Protein AF-0000000084735556 (afdb_homodimer)

Secondary structure (DSSP, 8-state):
-HHHHHHHHHHPBPPGGG-TTSHHHHHHHHHSHHHHHHHHHHHH-PPTTSEEE---B-TTS-B-SEEEEESSGGGGGSPPEEEEEEEEE-HHHHHHHHHHHHHHHHHHSSPPEEEEEEEEEE-SHHHHTT-EE-SS-TTEEE---TTT-SEEEEE-S---S-PPSSPPHHHHHHHHHHH--SBGGGSS-TT-HHHHHHHHHHHHHHHHHHHHHHHHHHHHHHHHHHHHHHHHHHHHHHHTS----/-HHHHHHHHHH-B--GGG-TTSHHHHHHHHHSHHHHHHHHHHHH-PPTTSEEE---B-TTS-B-SEEEEESSGGGGGSPPEEEEEEEEE-HHHHHHHHHHHHHHHHHHSSPPEEEEEEEEEE-SHHHHTT-EE-SS-TTEEE---TTT-SEEEEE-S---S-PPSSPPHHHHHHHHHHH--SBGGGSS-TT-HHHHHHHHHHHHHHHHHHHHHHHHHHHHHHHHHHHHHHHHHHHHHHHTS----

Structure (mmCIF, N/CA/C/O backbone):
data_AF-0000000084735556-model_v1
#
loop_
_entity.id
_entity.type
_entity.pdbx_description
1 polymer 'Uncharacterized protein'
#
loop_
_atom_site.group_PDB
_atom_site.id
_atom_site.type_symbol
_atom_site.label_atom_id
_atom_site.label_alt_id
_atom_site.label_comp_id
_atom_site.label_asym_id
_atom_site.label_entity_id
_atom_site.label_seq_id
_atom_site.pdbx_PDB_ins_code
_atom_site.Cartn_x
_atom_site.Cartn_y
_atom_site.Cartn_z
_atom_site.occupancy
_atom_site.B_iso_or_equiv
_atom_site.auth_seq_id
_atom_site.auth_comp_id
_atom_site.auth_asym_id
_atom_site.auth_atom_id
_atom_site.pdbx_PDB_model_num
ATOM 1 N N . MET A 1 1 ? 6.328 47.406 21.344 1 38.16 1 MET A N 1
ATOM 2 C CA . MET A 1 1 ? 5.914 46.969 20.016 1 38.16 1 MET A CA 1
ATOM 3 C C . MET A 1 1 ? 5.469 45.531 20.016 1 38.16 1 MET A C 1
ATOM 5 O O . MET A 1 1 ? 4.836 45.062 19.062 1 38.16 1 MET A O 1
ATOM 9 N N . THR A 1 2 ? 6.066 44.688 20.906 1 51.41 2 THR A N 1
ATOM 10 C CA . THR A 1 2 ? 5.852 43.281 21.188 1 51.41 2 THR A CA 1
ATOM 11 C C . THR A 1 2 ? 4.457 43.031 21.766 1 51.41 2 THR A C 1
ATOM 13 O O . THR A 1 2 ? 3.777 42.094 21.391 1 51.41 2 THR A O 1
ATOM 16 N N . SER A 1 3 ? 4.094 43.938 22.641 1 57.75 3 SER A N 1
ATOM 17 C CA . SER A 1 3 ? 2.854 43.812 23.391 1 57.75 3 SER A CA 1
ATOM 18 C C . SER A 1 3 ? 1.638 44.031 22.5 1 57.75 3 SER A C 1
ATOM 20 O O . SER A 1 3 ? 0.645 43.312 22.609 1 57.75 3 SER A O 1
ATOM 22 N N . SER A 1 4 ? 1.756 44.969 21.578 1 59.66 4 SER A N 1
ATOM 23 C CA . SER A 1 4 ? 0.61 45.312 20.75 1 59.66 4 SER A CA 1
ATOM 24 C C . SER A 1 4 ? 0.326 44.219 19.719 1 59.66 4 SER A C 1
ATOM 26 O O . SER A 1 4 ? -0.833 43.875 19.484 1 59.66 4 SER A O 1
ATOM 28 N N . GLU A 1 5 ? 1.318 43.781 19.125 1 60.28 5 GLU A N 1
ATOM 29 C CA . GLU A 1 5 ? 1.152 42.688 18.156 1 60.28 5 GLU A CA 1
ATOM 30 C C . GLU A 1 5 ? 0.548 41.469 18.812 1 60.28 5 GLU A C 1
ATOM 32 O O . GLU A 1 5 ? -0.285 40.781 18.219 1 60.28 5 GLU A O 1
ATOM 37 N N . ASP A 1 6 ? 0.874 41.375 19.984 1 68.56 6 ASP A N 1
ATOM 38 C CA . ASP A 1 6 ? 0.373 40.25 20.75 1 68.56 6 ASP A CA 1
ATOM 39 C C . ASP A 1 6 ? -1.119 40.375 21.0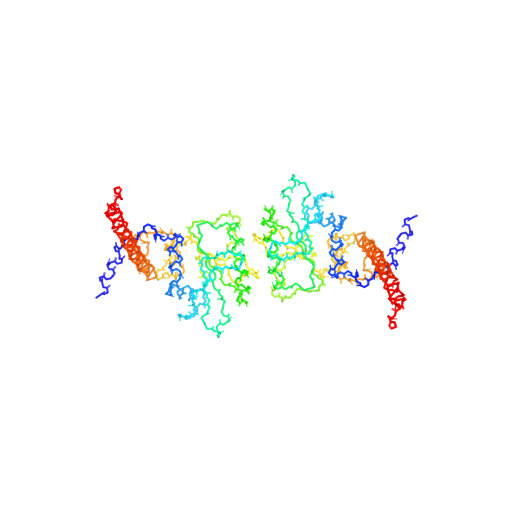47 1 68.56 6 ASP A C 1
ATOM 41 O O . ASP A 1 6 ? -1.871 39.406 20.953 1 68.56 6 ASP A O 1
ATOM 45 N N . GLU A 1 7 ? -1.409 41.594 21.359 1 69.44 7 GLU A N 1
ATOM 46 C CA . GLU A 1 7 ? -2.816 41.844 21.656 1 69.44 7 GLU A CA 1
ATOM 47 C C . GLU A 1 7 ? -3.672 41.719 20.406 1 69.44 7 GLU A C 1
ATOM 49 O O . GLU A 1 7 ? -4.797 41.219 20.453 1 69.44 7 GLU A O 1
ATOM 54 N N . GLU A 1 8 ? -3.123 42.125 19.312 1 71.62 8 GLU A N 1
ATOM 55 C CA . GLU A 1 8 ? -3.842 42.031 18.047 1 71.62 8 GLU A CA 1
ATOM 56 C C . GLU A 1 8 ? -4.066 40.594 17.641 1 71.62 8 GLU A C 1
ATOM 58 O O . GLU A 1 8 ? -5.148 40.219 17.172 1 71.62 8 GLU A O 1
ATOM 63 N N . LEU A 1 9 ? -3.094 39.906 17.859 1 78.69 9 LEU A N 1
ATOM 64 C CA . LEU A 1 9 ? -3.209 38.469 17.531 1 78.69 9 LEU A CA 1
ATOM 65 C C . LEU A 1 9 ? -4.254 37.812 18.422 1 78.69 9 LEU A C 1
ATOM 67 O O . LEU A 1 9 ? -5.027 36.969 17.938 1 78.69 9 LEU A O 1
ATOM 71 N N . LEU A 1 10 ? -4.238 38.25 19.625 1 75.5 10 LEU A N 1
ATOM 72 C CA . LEU A 1 10 ? -5.113 37.625 20.609 1 75.5 10 LEU A CA 1
ATOM 73 C C . LEU A 1 10 ? -6.578 37.875 20.281 1 75.5 10 LEU A C 1
ATOM 75 O O . LEU A 1 10 ? -7.438 37.031 20.516 1 75.5 10 LEU A O 1
ATOM 79 N N . THR A 1 11 ? -6.82 38.969 19.703 1 72.38 11 THR A N 1
ATOM 80 C CA . THR A 1 11 ? -8.219 39.375 19.531 1 72.38 11 THR A CA 1
ATOM 81 C C . THR A 1 11 ? -8.656 39.156 18.094 1 72.38 11 THR A C 1
ATOM 83 O O . THR A 1 11 ? -9.844 39.281 17.781 1 72.38 11 THR A O 1
ATOM 86 N N . PHE A 1 12 ? -7.742 38.781 17.359 1 75.56 12 PHE A N 1
ATOM 87 C CA . PHE A 1 12 ? -8.078 38.594 15.953 1 75.56 12 PHE A CA 1
ATOM 88 C C . PHE A 1 12 ? -8.992 37.406 15.773 1 75.56 12 PHE A C 1
ATOM 90 O O . PHE A 1 12 ? -8.773 36.344 16.375 1 75.56 12 PHE A O 1
ATOM 97 N N . GLN A 1 13 ? -10.086 37.688 14.984 1 75.62 13 GLN A N 1
ATOM 98 C CA . GLN A 1 13 ? -11.008 36.594 14.656 1 75.62 13 GLN A CA 1
ATOM 99 C C . GLN A 1 13 ? -10.797 36.125 13.227 1 75.62 13 GLN A C 1
ATOM 101 O O . GLN A 1 13 ? -10.922 36.875 12.273 1 75.62 13 GLN A O 1
ATOM 106 N N . LEU A 1 14 ? -10.477 34.875 13.141 1 74.31 14 LEU A N 1
ATOM 107 C CA . LEU A 1 14 ? -10.266 34.281 11.828 1 74.31 14 LEU A CA 1
ATOM 108 C C . LEU A 1 14 ? -11.562 34.25 11.031 1 74.31 14 LEU A C 1
ATOM 110 O O . LEU A 1 14 ? -12.633 33.969 11.586 1 74.31 14 LEU A O 1
ATOM 114 N N . HIS A 1 15 ? -11.445 34.594 9.758 1 68.81 15 HIS A N 1
ATOM 115 C CA . HIS A 1 15 ? -12.586 34.406 8.867 1 68.81 15 HIS A CA 1
ATOM 116 C C . HIS A 1 15 ? -12.984 32.938 8.758 1 68.81 15 HIS A C 1
ATOM 118 O O . HIS A 1 15 ? -12.117 32.062 8.766 1 68.81 15 HIS A O 1
ATOM 124 N N . PRO A 1 16 ? -14.273 32.75 8.703 1 66.19 16 PRO A N 1
ATOM 125 C CA . PRO A 1 16 ? -14.781 31.375 8.703 1 66.19 16 PRO A CA 1
ATOM 126 C C . PRO A 1 16 ? -14.109 30.5 7.645 1 66.19 16 PRO A C 1
ATOM 128 O O . PRO A 1 16 ? -13.961 29.281 7.844 1 66.19 16 PRO A O 1
ATOM 131 N N . ASN A 1 17 ? -13.688 31.109 6.523 1 64.75 17 ASN A N 1
ATOM 132 C CA . ASN A 1 17 ? -13.055 30.359 5.445 1 64.75 17 ASN A CA 1
ATOM 133 C C . ASN A 1 17 ? -11.656 29.891 5.832 1 64.75 17 ASN A C 1
ATOM 135 O O . ASN A 1 17 ? -11.07 29.047 5.16 1 64.75 17 ASN A O 1
ATOM 139 N N . TYR A 1 18 ? -11.289 30.453 6.914 1 63.31 18 TYR A N 1
ATOM 140 C CA . TYR A 1 18 ? -9.914 30.156 7.301 1 63.31 18 TYR A CA 1
ATOM 141 C C . TYR A 1 18 ? -9.867 29.391 8.617 1 63.31 18 TYR A C 1
ATOM 143 O O . TYR A 1 18 ? -8.82 29.328 9.266 1 63.31 18 TYR A O 1
ATOM 151 N N . PHE A 1 19 ? -11.039 28.938 8.914 1 62.5 19 PHE A N 1
ATOM 152 C CA . PHE A 1 19 ? -11.023 28.141 10.133 1 62.5 19 PHE A CA 1
ATOM 153 C C . PHE A 1 19 ? -10.094 26.938 9.977 1 62.5 19 PHE A C 1
ATOM 155 O O . PHE A 1 19 ? -10.047 26.312 8.922 1 62.5 19 PHE A O 1
ATOM 162 N N . ALA A 1 20 ? -9.359 26.812 11.109 1 60.81 20 ALA A N 1
ATOM 163 C CA . ALA A 1 20 ? -8.438 25.672 11.164 1 60.81 20 ALA A CA 1
ATOM 164 C C . ALA A 1 20 ? -9.164 24.359 10.891 1 60.81 20 ALA A C 1
ATOM 166 O O . ALA A 1 20 ? -10.328 24.188 11.273 1 60.81 20 ALA A O 1
ATOM 167 N N . GLY A 1 21 ? -8.523 23.562 10.117 1 59.88 21 GLY A N 1
ATOM 168 C CA . GLY A 1 21 ? -9.109 22.281 9.812 1 59.88 21 GLY A CA 1
ATOM 169 C C . GLY A 1 21 ? -9.781 22.234 8.453 1 59.88 21 GLY A C 1
ATOM 170 O O . GLY A 1 21 ? -10.078 21.156 7.934 1 59.88 21 GLY A O 1
ATOM 171 N N . GLN A 1 22 ? -10.102 23.438 8.039 1 61.91 22 GLN A N 1
ATOM 172 C CA . GLN A 1 22 ? -10.625 23.469 6.676 1 61.91 22 GLN A CA 1
ATOM 173 C C . GLN A 1 22 ? -9.508 23.281 5.656 1 61.91 22 GLN A C 1
ATOM 175 O O . GLN A 1 22 ? -8.352 23.641 5.918 1 61.91 22 GLN A O 1
ATOM 180 N N . ASP A 1 23 ? -9.922 22.781 4.52 1 65.25 23 ASP A N 1
ATOM 181 C CA . ASP A 1 23 ? -8.992 22.25 3.527 1 65.25 23 ASP A CA 1
ATOM 182 C C . ASP A 1 23 ? -8.023 23.328 3.051 1 65.25 23 ASP A C 1
ATOM 184 O O . ASP A 1 23 ? -6.809 23.156 3.133 1 65.25 23 ASP A O 1
ATOM 188 N N . LEU A 1 24 ? -8.438 24.547 2.756 1 70.88 24 LEU A N 1
ATOM 189 C CA . LEU A 1 24 ? -7.562 25.531 2.123 1 70.88 24 LEU A CA 1
ATOM 190 C C . LEU A 1 24 ? -6.613 26.141 3.145 1 70.88 24 LEU A C 1
ATOM 192 O O . LEU A 1 24 ? -5.406 26.219 2.912 1 70.88 24 LEU A O 1
ATOM 196 N N . SER A 1 25 ? -7.129 26.5 4.281 1 77 25 SER A N 1
ATOM 197 C CA . SER A 1 25 ? -6.324 27.172 5.301 1 77 25 SER A CA 1
ATOM 198 C C . SER A 1 25 ? -5.273 26.219 5.875 1 77 25 SER A C 1
ATOM 200 O O . SER A 1 25 ? -4.121 26.625 6.074 1 77 25 SER A O 1
ATOM 202 N N . SER A 1 26 ? -5.688 24.984 6.043 1 85.19 26 SER A N 1
ATOM 203 C CA . SER A 1 26 ? -4.762 24.016 6.617 1 85.19 26 SER A CA 1
ATOM 204 C C . SER A 1 26 ? -3.568 23.781 5.699 1 85.19 26 SER A C 1
ATOM 206 O O . SER A 1 26 ? -2.428 23.703 6.16 1 85.19 26 SER A O 1
ATOM 208 N N . LYS A 1 27 ? -3.863 23.734 4.453 1 86.62 27 LYS A N 1
ATOM 209 C CA . LYS A 1 27 ? -2.801 23.5 3.48 1 86.62 27 LYS A CA 1
ATOM 210 C C . LYS A 1 27 ? -1.842 24.688 3.42 1 86.62 27 LYS A C 1
ATOM 212 O O . LYS A 1 27 ? -0.625 24.5 3.359 1 86.62 27 LYS A O 1
ATOM 217 N N . GLN A 1 28 ? -2.406 25.859 3.475 1 84.19 28 GLN A N 1
ATOM 218 C CA . GLN A 1 28 ? -1.586 27.062 3.43 1 84.19 28 GLN A CA 1
ATOM 219 C C . GLN A 1 28 ? -0.669 27.141 4.648 1 84.19 28 GLN A C 1
ATOM 221 O O . GLN A 1 28 ? 0.507 27.5 4.52 1 84.19 28 GLN A O 1
ATOM 226 N N . ILE A 1 29 ? -1.205 26.859 5.703 1 89.88 29 ILE A N 1
ATOM 227 C CA . ILE A 1 29 ? -0.449 26.891 6.953 1 89.88 29 ILE A CA 1
ATOM 228 C C . ILE A 1 29 ? 0.691 25.891 6.902 1 89.88 29 ILE A C 1
ATOM 230 O O . ILE A 1 29 ? 1.826 26.203 7.27 1 89.88 29 ILE A O 1
ATOM 234 N N . LEU A 1 30 ? 0.391 24.719 6.422 1 94.75 30 LEU A N 1
ATOM 235 C CA . LEU A 1 30 ? 1.367 23.641 6.402 1 94.75 30 LEU A CA 1
ATOM 236 C C . LEU A 1 30 ? 2.432 23.891 5.34 1 94.75 30 LEU A C 1
ATOM 238 O O . LEU A 1 30 ? 3.496 23.266 5.367 1 94.75 30 LEU A O 1
ATOM 242 N N . LYS A 1 31 ? 2.176 24.797 4.465 1 93.5 31 LYS A N 1
ATOM 243 C CA . LYS A 1 31 ? 3.135 25.094 3.406 1 93.5 31 LYS A CA 1
ATOM 244 C C . LYS A 1 31 ? 4.035 26.266 3.791 1 93.5 31 LYS A C 1
ATOM 246 O O . LYS A 1 31 ? 5 26.578 3.088 1 93.5 31 LYS A O 1
ATOM 251 N N . ASN A 1 32 ? 3.705 26.875 4.895 1 93.81 32 ASN A N 1
ATOM 252 C CA . ASN A 1 32 ? 4.559 27.938 5.406 1 93.81 32 ASN A CA 1
ATOM 253 C C . ASN A 1 32 ? 5.895 27.406 5.898 1 93.81 32 ASN A C 1
ATOM 255 O O . ASN A 1 32 ? 5.945 26.375 6.578 1 93.81 32 ASN A O 1
ATOM 259 N N . GLN A 1 33 ? 6.93 28.156 5.621 1 96 33 GLN A N 1
ATOM 260 C CA . GLN A 1 33 ? 8.273 27.656 5.918 1 96 33 GLN A CA 1
ATOM 261 C C . GLN A 1 33 ? 8.453 27.422 7.414 1 96 33 GLN A C 1
ATOM 263 O O . GLN A 1 33 ? 9.109 26.453 7.82 1 96 33 GLN A O 1
ATOM 268 N N . SER A 1 34 ? 7.992 28.297 8.227 1 96.12 34 SER A N 1
ATOM 269 C CA . SER A 1 34 ? 8.117 28.125 9.664 1 96.12 34 SER A CA 1
ATOM 270 C C . SER A 1 34 ? 7.453 26.828 10.125 1 96.12 34 SER A C 1
ATOM 272 O O . SER A 1 34 ? 7.992 26.125 10.984 1 96.12 34 SER A O 1
ATOM 274 N N . THR A 1 35 ? 6.289 26.562 9.562 1 96.62 35 THR A N 1
ATOM 275 C CA . THR A 1 35 ? 5.578 25.328 9.906 1 96.62 35 THR A CA 1
ATOM 276 C C . THR A 1 35 ? 6.328 24.109 9.383 1 96.62 35 THR A C 1
ATOM 278 O O . THR A 1 35 ? 6.43 23.094 10.078 1 96.62 35 THR A O 1
ATOM 281 N N . ILE A 1 36 ? 6.848 24.219 8.172 1 97.31 36 ILE A N 1
ATOM 282 C CA . ILE A 1 36 ? 7.648 23.141 7.59 1 97.31 36 ILE A CA 1
ATOM 283 C C . ILE A 1 36 ? 8.797 22.797 8.531 1 97.31 36 ILE A C 1
ATOM 285 O O . ILE A 1 36 ? 9.031 21.609 8.82 1 97.31 36 ILE A O 1
ATOM 289 N N . ASP A 1 37 ? 9.43 23.797 9.055 1 96.75 37 ASP A N 1
ATOM 290 C CA . ASP A 1 37 ? 10.578 23.609 9.945 1 96.75 37 ASP A CA 1
ATOM 291 C C . ASP A 1 37 ? 10.156 22.938 11.25 1 96.75 37 ASP A C 1
ATOM 293 O O . ASP A 1 37 ? 10.859 22.062 11.75 1 96.75 37 ASP A O 1
ATOM 297 N N . LEU A 1 38 ? 9.047 23.344 11.758 1 96.5 38 LEU A N 1
ATOM 298 C CA . LEU A 1 38 ? 8.547 22.75 12.992 1 96.5 38 LEU A CA 1
ATOM 299 C C . LEU A 1 38 ? 8.242 21.266 12.812 1 96.5 38 LEU A C 1
ATOM 301 O O . LEU A 1 38 ? 8.625 20.438 13.641 1 96.5 38 LEU A O 1
ATOM 305 N N . VAL A 1 39 ? 7.586 20.938 11.719 1 96.56 39 VAL A N 1
ATOM 306 C CA . VAL A 1 39 ? 7.211 19.562 11.438 1 96.56 39 VAL A CA 1
ATOM 307 C C . VAL A 1 39 ? 8.469 18.719 11.219 1 96.56 39 VAL A C 1
ATOM 309 O O . VAL A 1 39 ? 8.617 17.641 11.805 1 96.56 39 VAL A O 1
ATOM 312 N N . ALA A 1 40 ? 9.391 19.203 10.422 1 95.88 40 ALA A N 1
ATOM 313 C CA . ALA A 1 40 ? 10.617 18.484 10.102 1 95.88 40 ALA A CA 1
ATOM 314 C C . ALA A 1 40 ? 11.461 18.25 11.359 1 95.88 40 ALA A C 1
ATOM 316 O O . ALA A 1 40 ? 12.016 17.172 11.555 1 95.88 40 ALA A O 1
ATOM 317 N N . LYS A 1 41 ? 11.531 19.219 12.148 1 94.62 41 LYS A N 1
ATOM 318 C CA . LYS A 1 41 ? 12.281 19.094 13.398 1 94.62 41 LYS A CA 1
ATOM 319 C C . LYS A 1 41 ? 11.656 18.062 14.32 1 94.62 41 LYS A C 1
ATOM 321 O O . LYS A 1 41 ? 12.367 17.219 14.891 1 94.62 41 LYS A O 1
ATOM 326 N N . SER A 1 42 ? 10.406 18.109 14.453 1 93.12 42 SER A N 1
ATOM 327 C CA . SER A 1 42 ? 9.703 17.219 15.359 1 93.12 42 SER A CA 1
ATOM 328 C C . SER A 1 42 ? 9.766 15.773 14.867 1 93.12 42 SER A C 1
ATOM 330 O O . SER A 1 42 ? 9.914 14.844 15.656 1 93.12 42 SER A O 1
ATOM 332 N N . LEU A 1 43 ? 9.656 15.555 13.562 1 93.19 43 LEU A N 1
ATOM 333 C CA . LEU A 1 43 ? 9.562 14.211 12.992 1 93.19 43 LEU A CA 1
ATOM 334 C C . LEU A 1 43 ? 10.953 13.617 12.773 1 93.19 43 LEU A C 1
ATOM 336 O O . LEU A 1 43 ? 11.156 12.422 12.984 1 93.19 43 LEU A O 1
ATOM 340 N N . LEU A 1 44 ? 11.883 14.492 12.328 1 93.06 44 LEU A N 1
ATOM 341 C CA . LEU A 1 44 ? 13.141 13.953 11.828 1 93.06 44 LEU A CA 1
ATOM 342 C C . LEU A 1 44 ? 14.328 14.594 12.547 1 93.06 44 LEU A C 1
ATOM 344 O O . LEU A 1 44 ? 15.477 14.25 12.281 1 93.06 44 LEU A O 1
ATOM 348 N N . ASP A 1 45 ? 14.07 15.539 13.367 1 92.75 45 ASP A N 1
ATOM 349 C CA . ASP A 1 45 ? 15.109 16.25 14.117 1 92.75 45 ASP A CA 1
ATOM 350 C C . ASP A 1 45 ? 16.125 16.891 13.172 1 92.75 45 ASP A C 1
ATOM 352 O O . ASP A 1 45 ? 17.328 16.688 13.32 1 92.75 45 ASP A O 1
ATOM 356 N N . THR A 1 46 ? 15.602 17.562 12.203 1 93.38 46 THR A N 1
ATOM 357 C CA . THR A 1 46 ? 16.453 18.234 11.227 1 93.38 46 THR A CA 1
ATOM 358 C C . THR A 1 46 ? 16.5 19.75 11.484 1 93.38 46 THR A C 1
ATOM 360 O O . THR A 1 46 ? 15.539 20.312 12.023 1 93.38 46 THR A O 1
ATOM 363 N N . PRO A 1 47 ? 17.562 20.375 11.109 1 92.75 47 PRO A N 1
ATOM 364 C CA . PRO A 1 47 ? 17.641 21.828 11.273 1 92.75 47 PRO A CA 1
ATOM 365 C C . PRO A 1 47 ? 16.625 22.578 10.414 1 92.75 47 PRO A C 1
ATOM 367 O O . PRO A 1 47 ? 16.172 22.047 9.398 1 92.75 47 PRO A O 1
ATOM 370 N N . ASN A 1 48 ? 16.406 23.812 10.852 1 94 48 ASN A N 1
ATOM 371 C CA . ASN A 1 48 ? 15.531 24.688 10.07 1 94 48 ASN A CA 1
ATOM 372 C C . ASN A 1 48 ? 16.062 24.906 8.656 1 94 48 ASN A C 1
ATOM 374 O O . ASN A 1 48 ? 17.266 25.062 8.461 1 94 48 ASN A O 1
ATOM 378 N N . GLY A 1 49 ? 15.156 24.922 7.727 1 93.06 49 GLY A N 1
ATOM 379 C CA . GLY A 1 49 ? 15.539 25.203 6.352 1 93.06 49 GLY A CA 1
ATOM 380 C C . GLY A 1 49 ? 15.875 23.953 5.562 1 93.06 49 GLY A C 1
ATOM 381 O O . GLY A 1 49 ? 16.109 24.016 4.352 1 93.06 49 GLY A O 1
ATOM 382 N N . THR A 1 50 ? 15.898 22.812 6.176 1 95.06 50 THR A N 1
ATOM 383 C CA . THR A 1 50 ? 16.266 21.562 5.516 1 95.06 50 THR A CA 1
ATOM 384 C C . THR A 1 50 ? 15.211 21.156 4.48 1 95.06 50 THR A C 1
ATOM 386 O O . THR A 1 50 ? 15.539 20.625 3.424 1 95.06 50 THR A O 1
ATOM 389 N N . TYR A 1 51 ? 13.992 21.438 4.797 1 96.19 51 TYR A N 1
ATOM 390 C CA . TYR A 1 51 ? 12.898 21.016 3.922 1 96.19 51 TYR A CA 1
ATOM 391 C C . TYR A 1 51 ? 12.203 22.234 3.314 1 96.19 51 TYR A C 1
ATOM 393 O O . TYR A 1 51 ? 12.273 23.328 3.857 1 96.19 51 TYR A O 1
ATOM 401 N N . THR A 1 52 ? 11.562 21.984 2.168 1 95.12 52 THR A N 1
ATOM 402 C CA . THR A 1 52 ? 10.703 22.953 1.505 1 95.12 52 THR A CA 1
ATOM 403 C C . THR A 1 52 ? 9.445 22.281 0.96 1 95.12 52 THR A C 1
ATOM 405 O O . THR A 1 52 ? 9.367 21.047 0.908 1 95.12 52 THR A O 1
ATOM 408 N N . ASP A 1 53 ? 8.5 23.141 0.618 1 94.88 53 ASP A N 1
ATOM 409 C CA . ASP A 1 53 ? 7.273 22.641 0.015 1 94.88 53 ASP A CA 1
ATOM 410 C C . ASP A 1 53 ? 7.508 22.203 -1.427 1 94.88 53 ASP A C 1
ATOM 412 O O . ASP A 1 53 ? 8.398 22.719 -2.102 1 94.88 53 ASP A O 1
ATOM 416 N N . ALA A 1 54 ? 6.785 21.141 -1.919 1 94.25 54 ALA A N 1
ATOM 417 C CA . ALA A 1 54 ? 6.902 20.625 -3.279 1 94.25 54 ALA A CA 1
ATOM 418 C C . ALA A 1 54 ? 5.527 20.484 -3.932 1 94.25 54 ALA A C 1
ATOM 420 O O . ALA A 1 54 ? 4.5 20.594 -3.258 1 94.25 54 ALA A O 1
ATOM 421 N N . ALA A 1 55 ? 5.543 20.312 -5.238 1 91.75 55 ALA A N 1
ATOM 422 C CA . ALA A 1 55 ? 4.309 20.109 -5.988 1 91.75 55 ALA A CA 1
ATOM 423 C C . ALA A 1 55 ? 3.58 18.859 -5.512 1 91.75 55 ALA A C 1
ATOM 425 O O . ALA A 1 55 ? 4.211 17.844 -5.211 1 91.75 55 ALA A O 1
ATOM 426 N N . THR A 1 56 ? 2.27 18.922 -5.527 1 93.19 56 THR A N 1
ATOM 427 C CA . THR A 1 56 ? 1.469 17.844 -4.953 1 93.19 56 THR A CA 1
ATOM 428 C C . THR A 1 56 ? 0.666 17.141 -6.039 1 93.19 56 THR A C 1
ATOM 430 O O . THR A 1 56 ? -0.116 16.234 -5.746 1 93.19 56 THR A O 1
ATOM 433 N N . GLU A 1 57 ? 0.802 17.625 -7.234 1 92.31 57 GLU A N 1
ATOM 434 C CA . GLU A 1 57 ? 0.098 17 -8.352 1 92.31 57 GLU A CA 1
ATOM 435 C C . GLU A 1 57 ? 0.933 15.875 -8.969 1 92.31 57 GLU A C 1
ATOM 437 O O . GLU A 1 57 ? 2.137 16.047 -9.18 1 92.31 57 GLU A O 1
ATOM 442 N N . TRP A 1 58 ? 0.241 14.766 -9.25 1 90.12 58 TRP A N 1
ATOM 443 C CA . TRP A 1 58 ? 0.945 13.609 -9.789 1 90.12 58 TRP A CA 1
ATOM 444 C C . TRP A 1 58 ? 0.579 13.383 -11.258 1 90.12 58 TRP A C 1
ATOM 446 O O . TRP A 1 58 ? -0.425 13.914 -11.742 1 90.12 58 TRP A O 1
ATOM 456 N N . LYS A 1 59 ? 1.313 12.641 -11.945 1 82.06 59 LYS A N 1
ATOM 457 C CA . LYS A 1 59 ? 1.134 12.359 -13.367 1 82.06 59 LYS A CA 1
ATOM 458 C C . LYS A 1 59 ? -0.2 11.664 -13.625 1 82.06 59 LYS A C 1
ATOM 460 O O . LYS A 1 59 ? -0.792 11.82 -14.695 1 82.06 59 LYS A O 1
ATOM 465 N N . ASN A 1 60 ? -0.668 10.969 -12.711 1 78.06 60 ASN A N 1
ATOM 466 C CA . ASN A 1 60 ? -1.908 10.219 -12.891 1 78.06 60 ASN A CA 1
ATOM 467 C C . ASN A 1 60 ? -3.131 11.086 -12.609 1 78.06 60 ASN A C 1
ATOM 469 O O . ASN A 1 60 ? -4.254 10.586 -12.547 1 78.06 60 ASN A O 1
ATOM 473 N N . GLY A 1 61 ? -2.918 12.391 -12.289 1 81.5 61 GLY A N 1
ATOM 474 C CA . GLY A 1 61 ? -4.016 13.32 -12.094 1 81.5 61 GLY A CA 1
ATOM 475 C C . GLY A 1 61 ? -4.449 13.438 -10.648 1 81.5 61 GLY A C 1
ATOM 476 O O . GLY A 1 61 ? -5.34 14.227 -10.32 1 81.5 61 GLY A O 1
ATOM 477 N N . THR A 1 62 ? -3.875 12.641 -9.812 1 87.12 62 THR A N 1
ATOM 478 C CA . THR A 1 62 ? -4.219 12.734 -8.398 1 87.12 62 THR A CA 1
ATOM 479 C C . THR A 1 62 ? -3.389 13.812 -7.711 1 87.12 62 THR A C 1
ATOM 481 O O . THR A 1 62 ? -2.416 14.312 -8.281 1 87.12 62 THR A O 1
ATOM 484 N N . ARG A 1 63 ? -3.883 14.195 -6.523 1 92.88 63 ARG A N 1
ATOM 485 C CA . ARG A 1 63 ? -3.223 15.266 -5.777 1 92.88 63 ARG A CA 1
ATOM 486 C C . ARG A 1 63 ? -3.236 14.977 -4.281 1 92.88 63 ARG A C 1
ATOM 488 O O . ARG A 1 63 ? -4.246 14.531 -3.738 1 92.88 63 ARG A O 1
ATOM 495 N N . CYS A 1 64 ? -2.092 15.156 -3.715 1 95.69 64 CYS A N 1
ATOM 496 C CA . CYS A 1 64 ? -2.047 15.07 -2.26 1 95.69 64 CYS A CA 1
ATOM 497 C C . CYS A 1 64 ? -2.145 16.453 -1.633 1 95.69 64 CYS A C 1
ATOM 499 O O . CYS A 1 64 ? -2.176 17.469 -2.344 1 95.69 64 CYS A O 1
ATOM 501 N N . ASP A 1 65 ? -2.193 16.578 -0.355 1 94.62 65 ASP A N 1
ATOM 502 C CA . ASP A 1 65 ? -2.406 17.859 0.303 1 94.62 65 ASP A CA 1
ATOM 503 C C . ASP A 1 65 ? -1.107 18.656 0.379 1 94.62 65 ASP A C 1
ATOM 505 O O . ASP A 1 65 ? -1.046 19.797 -0.086 1 94.62 65 ASP A O 1
ATOM 509 N N . VAL A 1 66 ? -0.099 18.047 1.032 1 96.81 66 VAL A N 1
ATOM 510 C CA . VAL A 1 66 ? 1.164 18.75 1.258 1 96.81 66 VAL A CA 1
ATOM 511 C C . VAL A 1 66 ? 2.328 17.766 1.103 1 96.81 66 VAL A C 1
ATOM 513 O O . VAL A 1 66 ? 2.227 16.609 1.5 1 96.81 66 VAL A O 1
ATOM 516 N N . LEU A 1 67 ? 3.385 18.234 0.524 1 97.75 67 LEU A N 1
ATOM 517 C CA . LEU A 1 67 ? 4.602 17.438 0.362 1 97.75 67 LEU A CA 1
ATOM 518 C C . LEU A 1 67 ? 5.84 18.281 0.661 1 97.75 67 LEU A C 1
ATOM 520 O O . LEU A 1 67 ? 6 19.375 0.115 1 97.75 67 LEU A O 1
ATOM 524 N N . TYR A 1 68 ? 6.613 17.781 1.644 1 97.25 68 TYR A N 1
ATOM 525 C CA . TYR A 1 68 ? 7.91 18.406 1.909 1 97.25 68 TYR A CA 1
ATOM 526 C C . TYR A 1 68 ? 9.039 17.594 1.273 1 97.25 68 TYR A C 1
ATOM 528 O O . TYR A 1 68 ? 9.031 16.359 1.324 1 97.25 68 TYR A O 1
ATOM 536 N N . VAL A 1 69 ? 10.008 18.297 0.682 1 96.19 69 VAL A N 1
ATOM 537 C CA . VAL A 1 69 ? 11.188 17.625 0.151 1 96.19 69 VAL A CA 1
ATOM 538 C C . VAL A 1 69 ? 12.445 18.344 0.625 1 96.19 69 VAL A C 1
ATOM 540 O O . VAL A 1 69 ? 12.43 19.562 0.857 1 96.19 69 VAL A O 1
ATOM 543 N N . PRO A 1 70 ? 13.492 17.578 0.871 1 94.44 70 PRO A N 1
ATOM 544 C CA . PRO A 1 70 ? 14.75 18.234 1.216 1 94.44 70 PRO A CA 1
ATOM 545 C C . PRO A 1 70 ? 15.211 19.219 0.139 1 94.44 70 PRO A C 1
ATOM 547 O O . PRO A 1 70 ? 15.062 18.953 -1.055 1 94.44 70 PRO A O 1
ATOM 550 N N . ARG A 1 71 ? 15.75 20.312 0.561 1 88 71 ARG A N 1
ATOM 551 C CA . ARG A 1 71 ? 16.172 21.375 -0.347 1 88 71 ARG A CA 1
ATOM 552 C C . ARG A 1 71 ? 17.438 21 -1.099 1 88 71 ARG A C 1
ATOM 554 O O . ARG A 1 71 ? 17.547 21.234 -2.303 1 88 71 ARG A O 1
ATOM 561 N N . LEU A 1 72 ? 18.375 20.438 -0.354 1 75.62 72 LEU A N 1
ATOM 562 C CA . LEU A 1 72 ? 19.703 20.219 -0.942 1 75.62 72 LEU A CA 1
ATOM 563 C C . LEU A 1 72 ? 19.875 18.766 -1.367 1 75.62 72 LEU A C 1
ATOM 565 O O . LEU A 1 72 ? 19.359 17.859 -0.719 1 75.62 72 LEU A O 1
ATOM 569 N N . ALA A 1 73 ? 20.594 18.656 -2.416 1 65.44 73 ALA A N 1
ATOM 570 C CA . ALA A 1 73 ? 20.891 17.344 -2.984 1 65.44 73 ALA A CA 1
ATOM 571 C C . ALA A 1 73 ? 21.578 16.453 -1.966 1 65.44 73 ALA A C 1
ATOM 573 O O . ALA A 1 73 ? 21.375 15.234 -1.948 1 65.44 73 ALA A O 1
ATOM 574 N N . ILE A 1 74 ? 22.406 17.141 -1.172 1 62.09 74 ILE A N 1
ATOM 575 C CA . ILE A 1 74 ? 23.203 16.375 -0.219 1 62.09 74 ILE A CA 1
ATOM 576 C C . ILE A 1 74 ? 22.281 15.719 0.815 1 62.09 74 ILE A C 1
ATOM 578 O O . ILE A 1 74 ? 22.672 14.75 1.475 1 62.09 74 ILE A O 1
ATOM 582 N N . GLN A 1 75 ? 21.109 16.172 0.799 1 67.88 75 GLN A N 1
ATOM 583 C CA . GLN A 1 75 ? 20.172 15.656 1.803 1 67.88 75 GLN A CA 1
ATOM 584 C C . GLN A 1 75 ? 19.266 14.586 1.212 1 67.88 75 GLN A C 1
ATOM 586 O O . GLN A 1 75 ? 18.156 14.383 1.694 1 67.88 75 GLN A O 1
ATOM 591 N N . LYS A 1 76 ? 19.766 13.953 0.21 1 66.5 76 LYS A N 1
ATOM 592 C CA . LYS A 1 76 ? 18.938 12.992 -0.5 1 66.5 76 LYS A CA 1
ATOM 593 C C . LYS A 1 76 ? 18.672 11.75 0.355 1 66.5 76 LYS A C 1
ATOM 595 O O . LYS A 1 76 ? 17.766 10.961 0.057 1 66.5 76 LYS A O 1
ATOM 600 N N . PHE A 1 77 ? 19.438 11.773 1.512 1 83.06 77 PHE A N 1
ATOM 601 C CA . PHE A 1 77 ? 19.219 10.641 2.4 1 83.06 77 PHE A CA 1
ATOM 602 C C . PHE A 1 77 ? 17.969 10.852 3.252 1 83.06 77 PHE A C 1
ATOM 604 O O . PHE A 1 77 ? 17.438 9.898 3.814 1 83.06 77 PHE A O 1
ATOM 611 N N . LEU A 1 78 ? 17.562 12.156 3.262 1 92.19 78 LEU A N 1
ATOM 612 C CA . LEU A 1 78 ? 16.344 12.438 4.027 1 92.19 78 LEU A CA 1
ATOM 613 C C . LEU A 1 78 ? 15.102 12.133 3.209 1 92.19 78 LEU A C 1
ATOM 615 O O . LEU A 1 78 ? 15.031 12.469 2.025 1 92.19 78 LEU A O 1
ATOM 619 N N . PRO A 1 79 ? 14.172 11.555 3.83 1 95.44 79 PRO A N 1
ATOM 620 C CA . PRO A 1 79 ? 12.961 11.188 3.088 1 95.44 79 PRO A CA 1
ATOM 621 C C . PRO A 1 79 ? 12.039 12.375 2.842 1 95.44 79 PRO A C 1
ATOM 623 O O . PRO A 1 79 ? 11.969 13.289 3.668 1 95.44 79 PRO A O 1
ATOM 626 N N . PRO A 1 80 ? 11.367 12.406 1.647 1 96.69 80 PRO A N 1
ATOM 627 C CA . PRO A 1 80 ? 10.234 13.336 1.54 1 96.69 80 PRO A CA 1
ATOM 628 C C . PRO A 1 80 ? 9.195 13.125 2.637 1 96.69 80 PRO A C 1
ATOM 630 O O . PRO A 1 80 ? 9.109 12.039 3.213 1 96.69 80 PRO A O 1
ATOM 633 N N . THR A 1 81 ? 8.453 14.117 2.949 1 97.75 81 THR A N 1
ATOM 634 C CA . THR A 1 81 ? 7.402 14 3.955 1 97.75 81 THR A CA 1
ATOM 635 C C . THR A 1 81 ? 6.035 14.312 3.348 1 97.75 81 THR A C 1
ATOM 637 O O . THR A 1 81 ? 5.781 15.438 2.918 1 97.75 81 THR A O 1
ATOM 640 N N . LEU A 1 82 ? 5.203 13.281 3.301 1 98.5 82 LEU A N 1
ATOM 641 C CA . LEU A 1 82 ? 3.836 13.398 2.803 1 98.5 82 LEU A CA 1
ATOM 642 C C . LEU A 1 82 ? 2.865 13.688 3.943 1 98.5 82 LEU A C 1
ATOM 644 O O . LEU A 1 82 ? 2.809 12.945 4.922 1 98.5 82 LEU A O 1
ATOM 648 N N . ILE A 1 83 ? 2.105 14.781 3.818 1 97.88 83 ILE A N 1
ATOM 649 C CA . ILE A 1 83 ? 1.198 15.18 4.891 1 97.88 83 ILE A CA 1
ATOM 650 C C . ILE A 1 83 ? -0.232 15.234 4.359 1 97.88 83 ILE A C 1
ATOM 652 O O . ILE A 1 83 ? -0.484 15.82 3.301 1 97.88 83 ILE A O 1
ATOM 656 N N . GLU A 1 84 ? -1.137 14.656 5.062 1 96.94 84 GLU A N 1
ATOM 657 C CA . GLU A 1 84 ? -2.559 14.688 4.738 1 96.94 84 GLU A CA 1
ATOM 658 C C . GLU A 1 84 ? -3.389 15.148 5.934 1 96.94 84 GLU A C 1
ATOM 660 O O . GLU A 1 84 ? -3.104 14.781 7.074 1 96.94 84 GLU A O 1
ATOM 665 N N . ILE A 1 85 ? -4.309 15.945 5.684 1 93.5 85 ILE A N 1
ATOM 666 C CA . ILE A 1 85 ? -5.289 16.375 6.68 1 93.5 85 ILE A CA 1
ATOM 667 C C . ILE A 1 85 ? -6.652 15.781 6.348 1 93.5 85 ILE A C 1
ATOM 669 O O . ILE A 1 85 ? -7.203 16.031 5.273 1 93.5 85 ILE A O 1
ATOM 673 N N . GLN A 1 86 ? -7.191 14.992 7.273 1 91.81 86 GLN A N 1
ATOM 674 C CA . GLN A 1 86 ? -8.453 14.305 7.023 1 91.81 86 GLN A CA 1
ATOM 675 C C . GLN A 1 86 ? -9.414 14.484 8.195 1 91.81 86 GLN A C 1
ATOM 677 O O . GLN A 1 86 ? -9.008 14.43 9.352 1 91.81 86 GLN A O 1
ATOM 682 N N . ARG A 1 87 ? -10.633 14.773 7.812 1 90.56 87 ARG A N 1
ATOM 683 C CA . ARG A 1 87 ? -11.648 14.75 8.859 1 90.56 87 ARG A CA 1
ATOM 684 C C . ARG A 1 87 ? -11.852 13.336 9.398 1 90.56 87 ARG A C 1
ATOM 686 O O . ARG A 1 87 ? -11.805 13.117 10.609 1 90.56 87 ARG A O 1
ATOM 693 N N . THR A 1 88 ? -12.031 12.5 8.43 1 93.38 88 THR A N 1
ATOM 694 C CA . THR A 1 88 ? -12.219 11.086 8.75 1 93.38 88 THR A CA 1
ATOM 695 C C . THR A 1 88 ? -11.172 10.227 8.047 1 93.38 88 THR A C 1
ATOM 697 O O . THR A 1 88 ? -10.992 10.328 6.832 1 93.38 88 THR A O 1
ATOM 700 N N . VAL A 1 89 ? -10.477 9.508 8.867 1 95.62 89 VAL A N 1
ATOM 701 C CA . VAL A 1 89 ? -9.547 8.523 8.312 1 95.62 89 VAL A CA 1
ATOM 702 C C . VAL A 1 89 ? -10.242 7.176 8.164 1 95.62 89 VAL A C 1
ATOM 704 O O . VAL A 1 89 ? -10.68 6.582 9.148 1 95.62 89 VAL A O 1
ATOM 707 N N . ASN A 1 90 ? -10.414 6.805 6.957 1 96.62 90 ASN A N 1
ATOM 708 C CA . ASN A 1 90 ? -11.047 5.527 6.645 1 96.62 90 ASN A CA 1
ATOM 709 C C . ASN A 1 90 ? -10.227 4.719 5.648 1 96.62 90 ASN A C 1
ATOM 711 O O . ASN A 1 90 ? -9.148 5.145 5.238 1 96.62 90 ASN A O 1
ATOM 715 N N . GLU A 1 91 ? -10.68 3.533 5.273 1 95.75 91 GLU A N 1
ATOM 716 C CA . GLU A 1 91 ? -9.914 2.623 4.426 1 95.75 91 GLU A CA 1
ATOM 717 C C . GLU A 1 91 ? -9.711 3.209 3.029 1 95.75 91 GLU A C 1
ATOM 719 O O . GLU A 1 91 ? -8.609 3.146 2.477 1 95.75 91 GLU A O 1
ATOM 724 N N . PRO A 1 92 ? -10.758 3.809 2.434 1 94.81 92 PRO A N 1
ATOM 725 C CA . PRO A 1 92 ? -10.539 4.426 1.124 1 94.81 92 PRO A CA 1
ATOM 726 C C . PRO A 1 92 ? -9.461 5.508 1.151 1 94.81 92 PRO A C 1
ATOM 728 O O . PRO A 1 92 ? -8.641 5.586 0.239 1 94.81 92 PRO A O 1
ATOM 731 N N . PHE A 1 93 ? -9.484 6.312 2.186 1 96.69 93 PHE A N 1
ATOM 732 C CA . PHE A 1 93 ? -8.445 7.332 2.32 1 96.69 93 PHE A CA 1
ATOM 733 C C . PHE A 1 93 ? -7.066 6.688 2.438 1 96.69 93 PHE A C 1
ATOM 735 O O . PHE A 1 93 ? -6.109 7.145 1.812 1 96.69 93 PHE A O 1
ATOM 742 N N . MET A 1 94 ? -6.969 5.648 3.236 1 97.75 94 MET A N 1
ATOM 743 C CA . MET A 1 94 ? -5.68 4.992 3.43 1 97.75 94 MET A CA 1
ATOM 744 C C . MET A 1 94 ? -5.156 4.43 2.111 1 97.75 94 MET A C 1
ATOM 746 O O . MET A 1 94 ? -3.953 4.48 1.848 1 97.75 94 MET A O 1
ATOM 750 N N . ARG A 1 95 ? -6.035 3.871 1.338 1 96.56 95 ARG A N 1
ATOM 751 C CA . ARG A 1 95 ? -5.629 3.355 0.035 1 96.56 95 ARG A CA 1
ATOM 752 C C . ARG A 1 95 ? -5.102 4.477 -0.856 1 96.56 95 ARG A C 1
ATOM 754 O O . ARG A 1 95 ? -4.098 4.301 -1.552 1 96.56 95 ARG A O 1
ATOM 761 N N . ARG A 1 96 ? -5.77 5.609 -0.84 1 96.31 96 ARG A N 1
ATOM 762 C CA . ARG A 1 96 ? -5.285 6.762 -1.591 1 96.31 96 ARG A CA 1
ATOM 763 C C . ARG A 1 96 ? -3.922 7.215 -1.08 1 96.31 96 ARG A C 1
ATOM 765 O O . ARG A 1 96 ? -3.049 7.586 -1.868 1 96.31 96 ARG A O 1
ATOM 772 N N . LEU A 1 97 ? -3.824 7.199 0.182 1 97.94 97 LEU A N 1
ATOM 773 C CA . LEU A 1 97 ? -2.574 7.605 0.817 1 97.94 97 LEU A CA 1
ATOM 774 C C . LEU A 1 97 ? -1.421 6.719 0.359 1 97.94 97 LEU A C 1
ATOM 776 O O . LEU A 1 97 ? -0.324 7.211 0.083 1 97.94 97 LEU A O 1
ATOM 780 N N . ILE A 1 98 ? -1.667 5.457 0.322 1 97.62 98 ILE A N 1
ATOM 781 C CA . ILE A 1 98 ? -0.656 4.523 -0.157 1 97.62 98 ILE A CA 1
ATOM 782 C C . ILE A 1 98 ? -0.289 4.852 -1.602 1 97.62 98 ILE A C 1
ATOM 784 O O . ILE A 1 98 ? 0.891 4.863 -1.962 1 97.62 98 ILE A O 1
ATOM 788 N N . GLN A 1 99 ? -1.276 5.113 -2.395 1 95.75 99 GLN A N 1
ATOM 789 C CA . GLN A 1 99 ? -1.024 5.504 -3.777 1 95.75 99 GLN A CA 1
ATOM 790 C C . GLN A 1 99 ? -0.143 6.75 -3.848 1 95.75 99 GLN A C 1
ATOM 792 O O . GLN A 1 99 ? 0.774 6.824 -4.668 1 95.75 99 GLN A O 1
ATOM 797 N N . TYR A 1 100 ? -0.422 7.719 -3.008 1 97.62 100 TYR A N 1
ATOM 798 C CA . TYR A 1 100 ? 0.399 8.922 -2.955 1 97.62 100 TYR A CA 1
ATOM 799 C C . TYR A 1 100 ? 1.838 8.586 -2.582 1 97.62 100 TYR A C 1
ATOM 801 O O . TYR A 1 100 ? 2.779 9.133 -3.162 1 97.62 100 TYR A O 1
ATOM 809 N N . SER A 1 101 ? 1.95 7.719 -1.635 1 97.88 101 SER A N 1
ATOM 810 C CA . SER A 1 101 ? 3.279 7.312 -1.19 1 97.88 101 SER A CA 1
ATOM 811 C C . SER A 1 101 ? 4.066 6.66 -2.322 1 97.88 101 SER A C 1
ATOM 813 O O . SER A 1 101 ? 5.258 6.926 -2.492 1 97.88 101 SER A O 1
ATOM 815 N N . LEU A 1 102 ? 3.4 5.836 -3.008 1 96.38 102 LEU A N 1
ATOM 816 C CA . LEU A 1 102 ? 4.043 5.184 -4.145 1 96.38 102 LEU A CA 1
ATOM 817 C C . LEU A 1 102 ? 4.434 6.203 -5.207 1 96.38 102 LEU A C 1
ATOM 819 O O . LEU A 1 102 ? 5.496 6.09 -5.824 1 96.38 102 LEU A O 1
ATOM 823 N N . ASN A 1 103 ? 3.594 7.164 -5.469 1 95.38 103 ASN A N 1
ATOM 824 C CA . ASN A 1 103 ? 3.916 8.25 -6.395 1 95.38 103 ASN A CA 1
ATOM 825 C C . ASN A 1 103 ? 5.168 9 -5.953 1 95.38 103 ASN A C 1
ATOM 827 O O . ASN A 1 103 ? 6.023 9.328 -6.781 1 95.38 103 ASN A O 1
ATOM 831 N N . VAL A 1 104 ? 5.23 9.297 -4.652 1 96.38 104 VAL A N 1
ATOM 832 C CA . VAL A 1 104 ? 6.391 9.992 -4.105 1 96.38 104 VAL A CA 1
ATOM 833 C C . VAL A 1 104 ? 7.648 9.156 -4.34 1 96.38 104 VAL A C 1
ATOM 835 O O . VAL A 1 104 ? 8.672 9.68 -4.789 1 96.38 104 VAL A O 1
ATOM 838 N N . THR A 1 105 ? 7.555 7.895 -4.047 1 95.5 105 THR A N 1
ATOM 839 C CA . THR A 1 105 ? 8.688 6.992 -4.211 1 95.5 105 THR A CA 1
ATOM 840 C C . THR A 1 105 ? 9.141 6.949 -5.672 1 95.5 105 THR A C 1
ATOM 842 O O . THR A 1 105 ? 10.336 6.957 -5.953 1 95.5 105 THR A O 1
ATOM 845 N N . SER A 1 106 ? 8.188 6.879 -6.531 1 92.44 106 SER A N 1
ATOM 846 C CA . SER A 1 106 ? 8.492 6.848 -7.957 1 92.44 106 SER A CA 1
ATOM 847 C C . SER A 1 106 ? 9.164 8.148 -8.406 1 92.44 106 SER A C 1
ATOM 849 O O . SER A 1 106 ? 10.047 8.133 -9.266 1 92.44 106 SER A O 1
ATOM 851 N N . THR A 1 107 ? 8.797 9.25 -7.848 1 91.81 107 THR A N 1
ATOM 852 C CA . THR A 1 107 ? 9.273 10.562 -8.266 1 91.81 107 THR A CA 1
ATOM 853 C C . THR A 1 107 ? 10.625 10.875 -7.633 1 91.81 107 THR A C 1
ATOM 855 O O . THR A 1 107 ? 11.508 11.438 -8.281 1 91.81 107 THR A O 1
ATOM 858 N N . TYR A 1 108 ? 10.805 10.477 -6.379 1 92 108 TYR A N 1
ATOM 859 C CA . TYR A 1 108 ? 11.977 10.938 -5.645 1 92 108 TYR A CA 1
ATOM 860 C C . TYR A 1 108 ? 12.898 9.773 -5.312 1 92 108 TYR A C 1
ATOM 862 O O . TYR A 1 108 ? 13.961 9.969 -4.703 1 92 108 TYR A O 1
ATOM 870 N N . ASP A 1 109 ? 12.484 8.555 -5.68 1 91.75 109 ASP A N 1
ATOM 871 C CA . ASP A 1 109 ? 13.266 7.34 -5.465 1 91.75 109 ASP A CA 1
ATOM 872 C C . ASP A 1 109 ? 13.578 7.145 -3.982 1 91.75 109 ASP A C 1
ATOM 874 O O . ASP A 1 109 ? 14.711 6.809 -3.623 1 91.75 109 ASP A O 1
ATOM 878 N N . SER A 1 110 ? 12.656 7.57 -3.152 1 93.62 110 SER A N 1
ATOM 879 C CA . SER A 1 110 ? 12.766 7.465 -1.701 1 93.62 110 SER A CA 1
ATOM 880 C C . SER A 1 110 ? 11.391 7.289 -1.059 1 93.62 110 SER A C 1
ATOM 882 O O . SER A 1 110 ? 10.43 7.949 -1.449 1 93.62 110 SER A O 1
ATOM 884 N N . LEU A 1 111 ? 11.383 6.363 -0.092 1 96.12 111 LEU A N 1
ATOM 885 C CA . LEU A 1 111 ? 10.133 6.203 0.646 1 96.12 111 LEU A CA 1
ATOM 886 C C . LEU A 1 111 ? 9.836 7.449 1.473 1 96.12 111 LEU A C 1
ATOM 888 O O . LEU A 1 111 ? 10.734 8.031 2.086 1 96.12 111 LEU A O 1
ATOM 892 N N . PRO A 1 112 ? 8.664 7.828 1.472 1 97.5 112 PRO A N 1
ATOM 893 C CA . PRO A 1 112 ? 8.32 9.023 2.246 1 97.5 112 PRO A CA 1
ATOM 894 C C . PRO A 1 112 ? 8.07 8.719 3.721 1 97.5 112 PRO A C 1
ATOM 896 O O . PRO A 1 112 ? 7.762 7.578 4.074 1 97.5 112 PRO A O 1
ATOM 899 N N . MET A 1 113 ? 8.25 9.734 4.535 1 97.56 113 MET A N 1
ATOM 900 C CA . MET A 1 113 ? 7.605 9.844 5.84 1 97.56 113 MET A CA 1
ATOM 901 C C . MET A 1 113 ? 6.176 10.352 5.699 1 97.56 113 MET A C 1
ATOM 903 O O . MET A 1 113 ? 5.93 11.344 5.004 1 97.56 113 MET A O 1
ATOM 907 N N . VAL A 1 114 ? 5.242 9.609 6.344 1 98.25 114 VAL A N 1
ATOM 908 C CA . VAL A 1 114 ? 3.844 9.992 6.172 1 98.25 114 VAL A CA 1
ATOM 909 C C . VAL A 1 114 ? 3.273 10.484 7.496 1 98.25 114 VAL A C 1
ATOM 911 O O . VAL A 1 114 ? 3.486 9.867 8.539 1 98.25 114 VAL A O 1
ATOM 914 N N . LEU A 1 115 ? 2.633 11.602 7.418 1 97.56 115 LEU A N 1
ATOM 915 C CA . LEU A 1 115 ? 1.974 12.188 8.578 1 97.56 115 LEU A CA 1
ATOM 916 C C . LEU A 1 115 ? 0.514 12.5 8.273 1 97.56 115 LEU A C 1
ATOM 918 O O . LEU A 1 115 ? 0.217 13.219 7.32 1 97.56 115 LEU A O 1
ATOM 922 N N . ILE A 1 116 ? -0.371 11.977 9.07 1 96.81 116 ILE A N 1
ATOM 923 C CA . ILE A 1 116 ? -1.801 12.219 8.922 1 96.81 116 ILE A CA 1
ATOM 924 C C . ILE A 1 116 ? -2.32 13.031 10.102 1 96.81 116 ILE A C 1
ATOM 926 O O . ILE A 1 116 ? -2.174 12.625 11.258 1 96.81 116 ILE A O 1
ATOM 930 N N . PHE A 1 117 ? -2.84 14.141 9.852 1 93.88 117 PHE A N 1
ATOM 931 C CA . PHE A 1 117 ? -3.619 14.844 10.859 1 93.88 117 PHE A CA 1
ATOM 932 C C . PHE A 1 117 ? -5.098 14.484 10.758 1 93.88 117 PHE A C 1
ATOM 934 O O . PHE A 1 117 ? -5.754 14.82 9.766 1 93.88 117 PHE A O 1
ATOM 941 N N . CYS A 1 118 ? -5.598 13.859 11.719 1 93.88 118 CYS A N 1
ATOM 942 C CA . CYS A 1 118 ? -7.004 13.477 11.75 1 93.88 118 CYS A CA 1
ATOM 943 C C . CYS A 1 118 ? -7.812 14.438 12.617 1 93.88 118 CYS A C 1
ATOM 945 O O . CYS A 1 118 ? -7.617 14.492 13.828 1 93.88 118 CYS A O 1
ATOM 947 N N . VAL A 1 119 ? -8.75 15.062 12.047 1 87.69 119 VAL A N 1
ATOM 948 C CA . VAL A 1 119 ? -9.469 16.156 12.703 1 87.69 119 VAL A CA 1
ATOM 949 C C . VAL A 1 119 ? -10.633 15.586 13.516 1 87.69 119 VAL A C 1
ATOM 951 O O . VAL A 1 119 ? -11 16.141 14.555 1 87.69 119 VAL A O 1
ATOM 954 N N . ASP A 1 120 ? -11.195 14.477 13.078 1 89.12 120 ASP A N 1
ATOM 955 C CA . ASP A 1 120 ? -12.391 13.977 13.758 1 89.12 120 ASP A CA 1
ATOM 956 C C . ASP A 1 120 ? -12.18 12.547 14.25 1 89.12 120 ASP A C 1
ATOM 958 O O . ASP A 1 120 ? -11.852 12.336 15.422 1 89.12 120 ASP A O 1
ATOM 962 N N . LYS A 1 121 ? -12.195 11.617 13.242 1 92.12 121 LYS A N 1
ATOM 963 C CA . LYS A 1 121 ? -12.133 10.258 13.773 1 92.12 121 LYS A CA 1
ATOM 964 C C . LYS A 1 121 ? -11.539 9.297 12.75 1 92.12 121 LYS A C 1
ATOM 966 O O . LYS A 1 121 ? -11.531 9.586 11.555 1 92.12 121 LYS A O 1
ATOM 971 N N . VAL A 1 122 ? -11.102 8.164 13.328 1 93.94 122 VAL A N 1
ATOM 972 C CA . VAL A 1 122 ? -10.703 7.023 12.516 1 93.94 122 VAL A CA 1
ATOM 973 C C . VAL A 1 122 ? -11.805 5.969 12.523 1 93.94 122 VAL A C 1
ATOM 975 O O . VAL A 1 122 ? -12.289 5.574 13.586 1 93.94 122 VAL A O 1
ATOM 978 N N . THR A 1 123 ? -12.297 5.637 11.398 1 94.81 123 THR A N 1
ATOM 979 C CA 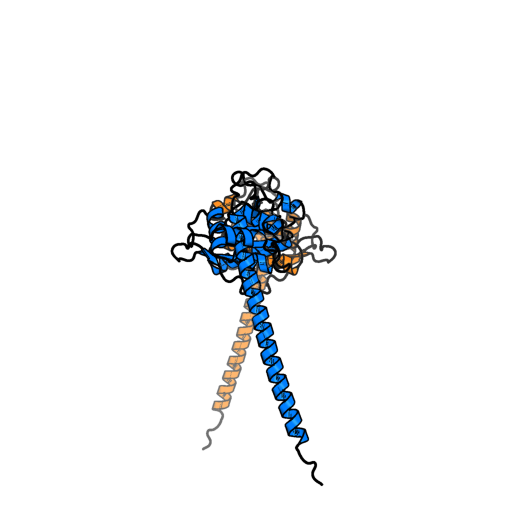. THR A 1 123 ? -13.352 4.641 11.297 1 94.81 123 THR A CA 1
ATOM 980 C C . THR A 1 123 ? -13.109 3.701 10.125 1 94.81 123 THR A C 1
ATOM 982 O O . THR A 1 123 ? -12.617 4.129 9.07 1 94.81 123 THR A O 1
ATOM 985 N N . PRO A 1 124 ? -13.438 2.418 10.188 1 94.94 124 PRO A N 1
ATOM 986 C CA . PRO A 1 124 ? -14.07 1.71 11.297 1 94.94 124 PRO A CA 1
ATOM 987 C C . PRO A 1 124 ? -13.094 1.381 12.422 1 94.94 124 PRO A C 1
ATOM 989 O O . PRO A 1 124 ? -11.898 1.69 12.32 1 94.94 124 PRO A O 1
ATOM 992 N N . GLN A 1 125 ? -13.578 0.756 13.477 1 94.81 125 GLN A N 1
ATOM 993 C CA . GLN A 1 125 ? -12.773 0.406 14.641 1 94.81 125 GLN A CA 1
ATOM 994 C C . GLN A 1 125 ? -11.617 -0.515 14.258 1 94.81 125 GLN A C 1
ATOM 996 O O . GLN A 1 125 ? -10.508 -0.39 14.789 1 94.81 125 GLN A O 1
ATOM 1001 N N . ALA A 1 126 ? -11.852 -1.387 13.375 1 93.25 126 ALA A N 1
ATOM 1002 C CA . ALA A 1 126 ? -10.82 -2.322 12.93 1 93.25 126 ALA A CA 1
ATOM 1003 C C . ALA A 1 126 ? -9.609 -1.581 12.375 1 93.25 126 ALA A C 1
ATOM 1005 O O . ALA A 1 126 ? -8.469 -2.018 12.555 1 93.25 126 ALA A O 1
ATOM 1006 N N . LEU A 1 127 ? -9.898 -0.501 11.648 1 94.88 127 LEU A N 1
ATOM 1007 C CA . LEU A 1 127 ? -8.812 0.329 11.133 1 94.88 127 LEU A CA 1
ATOM 1008 C C . LEU A 1 127 ? -8.117 1.068 12.266 1 94.88 127 LEU A C 1
ATOM 1010 O O . LEU A 1 127 ? -6.883 1.15 12.297 1 94.88 127 LEU A O 1
ATOM 1014 N N . GLN A 1 128 ? -8.852 1.567 13.148 1 93.75 128 GLN A N 1
ATOM 1015 C CA . GLN A 1 128 ? -8.297 2.281 14.297 1 93.75 128 GLN A CA 1
ATOM 1016 C C . GLN A 1 128 ? -7.34 1.394 15.086 1 93.75 128 GLN A C 1
ATOM 1018 O O . GLN A 1 128 ? -6.301 1.859 15.562 1 93.75 128 GLN A O 1
ATOM 1023 N N . ASP A 1 129 ? -7.629 0.171 15.18 1 93.94 129 ASP A N 1
ATOM 1024 C CA . ASP A 1 129 ? -6.848 -0.791 15.953 1 93.94 129 ASP A CA 1
ATOM 1025 C C . ASP A 1 129 ? -5.477 -1.021 15.32 1 93.94 129 ASP A C 1
ATOM 1027 O O . ASP A 1 129 ? -4.57 -1.555 15.961 1 93.94 129 ASP A O 1
ATOM 1031 N N . GLN A 1 130 ? -5.371 -0.675 14.086 1 94 130 GLN A N 1
ATOM 1032 C CA . GLN A 1 130 ? -4.102 -0.87 13.391 1 94 130 GLN A CA 1
ATOM 1033 C C . GLN A 1 130 ? -3.094 0.209 13.781 1 94 130 GLN A C 1
ATOM 1035 O O . GLN A 1 130 ? -1.895 0.066 13.531 1 94 130 GLN A O 1
ATOM 1040 N N . PHE A 1 131 ? -3.572 1.276 14.258 1 94.19 131 PHE A N 1
ATOM 1041 C CA . PHE A 1 131 ? -2.695 2.344 14.727 1 94.19 131 PHE A CA 1
ATOM 1042 C C . PHE A 1 131 ? -2.215 2.07 16.141 1 94.19 131 PHE A C 1
ATOM 1044 O O . PHE A 1 131 ? -3.023 1.947 17.062 1 94.19 131 PHE A O 1
ATOM 1051 N N . LYS A 1 132 ? -0.925 2.014 16.266 1 92.5 132 LYS A N 1
ATOM 1052 C CA . LYS A 1 132 ? -0.338 1.71 17.562 1 92.5 132 LYS A CA 1
ATOM 1053 C C . LYS A 1 132 ? 0.356 2.936 18.141 1 92.5 132 LYS A C 1
ATOM 1055 O O . LYS A 1 132 ? 1.117 3.615 17.453 1 92.5 132 LYS A O 1
ATOM 1060 N N . SER A 1 133 ? 0.127 3.105 19.359 1 87.62 133 SER A N 1
ATOM 1061 C CA . SER A 1 133 ? 0.702 4.262 20.031 1 87.62 133 SER A CA 1
ATOM 1062 C C . SER A 1 133 ? 2.207 4.105 20.219 1 87.62 133 SER A C 1
ATOM 1064 O O . SER A 1 133 ? 2.703 2.994 20.406 1 87.62 133 SER A O 1
ATOM 1066 N N . SER A 1 134 ? 2.799 5.207 20 1 77.88 134 SER A N 1
ATOM 1067 C CA . SER A 1 134 ? 4.234 5.25 20.266 1 77.88 134 SER A CA 1
ATOM 1068 C C . SER A 1 134 ? 4.512 5.52 21.75 1 77.88 134 SER A C 1
ATOM 1070 O O . SER A 1 134 ? 3.801 6.297 22.391 1 77.88 134 SER A O 1
ATOM 1072 N N . ALA A 1 135 ? 5.551 4.863 22.203 1 72.44 135 ALA A N 1
ATOM 1073 C CA . ALA A 1 135 ? 5.898 5.047 23.609 1 72.44 135 ALA A CA 1
ATOM 1074 C C . ALA A 1 135 ? 6.504 6.43 23.844 1 72.44 135 ALA A C 1
ATOM 1076 O O . ALA A 1 135 ? 6.215 7.074 24.844 1 72.44 135 ALA A O 1
ATOM 1077 N N . ASP A 1 136 ? 7.316 6.926 22.953 1 76 136 ASP A N 1
ATOM 1078 C CA . ASP A 1 136 ? 8.062 8.164 23.141 1 76 136 ASP A CA 1
ATOM 1079 C C . ASP A 1 136 ? 7.18 9.383 22.906 1 76 136 ASP A C 1
ATOM 1081 O O . ASP A 1 136 ? 7.363 10.422 23.531 1 76 136 ASP A O 1
ATOM 1085 N N . LYS A 1 137 ? 6.219 9.281 21.953 1 82.44 137 LYS A N 1
ATOM 1086 C CA . LYS A 1 137 ? 5.281 10.352 21.625 1 82.44 137 LYS A CA 1
ATOM 1087 C C . LYS A 1 137 ? 3.842 9.844 21.656 1 82.44 137 LYS A C 1
ATOM 1089 O O . LYS A 1 137 ? 3.301 9.453 20.609 1 82.44 137 LYS A O 1
ATOM 1094 N N . PRO A 1 138 ? 3.211 9.969 22.75 1 80.56 138 PRO A N 1
ATOM 1095 C CA . PRO A 1 138 ? 1.906 9.328 22.953 1 80.56 138 PRO A CA 1
ATOM 1096 C C . PRO A 1 138 ? 0.838 9.875 22 1 80.56 138 PRO A C 1
ATOM 1098 O O . PRO A 1 138 ? -0.182 9.219 21.766 1 80.56 138 PRO A O 1
ATOM 1101 N N . TYR A 1 139 ? 1.055 11.109 21.531 1 84.69 139 TYR A N 1
ATOM 1102 C CA . TYR A 1 139 ? 0.068 11.695 20.641 1 84.69 139 TYR A CA 1
ATOM 1103 C C . TYR A 1 139 ? 0.223 11.148 19.219 1 84.69 139 TYR A C 1
ATOM 1105 O O . TYR A 1 139 ? -0.634 11.375 18.359 1 84.69 139 TYR A O 1
ATOM 1113 N N . LEU A 1 140 ? 1.277 10.398 19.047 1 89.94 140 LEU A N 1
ATOM 1114 C CA . LEU A 1 140 ? 1.595 9.852 17.734 1 89.94 140 LEU A CA 1
ATOM 1115 C C . LEU A 1 140 ? 1.309 8.359 17.688 1 89.94 140 LEU A C 1
ATOM 1117 O O . LEU A 1 140 ? 1.737 7.609 18.578 1 89.94 140 LEU A O 1
ATOM 1121 N N . SER A 1 141 ? 0.507 7.969 16.766 1 93.31 141 SER A N 1
ATOM 1122 C CA . SER A 1 141 ? 0.287 6.551 16.516 1 93.31 141 SER A CA 1
ATOM 1123 C C . SER A 1 141 ? 0.877 6.121 15.18 1 93.31 141 SER A C 1
ATOM 1125 O O . SER A 1 141 ? 0.875 6.895 14.219 1 93.31 141 SER A O 1
ATOM 1127 N N . SER A 1 142 ? 1.338 4.988 15.172 1 94.88 142 SER A N 1
ATOM 1128 C CA . SER A 1 142 ? 1.993 4.5 13.961 1 94.88 142 SER A CA 1
ATOM 1129 C C . SER A 1 142 ? 1.15 3.436 13.266 1 94.88 142 SER A C 1
ATOM 1131 O O . SER A 1 142 ? 0.513 2.611 13.93 1 94.88 142 SER A O 1
ATOM 1133 N N . PHE A 1 143 ? 1.11 3.484 11.953 1 95.56 143 PHE A N 1
ATOM 1134 C CA . PHE A 1 143 ? 0.462 2.498 11.094 1 95.56 143 PHE A CA 1
ATOM 1135 C C . PHE A 1 143 ? 1.497 1.637 10.383 1 95.56 143 PHE A C 1
ATOM 1137 O O . PHE A 1 143 ? 2.523 2.143 9.93 1 95.56 143 PHE A O 1
ATOM 1144 N N . PRO A 1 144 ? 1.273 0.313 10.258 1 92.5 144 PRO A N 1
ATOM 1145 C CA . PRO A 1 144 ? 2.217 -0.511 9.5 1 92.5 144 PRO A CA 1
ATOM 1146 C C . PRO A 1 144 ? 2.379 -0.045 8.055 1 92.5 144 PRO A C 1
ATOM 1148 O O . PRO A 1 144 ? 1.386 0.147 7.352 1 92.5 144 PRO A O 1
ATOM 1151 N N . CYS A 1 145 ? 3.6 0.117 7.621 1 93.75 145 CYS A N 1
ATOM 1152 C CA . CYS A 1 145 ? 3.793 0.693 6.293 1 93.75 145 CYS A CA 1
ATOM 1153 C C . CYS A 1 145 ? 5.043 0.13 5.633 1 93.75 145 CYS A C 1
ATOM 1155 O O . CYS A 1 145 ? 5.684 0.806 4.82 1 93.75 145 CYS A O 1
ATOM 1157 N N . VAL A 1 146 ? 5.152 -1.109 5.828 1 88.06 146 VAL A N 1
ATOM 1158 C CA . VAL A 1 146 ? 6.359 -1.736 5.297 1 88.06 146 VAL A CA 1
ATOM 1159 C C . VAL A 1 146 ? 6.367 -1.642 3.775 1 88.06 146 VAL A C 1
ATOM 1161 O O . VAL A 1 146 ? 5.387 -1.998 3.119 1 88.06 146 VAL A O 1
ATOM 1164 N N . VAL A 1 147 ? 7.246 -1.064 3.115 1 92 147 VAL A N 1
ATOM 1165 C CA . VAL A 1 147 ? 7.617 -1.076 1.703 1 92 147 VAL A CA 1
ATOM 1166 C C . VAL A 1 147 ? 7.043 0.157 1.008 1 92 147 VAL A C 1
ATOM 1168 O O . VAL A 1 147 ? 7.418 0.47 -0.124 1 92 147 VAL A O 1
ATOM 1171 N N . TRP A 1 148 ? 6.012 0.847 1.709 1 96.06 148 TRP A N 1
ATOM 1172 C CA . TRP A 1 148 ? 5.457 1.949 0.931 1 96.06 148 TRP A CA 1
ATOM 1173 C C . TRP A 1 148 ? 5.711 3.285 1.62 1 96.06 148 TRP A C 1
ATOM 1175 O O . TRP A 1 148 ? 5.469 4.348 1.04 1 96.06 148 TRP A O 1
ATOM 1185 N N . ALA A 1 149 ? 6.195 3.244 2.859 1 97.25 149 ALA A N 1
ATOM 1186 C CA . ALA A 1 149 ? 6.641 4.434 3.578 1 97.25 149 ALA A CA 1
ATOM 1187 C C . ALA A 1 149 ? 7.723 4.09 4.598 1 97.25 149 ALA A C 1
ATOM 1189 O O . ALA A 1 149 ? 7.859 2.932 5 1 97.25 149 ALA A O 1
ATOM 1190 N N . THR A 1 150 ? 8.508 5.07 4.973 1 95.69 150 THR A N 1
ATOM 1191 C CA . THR A 1 150 ? 9.453 4.859 6.066 1 95.69 150 THR A CA 1
ATOM 1192 C C . THR A 1 150 ? 8.711 4.703 7.395 1 95.69 150 THR A C 1
ATOM 1194 O O . THR A 1 150 ? 9 3.787 8.164 1 95.69 150 THR A O 1
ATOM 1197 N N . LYS A 1 151 ? 7.844 5.594 7.641 1 95.75 151 LYS A N 1
ATOM 1198 C CA . LYS A 1 151 ? 6.91 5.586 8.758 1 95.75 151 LYS A CA 1
ATOM 1199 C C . LYS A 1 151 ? 5.586 6.246 8.375 1 95.75 151 LYS A C 1
ATOM 1201 O O . LYS A 1 151 ? 5.547 7.094 7.484 1 95.75 151 LYS A O 1
ATOM 1206 N N . CYS A 1 152 ? 4.547 5.793 8.992 1 96.69 152 CYS A N 1
ATOM 1207 C CA . CYS A 1 152 ? 3.234 6.406 8.836 1 96.69 152 CYS A CA 1
ATOM 1208 C C . CYS A 1 152 ? 2.625 6.742 10.195 1 96.69 152 CYS A C 1
ATOM 1210 O O . CYS A 1 152 ? 2.285 5.848 10.969 1 96.69 152 CYS A O 1
ATOM 1212 N N . TYR A 1 153 ? 2.502 8.031 10.398 1 95.88 153 TYR A N 1
ATOM 1213 C CA . TYR A 1 153 ? 2.045 8.484 11.703 1 95.88 153 TYR A CA 1
ATOM 1214 C C . TYR A 1 153 ? 0.678 9.156 11.602 1 95.88 153 TYR A C 1
ATOM 1216 O O . TYR A 1 153 ? 0.367 9.797 10.602 1 95.88 153 TYR A O 1
ATOM 1224 N N . LEU A 1 154 ? -0.058 8.945 12.641 1 95.62 154 LEU A N 1
ATOM 1225 C CA . LEU A 1 154 ? -1.346 9.609 12.82 1 95.62 154 LEU A CA 1
ATOM 1226 C C . LEU A 1 154 ? -1.356 10.438 14.102 1 95.62 154 LEU A C 1
ATOM 1228 O O . LEU A 1 154 ? -0.939 9.961 15.156 1 95.62 154 LEU A O 1
ATOM 1232 N N . VAL A 1 155 ? -1.667 11.633 13.93 1 92 155 VAL A N 1
ATOM 1233 C CA . VAL A 1 155 ? -1.946 12.484 15.078 1 92 155 VAL A CA 1
ATOM 1234 C C . VAL A 1 155 ? -3.441 12.781 15.156 1 92 155 VAL A C 1
ATOM 1236 O O . VAL A 1 155 ? -4.031 13.273 14.188 1 92 155 VAL A O 1
ATOM 1239 N N . SER A 1 156 ? -4.121 12.312 16.188 1 79.56 156 SER A N 1
ATOM 1240 C CA . SER A 1 156 ? -5.555 12.539 16.344 1 79.56 156 SER A CA 1
ATOM 1241 C C . SER A 1 156 ? -5.859 13.367 17.578 1 79.56 156 SER A C 1
ATOM 1243 O O . SER A 1 156 ? -4.953 13.688 18.359 1 79.56 156 SER A O 1
ATOM 1245 N N . LYS A 1 157 ? -7.172 13.734 17.688 1 70.44 157 LYS A N 1
ATOM 1246 C CA . LYS A 1 157 ? -7.668 14.578 18.766 1 70.44 157 LYS A CA 1
ATOM 1247 C C . LYS A 1 157 ? -7.449 13.922 20.125 1 70.44 157 LYS A C 1
ATOM 1249 O O . LYS A 1 157 ? -7.273 14.609 21.141 1 70.44 157 LYS A O 1
ATOM 1254 N N . GLN A 1 158 ? -7.523 12.555 20.156 1 59.38 158 GLN A N 1
ATOM 1255 C CA . GLN A 1 158 ? -7.723 11.859 21.422 1 59.38 158 GLN A CA 1
ATOM 1256 C C . GLN A 1 158 ? -6.48 11.953 22.297 1 59.38 158 GLN A C 1
ATOM 1258 O O . GLN A 1 158 ? -5.926 10.938 22.719 1 59.38 158 GLN A O 1
ATOM 1263 N N . MET A 1 159 ? -5.699 12.844 22.078 1 55.69 159 MET A N 1
ATOM 1264 C CA . MET A 1 159 ? -4.531 12.781 22.953 1 55.69 159 MET A CA 1
ATOM 1265 C C . MET A 1 159 ? -4.922 13.07 24.406 1 55.69 159 MET A C 1
ATOM 1267 O O . MET A 1 159 ? -5.879 13.805 24.656 1 55.69 159 MET A O 1
ATOM 1271 N N . PRO A 1 160 ? -4.07 12.398 25.312 1 54.72 160 PRO A N 1
ATOM 1272 C CA . PRO A 1 160 ? -4.301 12.57 26.75 1 54.72 160 PRO A CA 1
ATOM 1273 C C . PRO A 1 160 ? -4.211 14.031 27.188 1 54.72 160 PRO A C 1
ATOM 1275 O O . PRO A 1 160 ? -3.488 14.82 26.578 1 54.72 160 PRO A O 1
ATOM 1278 N N . PHE A 1 161 ? -5.152 14.562 27.906 1 52.47 161 PHE A N 1
ATOM 1279 C CA . PHE A 1 161 ? -5.461 15.797 28.609 1 52.47 161 PHE A CA 1
ATOM 1280 C C . PHE A 1 161 ? -4.199 16.406 29.203 1 52.47 161 PHE A C 1
ATOM 1282 O O . PHE A 1 161 ? -4.039 17.625 29.219 1 52.47 161 PHE A O 1
ATOM 1289 N N . ASP A 1 162 ? -3.312 15.594 29.781 1 54.81 162 ASP A N 1
ATOM 1290 C CA . ASP A 1 162 ? -2.398 16.234 30.719 1 54.81 162 ASP A CA 1
ATOM 1291 C C . ASP A 1 162 ? -1.022 16.453 30.094 1 54.81 162 ASP A C 1
ATOM 1293 O O . ASP A 1 162 ? -0.072 15.734 30.406 1 54.81 162 ASP A O 1
ATOM 1297 N N . VAL A 1 163 ? -1.066 17.125 28.969 1 60.91 163 VAL A N 1
ATOM 1298 C CA . VAL A 1 163 ? 0.275 17.25 28.406 1 60.91 163 VAL A CA 1
ATOM 1299 C C . VAL A 1 163 ? 0.91 18.562 28.859 1 60.91 163 VAL A C 1
ATOM 1301 O O . VAL A 1 163 ? 0.271 19.609 28.812 1 60.91 163 VAL A O 1
ATOM 1304 N N . ASP A 1 164 ? 2.01 18.469 29.547 1 63.38 164 ASP A N 1
ATOM 1305 C CA . ASP A 1 164 ? 2.797 19.609 30.016 1 63.38 164 ASP A CA 1
ATOM 1306 C C . ASP A 1 164 ? 3.227 20.5 28.859 1 63.38 164 ASP A C 1
ATOM 1308 O O . ASP A 1 164 ? 3.434 20.031 27.75 1 63.38 164 ASP A O 1
ATOM 1312 N N . THR A 1 165 ? 3.027 21.875 29 1 70.06 165 THR A N 1
ATOM 1313 C CA . THR A 1 165 ? 3.617 22.875 28.125 1 70.06 165 THR A CA 1
ATOM 1314 C C . THR A 1 165 ? 5.121 22.984 28.359 1 70.06 165 THR A C 1
ATOM 1316 O O . THR A 1 165 ? 5.598 22.797 29.484 1 70.06 165 THR A O 1
ATOM 1319 N N . PRO A 1 166 ? 6.012 23.203 27.188 1 84.88 166 PRO A N 1
ATOM 1320 C CA . PRO A 1 166 ? 5.566 23.484 25.828 1 84.88 166 PRO A CA 1
ATOM 1321 C C . PRO A 1 166 ? 5.113 22.219 25.094 1 84.88 166 PRO A C 1
ATOM 1323 O O . PRO A 1 166 ? 5.648 21.141 25.328 1 84.88 166 PRO A O 1
ATOM 1326 N N . LEU A 1 167 ? 4.09 22.469 24.281 1 88.06 167 LEU A N 1
ATOM 1327 C CA . LEU A 1 167 ? 3.592 21.359 23.469 1 88.06 167 LEU A CA 1
ATOM 1328 C C . LEU A 1 167 ? 4.598 20.984 22.391 1 88.06 167 LEU A C 1
ATOM 1330 O O . LEU A 1 167 ? 5.328 21.844 21.875 1 88.06 167 LEU A O 1
ATOM 1334 N N . ASP A 1 168 ? 4.676 19.672 22.125 1 89.19 168 ASP A N 1
ATOM 1335 C CA . ASP A 1 168 ? 5.363 19.297 20.891 1 89.19 168 ASP A CA 1
ATOM 1336 C C . ASP A 1 168 ? 4.727 19.984 19.688 1 89.19 168 ASP A C 1
ATOM 1338 O O . ASP A 1 168 ? 3.5 20.047 19.578 1 89.19 168 ASP A O 1
ATOM 1342 N N . PRO A 1 169 ? 5.504 20.422 18.828 1 90.31 169 PRO A N 1
ATOM 1343 C CA . PRO A 1 169 ? 4.961 21.172 17.703 1 90.31 169 PRO A CA 1
ATOM 1344 C C . PRO A 1 169 ? 3.922 20.375 16.906 1 90.31 169 PRO A C 1
ATOM 1346 O O . PRO A 1 169 ? 2.92 20.953 16.469 1 90.31 169 PRO A O 1
ATOM 1349 N N . LEU A 1 170 ? 4.109 19.109 16.719 1 91.5 170 LEU A N 1
ATOM 1350 C CA . LEU A 1 170 ? 3.15 18.312 15.977 1 91.5 170 LEU A CA 1
ATOM 1351 C C . LEU A 1 170 ? 1.813 18.234 16.703 1 91.5 170 LEU A C 1
ATOM 1353 O O . LEU A 1 170 ? 0.755 18.312 16.078 1 91.5 170 LEU A O 1
ATOM 1357 N N . TYR A 1 171 ? 1.972 18.156 17.953 1 90.69 171 TYR A N 1
ATOM 1358 C CA . TYR A 1 171 ? 0.754 18.125 18.75 1 90.69 171 TYR A CA 1
ATOM 1359 C C . TYR A 1 171 ? 0.044 19.469 18.719 1 90.69 171 TYR A C 1
ATOM 1361 O O . TYR A 1 171 ? -1.182 19.531 18.594 1 90.69 171 TYR A O 1
ATOM 1369 N N . ALA A 1 172 ? 0.796 20.484 18.859 1 91.12 172 ALA A N 1
ATOM 1370 C CA . ALA A 1 172 ? 0.23 21.828 18.797 1 91.12 172 ALA A CA 1
ATOM 1371 C C . ALA A 1 172 ? -0.506 22.062 17.484 1 91.12 172 ALA A C 1
ATOM 1373 O O . ALA A 1 172 ? -1.614 22.609 17.469 1 91.12 172 ALA A O 1
ATOM 1374 N N . ILE A 1 173 ? 0.071 21.641 16.391 1 91.75 173 ILE A N 1
ATOM 1375 C CA . ILE A 1 173 ? -0.553 21.781 15.086 1 91.75 173 ILE A CA 1
ATOM 1376 C C . ILE A 1 173 ? -1.86 20.984 15.047 1 91.75 173 ILE A C 1
ATOM 1378 O O . ILE A 1 173 ? -2.879 21.484 14.562 1 91.75 173 ILE A O 1
ATOM 1382 N N . SER A 1 174 ? -1.809 19.828 15.578 1 91.12 174 SER A N 1
ATOM 1383 C CA . SER A 1 174 ? -3.01 19 15.609 1 91.12 174 SER A CA 1
ATOM 1384 C C . SER A 1 174 ? -4.129 19.672 16.391 1 91.12 174 SER A C 1
ATOM 1386 O O . SER A 1 174 ? -5.281 19.688 15.969 1 91.12 174 SER A O 1
ATOM 1388 N N . LEU A 1 175 ? -3.793 20.234 17.516 1 88.94 175 LEU A N 1
ATOM 1389 C CA . LEU A 1 175 ? -4.785 20.922 18.344 1 88.94 175 LEU A CA 1
ATOM 1390 C C . LEU A 1 175 ? -5.375 22.109 17.594 1 88.94 175 LEU A C 1
ATOM 1392 O O . LEU A 1 175 ? -6.582 22.359 17.656 1 88.94 175 LEU A O 1
ATOM 1396 N N . PHE A 1 176 ? -4.477 22.797 16.969 1 90.25 176 PHE A N 1
ATOM 1397 C CA . PHE A 1 176 ? -4.914 23.953 16.188 1 90.25 176 PHE A CA 1
ATOM 1398 C C . PHE A 1 176 ? -5.914 23.516 15.117 1 90.25 176 PHE A C 1
ATOM 1400 O O . PHE A 1 176 ? -6.965 24.141 14.961 1 90.25 176 PHE A O 1
ATOM 1407 N N . LEU A 1 177 ? -5.664 22.438 14.438 1 88.06 177 LEU A N 1
ATOM 1408 C CA . LEU A 1 177 ? -6.488 21.953 13.336 1 88.06 177 LEU A CA 1
ATOM 1409 C C . LEU A 1 177 ? -7.789 21.344 13.852 1 88.06 177 LEU A C 1
ATOM 1411 O O . LEU A 1 177 ? -8.828 21.438 13.195 1 88.06 177 LEU A O 1
ATOM 1415 N N . THR A 1 178 ? -7.75 20.75 15.008 1 86.12 178 THR A N 1
ATOM 1416 C CA . THR A 1 178 ? -8.891 19.984 15.492 1 86.12 178 THR A CA 1
ATOM 1417 C C . THR A 1 178 ? -9.859 20.891 16.266 1 86.12 178 THR A C 1
ATOM 1419 O O . THR A 1 178 ? -11.07 20.688 16.219 1 86.12 178 THR A O 1
ATOM 1422 N N . GLN A 1 179 ? -9.328 21.812 17 1 84 179 GLN A N 1
ATOM 1423 C CA . GLN A 1 179 ? -10.188 22.656 17.812 1 84 179 GLN A CA 1
ATOM 1424 C C . GLN A 1 179 ? -10.922 23.688 16.969 1 84 179 GLN A C 1
ATOM 1426 O O . GLN A 1 179 ? -12.023 24.109 17.312 1 84 179 GLN A O 1
ATOM 1431 N N . GLN A 1 180 ? -10.25 24.125 15.93 1 81.94 180 GLN A N 1
ATOM 1432 C CA . GLN A 1 180 ? -10.875 25 14.953 1 81.94 180 GLN A CA 1
ATOM 1433 C C . GLN A 1 180 ? -11.445 26.25 15.633 1 81.94 180 GLN A C 1
ATOM 1435 O O . GLN A 1 180 ? -12.57 26.656 15.336 1 81.94 180 GLN A O 1
ATOM 1440 N N . GLN A 1 181 ? -10.703 26.75 16.578 1 83.12 181 GLN A N 1
ATOM 1441 C CA . GLN A 1 181 ? -11.133 27.953 17.266 1 83.12 181 GLN A CA 1
ATOM 1442 C C . GLN A 1 181 ? -10.875 29.203 16.422 1 83.12 181 GLN A C 1
ATOM 1444 O O . GLN A 1 181 ? -9.797 29.344 15.836 1 83.12 181 GLN A O 1
ATOM 1449 N N . PRO A 1 182 ? -11.828 30.031 16.391 1 82.69 182 PRO A N 1
ATOM 1450 C CA . PRO A 1 182 ? -11.688 31.203 15.531 1 82.69 182 PRO A CA 1
ATOM 1451 C C . PRO A 1 182 ? -10.664 32.219 16.062 1 82.69 182 PRO A C 1
ATOM 1453 O O . PRO A 1 182 ? -10.203 33.094 15.32 1 82.69 182 PRO A O 1
ATOM 1456 N N . SER A 1 183 ? -10.438 32.156 17.359 1 85.31 183 SER A N 1
ATOM 1457 C CA . SER A 1 183 ? -9.492 33.125 17.953 1 85.31 183 SER A CA 1
ATOM 1458 C C . SER A 1 183 ? -8.5 32.406 18.875 1 85.31 183 SER A C 1
ATOM 1460 O O . SER A 1 183 ? -8.828 31.375 19.469 1 85.31 183 SER A O 1
ATOM 1462 N N . LEU A 1 184 ? -7.297 33.031 18.891 1 89 184 LEU A N 1
ATOM 1463 C CA . LEU A 1 184 ? -6.254 32.5 19.766 1 89 184 LEU A CA 1
ATOM 1464 C C . LEU A 1 184 ? -6.73 32.469 21.219 1 89 184 LEU A C 1
ATOM 1466 O O . LEU A 1 184 ? -6.438 31.5 21.938 1 89 184 LEU A O 1
ATOM 1470 N N . PHE A 1 185 ? -7.57 33.406 21.641 1 87.38 185 PHE A N 1
ATOM 1471 C CA . PHE A 1 185 ? -8.047 33.562 23.016 1 87.38 185 PHE A CA 1
ATOM 1472 C C . PHE A 1 185 ? -8.875 32.344 23.422 1 87.38 185 PHE A C 1
ATOM 1474 O O . PHE A 1 185 ? -8.859 31.922 24.578 1 87.38 185 PHE A O 1
ATOM 1481 N N . ARG A 1 186 ? -9.555 31.75 22.547 1 85.06 186 ARG A N 1
ATOM 1482 C CA . ARG A 1 186 ? -10.484 30.656 22.828 1 85.06 186 ARG A CA 1
ATOM 1483 C C . ARG A 1 186 ? -9.789 29.297 22.734 1 85.06 186 ARG A C 1
ATOM 1485 O O . ARG A 1 186 ? -10.367 28.266 23.078 1 85.06 186 ARG A O 1
ATOM 1492 N N . HIS A 1 187 ? -8.578 29.312 22.25 1 87.38 187 HIS A N 1
ATOM 1493 C CA . HIS A 1 187 ? -7.836 28.062 22.125 1 87.38 187 HIS A CA 1
ATOM 1494 C C . HIS A 1 187 ? -7.418 27.531 23.484 1 87.38 187 HIS A C 1
ATOM 1496 O O . HIS A 1 187 ? -7.176 28.312 24.422 1 87.38 187 HIS A O 1
ATOM 1502 N N . SER A 1 188 ? -7.305 26.281 23.688 1 86.31 188 SER A N 1
ATOM 1503 C CA . SER A 1 188 ? -6.984 25.641 24.969 1 86.31 188 SER A CA 1
ATOM 1504 C C . SER A 1 188 ? -5.582 26.016 25.438 1 86.31 188 SER A C 1
ATOM 1506 O O . SER A 1 188 ? -5.305 26 26.641 1 86.31 188 SER A O 1
ATOM 1508 N N . HIS A 1 189 ? -4.688 26.344 24.484 1 88.94 189 HIS A N 1
ATOM 1509 C CA . HIS A 1 189 ? -3.301 26.672 24.812 1 88.94 189 HIS A CA 1
ATOM 1510 C C . HIS A 1 189 ? -2.875 27.969 24.125 1 88.94 189 HIS A C 1
ATOM 1512 O O . HIS A 1 189 ? -1.928 27.969 23.344 1 88.94 189 HIS A O 1
ATOM 1518 N N . PRO A 1 190 ? -3.443 29.016 24.547 1 88.25 190 PRO A N 1
ATOM 1519 C CA . PRO A 1 190 ? -3.162 30.297 23.875 1 88.25 190 PRO A CA 1
ATOM 1520 C C . PRO A 1 190 ? -1.734 30.781 24.109 1 88.25 190 PRO A C 1
ATOM 1522 O O . PRO A 1 190 ? -1.224 31.594 23.328 1 88.25 190 PRO A O 1
ATOM 1525 N N . GLU A 1 191 ? -1.052 30.25 25.109 1 88.81 191 GLU A N 1
ATOM 1526 C CA . GLU A 1 191 ? 0.283 30.719 25.453 1 88.81 191 GLU A CA 1
ATOM 1527 C C . GLU A 1 191 ? 1.362 29.938 24.719 1 88.81 191 GLU A C 1
ATOM 1529 O O . GLU A 1 191 ? 2.537 30.312 24.75 1 88.81 191 GLU A O 1
ATOM 1534 N N . ASP A 1 192 ? 0.976 28.844 24.109 1 91.81 192 ASP A N 1
ATOM 1535 C CA . ASP A 1 192 ? 1.953 28.016 23.406 1 91.81 192 ASP A CA 1
ATOM 1536 C C . ASP A 1 192 ? 2.492 28.75 22.172 1 91.81 192 ASP A C 1
ATOM 1538 O O . ASP A 1 192 ? 1.72 29.266 21.359 1 91.81 192 ASP A O 1
ATOM 1542 N N . ALA A 1 193 ? 3.791 28.719 22.047 1 92.62 193 ALA A N 1
ATOM 1543 C CA . ALA A 1 193 ? 4.453 29.484 20.984 1 92.62 193 ALA A CA 1
ATOM 1544 C C . ALA A 1 193 ? 4.059 28.984 19.609 1 92.62 193 ALA A C 1
ATOM 1546 O O . ALA A 1 193 ? 3.918 29.766 18.672 1 92.62 193 ALA A O 1
ATOM 1547 N N . THR A 1 194 ? 3.928 27.703 19.469 1 93.25 194 THR A N 1
ATOM 1548 C CA . THR A 1 194 ? 3.545 27.141 18.172 1 93.25 194 THR A CA 1
ATOM 1549 C C . THR A 1 194 ? 2.117 27.531 17.812 1 93.25 194 THR A C 1
ATOM 1551 O O . THR A 1 194 ? 1.845 27.922 16.672 1 93.25 194 THR A O 1
ATOM 1554 N N . ILE A 1 195 ? 1.253 27.469 18.734 1 91.5 195 ILE A N 1
ATOM 1555 C CA . ILE A 1 195 ? -0.137 27.844 18.516 1 91.5 195 ILE A CA 1
ATOM 1556 C C . ILE A 1 195 ? -0.208 29.312 18.094 1 91.5 195 ILE A C 1
ATOM 1558 O O . ILE A 1 195 ? -0.904 29.656 17.141 1 91.5 195 ILE A O 1
ATOM 1562 N N . GLN A 1 196 ? 0.489 30.125 18.797 1 92.31 196 GLN A N 1
ATOM 1563 C CA . GLN A 1 196 ? 0.526 31.547 18.469 1 92.31 196 GLN A CA 1
ATOM 1564 C C . GLN A 1 196 ? 1.035 31.766 17.047 1 92.31 196 GLN A C 1
ATOM 1566 O O . GLN A 1 196 ? 0.477 32.562 16.297 1 92.31 196 GLN A O 1
ATOM 1571 N N . LEU A 1 197 ? 2.066 31.078 16.719 1 92.88 197 LEU A N 1
ATOM 1572 C CA . LEU A 1 197 ? 2.633 31.172 15.383 1 92.88 197 LEU A CA 1
ATOM 1573 C C . LEU A 1 197 ? 1.599 30.781 14.328 1 92.88 197 LEU A C 1
ATOM 1575 O O . LEU A 1 197 ? 1.479 31.453 13.297 1 92.88 197 LEU A O 1
ATOM 1579 N N . LEU A 1 198 ? 0.836 29.781 14.562 1 92 198 LEU A N 1
ATOM 1580 C CA . LEU A 1 198 ? -0.147 29.297 13.602 1 92 198 LEU A CA 1
ATOM 1581 C C . LEU A 1 198 ? -1.256 30.328 13.391 1 92 198 LEU A C 1
ATOM 1583 O O . LEU A 1 198 ? -1.684 30.562 12.258 1 92 198 LEU A O 1
ATOM 1587 N N . TYR A 1 199 ? -1.672 30.859 14.445 1 90.19 199 TYR A N 1
ATOM 1588 C CA . TYR A 1 199 ? -2.668 31.906 14.312 1 90.19 199 TYR A CA 1
ATOM 1589 C C . TYR A 1 199 ? -2.1 33.094 13.555 1 90.19 199 TYR A C 1
ATOM 1591 O O . TYR A 1 199 ? -2.793 33.719 12.742 1 90.19 199 TYR A O 1
ATOM 1599 N N . LYS A 1 200 ? -0.884 33.5 13.836 1 89.88 200 LYS A N 1
ATOM 1600 C CA . LYS A 1 200 ? -0.24 34.594 13.133 1 89.88 200 LYS A CA 1
ATOM 1601 C C . LYS A 1 200 ? -0.162 34.312 11.633 1 89.88 200 LYS A C 1
ATOM 1603 O O . LYS A 1 200 ? -0.474 35.188 10.82 1 89.88 200 LYS A O 1
ATOM 1608 N N . ILE A 1 201 ? 0.236 33.125 11.266 1 88.94 201 ILE A N 1
ATOM 1609 C CA . ILE A 1 201 ? 0.327 32.719 9.859 1 88.94 201 ILE A CA 1
ATOM 1610 C C . ILE A 1 201 ? -1.049 32.812 9.203 1 88.94 201 ILE A C 1
ATOM 1612 O O . ILE A 1 201 ? -1.177 33.344 8.094 1 88.94 201 ILE A O 1
ATOM 1616 N N . THR A 1 202 ? -2.018 32.344 9.891 1 86.44 202 THR A N 1
ATOM 1617 C CA . THR A 1 202 ? -3.375 32.344 9.359 1 86.44 202 THR A CA 1
ATOM 1618 C C . THR A 1 202 ? -3.887 33.781 9.195 1 86.44 202 THR A C 1
ATOM 1620 O O . THR A 1 202 ? -4.555 34.094 8.203 1 86.44 202 THR A O 1
ATOM 1623 N N . MET A 1 203 ? -3.594 34.531 10.188 1 84.25 203 MET A N 1
ATOM 1624 C CA . MET A 1 203 ? -3.977 35.938 10.133 1 84.25 203 MET A CA 1
ATOM 1625 C C . MET A 1 203 ? -3.348 36.625 8.922 1 84.25 203 MET A C 1
ATOM 1627 O O . MET A 1 203 ? -4.035 37.312 8.172 1 84.25 203 MET A O 1
ATOM 1631 N N . ASP A 1 204 ? -2.129 36.438 8.719 1 83 204 ASP A N 1
ATOM 1632 C CA . ASP A 1 204 ? -1.411 37.031 7.602 1 83 204 ASP A CA 1
ATOM 1633 C C . ASP A 1 204 ? -1.977 36.562 6.266 1 83 204 ASP A C 1
ATOM 1635 O O . ASP A 1 204 ? -2.129 37.344 5.332 1 83 204 ASP A O 1
ATOM 1639 N N . ALA A 1 205 ? -2.264 35.312 6.215 1 77.44 205 ALA A N 1
ATOM 1640 C CA . ALA A 1 205 ? -2.822 34.75 4.992 1 77.44 205 ALA A CA 1
ATOM 1641 C C . ALA A 1 205 ? -4.203 35.344 4.695 1 77.44 205 ALA A C 1
ATOM 1643 O O . ALA A 1 205 ? -4.547 35.562 3.537 1 77.44 205 ALA A O 1
ATOM 1644 N N . SER A 1 206 ? -4.961 35.469 5.746 1 76.06 206 SER A N 1
ATOM 1645 C CA . SER A 1 206 ? -6.305 36.031 5.594 1 76.06 206 SER A CA 1
ATOM 1646 C C . SER A 1 206 ? -6.262 37.469 5.102 1 76.06 206 SER A C 1
ATOM 1648 O O . SER A 1 206 ? -7.074 37.875 4.273 1 76.06 206 SER A O 1
ATOM 1650 N N . ILE A 1 207 ? -5.359 38.156 5.645 1 74.62 207 ILE A N 1
ATOM 1651 C CA . ILE A 1 207 ? -5.215 39.562 5.266 1 74.62 207 ILE A CA 1
ATOM 1652 C C . ILE A 1 207 ? -4.758 39.656 3.812 1 74.62 207 ILE A C 1
ATOM 1654 O O . ILE A 1 207 ? -5.27 40.469 3.047 1 74.62 207 ILE A O 1
ATOM 1658 N N . GLU A 1 208 ? -3.918 38.781 3.414 1 70.94 208 GLU A N 1
ATOM 1659 C CA . GLU A 1 208 ? -3.428 38.781 2.041 1 70.94 208 GLU A CA 1
ATOM 1660 C C . GLU A 1 208 ? -4.539 38.406 1.062 1 70.94 208 GLU A C 1
ATOM 1662 O O . GLU A 1 208 ? -4.668 39.031 -0.001 1 70.94 208 GLU A O 1
ATOM 1667 N N . ASP A 1 209 ? -5.324 37.438 1.4 1 66.69 209 ASP A N 1
ATOM 1668 C CA . ASP A 1 209 ? -6.43 37 0.551 1 66.69 209 ASP A CA 1
ATOM 1669 C C . ASP A 1 209 ? -7.48 38.094 0.421 1 66.69 209 ASP A C 1
ATOM 1671 O O . ASP A 1 209 ? -8.023 38.312 -0.663 1 66.69 209 ASP A O 1
ATOM 1675 N N . ASN A 1 210 ? -7.793 38.688 1.552 1 64.56 210 ASN A N 1
ATOM 1676 C CA . ASN A 1 210 ? -8.75 39.781 1.528 1 64.56 210 ASN A CA 1
ATOM 1677 C C . ASN A 1 210 ? -8.242 40.969 0.689 1 64.56 210 ASN A C 1
ATOM 1679 O O . ASN A 1 210 ? -9.016 41.594 -0.035 1 64.56 210 ASN A O 1
ATOM 1683 N N . ASN A 1 211 ? -7.027 41.125 0.843 1 62.66 211 ASN A N 1
ATOM 1684 C CA . ASN A 1 211 ? -6.441 42.156 0.013 1 62.66 211 ASN A CA 1
ATOM 1685 C C . ASN A 1 211 ? -6.484 41.812 -1.468 1 62.66 211 ASN A C 1
ATOM 1687 O O . ASN A 1 211 ? -6.793 42.625 -2.312 1 62.66 211 ASN A O 1
ATOM 1691 N N . TYR A 1 212 ? -6.188 40.531 -1.705 1 53.28 212 TYR A N 1
ATOM 1692 C CA . TYR A 1 212 ? -6.223 40.062 -3.086 1 53.28 212 TYR A CA 1
ATOM 1693 C C . TYR A 1 212 ? -7.641 40.125 -3.645 1 53.28 212 TYR A C 1
ATOM 1695 O O . TYR A 1 212 ? -7.852 40.562 -4.773 1 53.28 212 TYR A O 1
ATOM 1703 N N . LYS A 1 213 ? -8.648 39.625 -2.906 1 59.19 213 LYS A N 1
ATOM 1704 C CA . LYS A 1 213 ? -10.039 39.688 -3.344 1 59.19 213 LYS A CA 1
ATOM 1705 C C . LYS A 1 213 ? -10.516 41.125 -3.531 1 59.19 213 LYS A C 1
ATOM 1707 O O . LYS A 1 213 ? -11.188 41.406 -4.52 1 59.19 213 LYS A O 1
ATOM 1712 N N . SER A 1 214 ? -10.164 41.875 -2.498 1 54.62 214 SER A N 1
ATOM 1713 C CA . SER A 1 214 ? -10.539 43.281 -2.631 1 54.62 214 SER A CA 1
ATOM 1714 C C . SER A 1 214 ? -9.914 43.875 -3.877 1 54.62 214 SER A C 1
ATOM 1716 O O . SER A 1 214 ? -10.594 44.594 -4.629 1 54.62 214 SER A O 1
ATOM 1718 N N . ASN A 1 215 ? -8.656 43.469 -4.047 1 50.62 215 ASN A N 1
ATOM 1719 C CA . ASN A 1 215 ? -7.988 44 -5.234 1 50.62 215 ASN A CA 1
ATOM 1720 C C . ASN A 1 215 ? -8.578 43.406 -6.512 1 50.62 215 ASN A C 1
ATOM 1722 O O . ASN A 1 215 ? -8.742 44.094 -7.508 1 50.62 215 ASN A O 1
ATOM 1726 N N . PHE A 1 216 ? -8.844 42.156 -6.426 1 52.25 216 PHE A N 1
ATOM 1727 C CA . PHE A 1 216 ? -9.477 41.5 -7.562 1 52.25 216 PHE A CA 1
ATOM 1728 C C . PHE A 1 216 ? -10.852 42.094 -7.836 1 52.25 216 PHE A C 1
ATOM 1730 O O . PHE A 1 216 ? -11.188 42.406 -8.984 1 52.25 216 PHE A O 1
ATOM 1737 N N . ILE A 1 217 ? -11.672 42.219 -6.762 1 53.88 217 ILE A N 1
ATOM 1738 C CA . ILE A 1 217 ? -12.984 42.812 -6.891 1 53.88 217 ILE A CA 1
ATOM 1739 C C . ILE A 1 217 ? -12.844 44.25 -7.418 1 53.88 217 ILE A C 1
ATOM 1741 O O . ILE A 1 217 ? -13.578 44.656 -8.312 1 53.88 217 ILE A O 1
ATOM 1745 N N . ASP A 1 218 ? -11.906 44.844 -6.922 1 54.66 218 ASP A N 1
ATOM 1746 C CA . ASP A 1 218 ? -11.656 46.219 -7.414 1 54.66 218 ASP A CA 1
ATOM 1747 C C . ASP A 1 218 ? -11.242 46.188 -8.883 1 54.66 218 ASP A C 1
ATOM 1749 O O . ASP A 1 218 ? -11.711 47 -9.672 1 54.66 218 ASP A O 1
ATOM 1753 N N . THR A 1 219 ? -10.445 45.188 -9.211 1 53.97 219 THR A N 1
ATOM 1754 C CA . THR A 1 219 ? -10.016 45.031 -10.594 1 53.97 219 THR A CA 1
ATOM 1755 C C . THR A 1 219 ? -11.188 44.688 -11.5 1 53.97 219 THR A C 1
ATOM 1757 O O . THR A 1 219 ? -11.359 45.25 -12.57 1 53.97 219 THR A O 1
ATOM 1760 N N . ILE A 1 220 ? -11.945 43.75 -11.008 1 56.38 220 ILE A N 1
ATOM 1761 C CA . ILE A 1 220 ? -13.125 43.375 -11.766 1 56.38 220 ILE A CA 1
ATOM 1762 C C . ILE A 1 220 ? -14.078 44.562 -11.875 1 56.38 220 ILE A C 1
ATOM 1764 O O . ILE A 1 220 ? -14.617 44.844 -12.953 1 56.38 220 ILE A O 1
ATOM 1768 N N . ASN A 1 221 ? -14.242 45.219 -10.797 1 55.44 221 ASN A N 1
ATOM 1769 C CA . ASN A 1 221 ? -15.086 46.406 -10.805 1 55.44 221 ASN A CA 1
ATOM 1770 C C . ASN A 1 221 ? -14.555 47.469 -11.758 1 55.44 221 ASN A C 1
ATOM 1772 O O . ASN A 1 221 ? -15.32 48.094 -12.484 1 55.44 221 ASN A O 1
ATOM 1776 N N . VAL A 1 222 ? -13.297 47.562 -11.805 1 55.06 222 VAL A N 1
ATOM 1777 C CA . VAL A 1 222 ? -12.672 48.5 -12.719 1 55.06 222 VAL A CA 1
ATOM 1778 C C . VAL A 1 222 ? -12.859 48.031 -14.156 1 55.06 222 VAL A C 1
ATOM 1780 O O . VAL A 1 222 ? -13.219 48.812 -15.039 1 55.06 222 VAL A O 1
ATOM 1783 N N . ILE A 1 223 ? -12.695 46.719 -14.305 1 54.41 223 ILE A N 1
ATOM 1784 C CA . ILE A 1 223 ? -12.867 46.156 -15.641 1 54.41 223 ILE A CA 1
ATOM 1785 C C . ILE A 1 223 ? -14.328 46.281 -16.062 1 54.41 223 ILE A C 1
ATOM 1787 O O . ILE A 1 223 ? -14.633 46.688 -17.172 1 54.41 223 ILE A O 1
ATOM 1791 N N . CYS A 1 224 ? -15.18 45.938 -15.188 1 56.97 224 CYS A N 1
ATOM 1792 C CA . CYS A 1 224 ? -16.609 46 -15.484 1 56.97 224 CYS A CA 1
ATOM 1793 C C . CYS A 1 224 ? -17.062 47.438 -15.68 1 56.97 224 CYS A C 1
ATOM 1795 O O . CYS A 1 224 ? -17.797 47.719 -16.609 1 56.97 224 CYS A O 1
ATOM 1797 N N . SER A 1 225 ? -16.594 48.281 -14.844 1 57.84 225 SER A N 1
ATOM 1798 C CA . SER A 1 225 ? -16.922 49.688 -14.992 1 57.84 225 SER A CA 1
ATOM 1799 C C . SER A 1 225 ? -16.359 50.281 -16.281 1 57.84 225 SER A C 1
ATOM 1801 O O . SER A 1 225 ? -17.031 51.031 -16.984 1 57.84 225 SER A O 1
ATOM 1803 N N . THR A 1 226 ? -15.227 49.812 -16.641 1 56.69 226 THR A N 1
ATOM 1804 C CA . THR A 1 226 ? -14.609 50.25 -17.891 1 56.69 226 THR A CA 1
ATOM 1805 C C . THR A 1 226 ? -15.383 49.719 -19.094 1 56.69 226 THR A C 1
ATOM 1807 O O . THR A 1 226 ? -15.625 50.438 -20.062 1 56.69 226 THR A O 1
ATOM 1810 N N . ASN A 1 227 ? -15.75 48.469 -18.969 1 54.81 227 ASN A N 1
ATOM 1811 C CA . ASN A 1 227 ? -16.531 47.875 -20.047 1 54.81 227 ASN A CA 1
ATOM 1812 C C . ASN A 1 227 ? -17.906 48.5 -20.172 1 54.81 227 ASN A C 1
ATOM 1814 O O . ASN A 1 227 ? -18.391 48.719 -21.281 1 54.81 227 ASN A O 1
ATOM 1818 N N . GLU A 1 228 ? -18.5 48.719 -19.094 1 57.91 228 GLU A N 1
ATOM 1819 C CA . GLU A 1 228 ? -19.781 49.438 -19.094 1 57.91 228 GLU A CA 1
ATOM 1820 C C . GLU A 1 228 ? -19.656 50.812 -19.703 1 57.91 228 GLU A C 1
ATOM 1822 O O . GLU A 1 228 ? -20.5 51.25 -20.484 1 57.91 228 GLU A O 1
ATOM 1827 N N . ASN A 1 229 ? -18.641 51.438 -19.453 1 58.97 229 ASN A N 1
ATOM 1828 C CA . ASN A 1 229 ? -18.391 52.75 -20.016 1 58.97 229 ASN A CA 1
ATOM 1829 C C . ASN A 1 229 ? -18.156 52.688 -21.516 1 58.97 229 ASN A C 1
ATOM 1831 O O . ASN A 1 229 ? -18.656 53.531 -22.266 1 58.97 229 ASN A O 1
ATOM 1835 N N . ILE A 1 230 ? -17.531 51.625 -21.953 1 56.62 230 ILE A N 1
ATOM 1836 C CA . ILE A 1 230 ? -17.281 51.406 -23.375 1 56.62 230 ILE A CA 1
ATOM 1837 C C . ILE A 1 230 ? -18.594 51.062 -24.078 1 56.62 230 ILE A C 1
ATOM 1839 O O . ILE A 1 230 ? -18.875 51.594 -25.156 1 56.62 230 ILE A O 1
ATOM 1843 N N . LEU A 1 231 ? -19.344 50.25 -23.469 1 55.97 231 LEU A N 1
ATOM 1844 C CA . LEU A 1 231 ? -20.641 49.875 -24.031 1 55.97 231 LEU A CA 1
ATOM 1845 C C . LEU A 1 231 ? -21.562 51.094 -24.094 1 55.97 231 LEU A C 1
ATOM 1847 O O . LEU A 1 231 ? -22.266 51.281 -25.094 1 55.97 231 LEU A O 1
ATOM 1851 N N . GLU A 1 232 ? -21.531 51.875 -23.109 1 59.31 232 GLU A N 1
ATOM 1852 C CA . GLU A 1 232 ? -22.328 53.094 -23.094 1 59.31 232 GLU A CA 1
ATOM 1853 C C . GLU A 1 232 ? -21.875 54.062 -24.172 1 59.31 232 GLU A C 1
ATOM 1855 O O . GLU A 1 232 ? -22.703 54.688 -24.859 1 59.31 232 GLU A O 1
ATOM 1860 N N . ARG A 1 233 ? -20.688 54.156 -24.438 1 58 233 ARG A N 1
ATOM 1861 C CA . ARG A 1 233 ? -20.141 54.969 -25.5 1 58 233 ARG A CA 1
ATOM 1862 C C . ARG A 1 233 ? -20.516 54.438 -26.875 1 58 233 ARG A C 1
ATOM 1864 O O . ARG A 1 233 ? -20.859 55.219 -27.781 1 58 233 ARG A O 1
ATOM 1871 N N . ALA A 1 234 ? -20.469 53.125 -27.031 1 55.03 234 ALA A N 1
ATOM 1872 C CA . ALA A 1 234 ? -20.844 52.469 -28.281 1 55.03 234 ALA A CA 1
ATOM 1873 C C . ALA A 1 234 ? -22.328 52.656 -28.578 1 55.03 234 ALA A C 1
ATOM 1875 O O . ALA A 1 234 ? -22.688 52.938 -29.719 1 55.03 234 ALA A O 1
ATOM 1876 N N . LYS A 1 235 ? -23.156 52.469 -27.656 1 55.16 235 LYS A N 1
ATOM 1877 C CA . LYS A 1 235 ? -24.594 52.719 -27.781 1 55.16 235 LYS A CA 1
ATOM 1878 C C . LYS A 1 235 ? -24.875 54.156 -28.156 1 55.16 235 LYS A C 1
ATOM 1880 O O . LYS A 1 235 ? -25.703 54.406 -29.031 1 55.16 235 LYS A O 1
ATOM 1885 N N . ASN A 1 236 ? -24.219 55.062 -27.578 1 56.81 236 ASN A N 1
ATOM 1886 C CA . ASN A 1 236 ? -24.391 56.469 -27.859 1 56.81 236 ASN A CA 1
ATOM 1887 C C . ASN A 1 236 ? -23.891 56.812 -29.266 1 56.81 236 ASN A C 1
ATOM 1889 O O . ASN A 1 236 ? -24.469 57.688 -29.938 1 56.81 236 ASN A O 1
ATOM 1893 N N . ALA A 1 237 ? -22.953 56.094 -29.797 1 53.06 237 ALA A N 1
ATOM 1894 C CA . ALA A 1 237 ? -22.422 56.281 -31.141 1 53.06 237 ALA A CA 1
ATOM 1895 C C . ALA A 1 237 ? -23.375 55.781 -32.188 1 53.06 237 ALA A C 1
ATOM 1897 O O . ALA A 1 237 ? -23.469 56.312 -33.312 1 53.06 237 ALA A O 1
ATOM 1898 N N . ILE A 1 238 ? -24.125 54.656 -31.969 1 52.72 238 ILE A N 1
ATOM 1899 C CA . ILE A 1 238 ? -25.094 54.062 -32.875 1 52.72 238 ILE A CA 1
ATOM 1900 C C . ILE A 1 238 ? -26.344 54.938 -32.938 1 52.72 238 ILE A C 1
ATOM 1902 O O . ILE A 1 238 ? -26.953 55.094 -34 1 52.72 238 ILE A O 1
ATOM 1906 N N . ILE A 1 239 ? -26.812 55.438 -31.922 1 52.69 239 ILE A N 1
ATOM 1907 C CA . ILE A 1 239 ? -27.984 56.312 -31.875 1 52.69 239 ILE A CA 1
ATOM 1908 C C . ILE A 1 239 ? -27.734 57.562 -32.719 1 52.69 239 ILE A C 1
ATOM 1910 O O . ILE A 1 239 ? -28.672 58.094 -33.312 1 52.69 239 ILE A O 1
ATOM 1914 N N . VAL A 1 240 ? -26.516 57.906 -32.969 1 50.06 240 VAL A N 1
ATOM 1915 C CA . VAL A 1 240 ? -26.234 59.125 -33.719 1 50.06 240 VAL A CA 1
ATOM 1916 C C . VAL A 1 240 ? -26.188 58.812 -35.219 1 50.06 240 VAL A C 1
ATOM 1918 O O . VAL A 1 240 ? -25.906 59.688 -36.031 1 50.06 240 VAL A O 1
ATOM 1921 N N . VAL A 1 241 ? -26.328 57.469 -35.625 1 47.5 241 VAL A N 1
ATOM 1922 C CA . VAL A 1 241 ? -26.359 57.188 -37.062 1 47.5 241 VAL A CA 1
ATOM 1923 C C . VAL A 1 241 ? -27.719 57.594 -37.625 1 47.5 241 VAL A C 1
ATOM 1925 O O . VAL A 1 241 ? -28.75 57.062 -37.188 1 47.5 241 VAL A O 1
ATOM 1928 N N . PRO A 1 242 ? -27.844 58.688 -38.375 1 47.44 242 PRO A N 1
ATOM 1929 C CA . PRO A 1 242 ? -29.062 59.188 -39 1 47.44 242 PRO A CA 1
ATOM 1930 C C . PRO A 1 242 ? -29.703 58.156 -39.938 1 47.44 242 PRO A C 1
ATOM 1932 O O . PRO A 1 242 ? -29 57.406 -40.625 1 47.44 242 PRO A O 1
ATOM 1935 N N . LEU A 1 243 ? -30.812 57.5 -39.594 1 41.25 243 LEU A N 1
ATOM 1936 C CA . LEU A 1 243 ? -31.594 56.688 -40.531 1 41.25 243 LEU A CA 1
ATOM 1937 C C . LEU A 1 243 ? -31.812 57.406 -41.844 1 41.25 243 LEU A C 1
ATOM 1939 O O . LEU A 1 243 ? -32.062 58.625 -41.844 1 41.25 243 LEU A O 1
ATOM 1943 N N . PRO A 1 244 ? -31.141 56.875 -43 1 42.28 244 PRO A N 1
ATOM 1944 C CA . PRO A 1 244 ? -31.406 57.531 -44.281 1 42.28 244 PRO A CA 1
ATOM 1945 C C . PRO A 1 244 ? -32.875 57.875 -44.469 1 42.28 244 PRO A C 1
ATOM 1947 O O . PRO A 1 244 ? -33.75 57.125 -44.031 1 42.28 244 PRO A O 1
ATOM 1950 N N . LYS A 1 245 ? -33.219 59.125 -44.938 1 28.2 245 LYS A N 1
ATOM 1951 C CA . LYS A 1 245 ? -34.531 59.469 -45.406 1 28.2 245 LYS A CA 1
ATOM 1952 C C . LYS A 1 245 ? -34.906 58.625 -46.625 1 28.2 245 LYS A C 1
ATOM 1954 O O . LYS A 1 245 ? -34.094 58.375 -47.5 1 28.2 245 LYS A O 1
ATOM 1959 N N . MET B 1 1 ? -6.363 -47.562 -21.172 1 37.75 1 MET B N 1
ATOM 1960 C CA . MET B 1 1 ? -6.105 -46.25 -21.781 1 37.75 1 MET B CA 1
ATOM 1961 C C . MET B 1 1 ? -5.336 -45.344 -20.828 1 37.75 1 MET B C 1
ATOM 1963 O O . MET B 1 1 ? -5.008 -44.219 -21.172 1 37.75 1 MET B O 1
ATOM 1967 N N . THR B 1 2 ? -5.469 -45.562 -19.5 1 52.22 2 THR B N 1
ATOM 1968 C CA . THR B 1 2 ? -4.949 -44.906 -18.312 1 52.22 2 THR B CA 1
ATOM 1969 C C . THR B 1 2 ? -3.43 -45.031 -18.25 1 52.22 2 THR B C 1
ATOM 1971 O O . THR B 1 2 ? -2.742 -44.062 -17.906 1 52.22 2 THR B O 1
ATOM 1974 N N . SER B 1 3 ? -2.977 -46.219 -18.469 1 57.97 3 SER B N 1
ATOM 1975 C CA . SER B 1 3 ? -1.573 -46.562 -18.281 1 57.97 3 SER B CA 1
ATOM 1976 C C . SER B 1 3 ? -0.686 -45.875 -19.312 1 57.97 3 SER B C 1
ATOM 1978 O O . SER B 1 3 ? 0.385 -45.375 -18.969 1 57.97 3 SER B O 1
ATOM 1980 N N . SER B 1 4 ? -1.15 -45.812 -20.531 1 59.09 4 SER B N 1
ATOM 1981 C CA . SER B 1 4 ? -0.323 -45.25 -21.594 1 59.09 4 SER B CA 1
ATOM 1982 C C . SER B 1 4 ? -0.181 -43.75 -21.453 1 59.09 4 SER B C 1
ATOM 1984 O O . SER B 1 4 ? 0.907 -43.188 -21.641 1 59.09 4 SER B O 1
ATOM 1986 N N . GLU B 1 5 ? -1.232 -43.125 -21.234 1 59.47 5 GLU B N 1
ATOM 1987 C CA . GLU B 1 5 ? -1.193 -41.688 -21.047 1 59.47 5 GLU B CA 1
ATOM 1988 C C . GLU B 1 5 ? -0.286 -41.312 -19.875 1 59.47 5 GLU B C 1
ATOM 1990 O O . GLU B 1 5 ? 0.436 -40.312 -19.938 1 59.47 5 GLU B O 1
ATOM 1995 N N . ASP B 1 6 ? -0.286 -42.188 -19.016 1 67.69 6 ASP B N 1
ATOM 1996 C CA . ASP B 1 6 ? 0.547 -41.969 -17.828 1 67.69 6 ASP B CA 1
ATOM 1997 C C . ASP B 1 6 ? 2.029 -42.094 -18.172 1 67.69 6 ASP B C 1
ATOM 1999 O O . ASP B 1 6 ? 2.854 -41.312 -17.703 1 67.69 6 ASP B O 1
ATOM 2003 N N . GLU B 1 7 ? 2.223 -43.094 -18.984 1 68.75 7 GLU B N 1
ATOM 2004 C CA . GLU B 1 7 ? 3.609 -43.312 -19.391 1 68.75 7 GLU B CA 1
ATOM 2005 C C . GLU B 1 7 ? 4.109 -42.156 -20.266 1 68.75 7 GLU B C 1
ATOM 2007 O O . GLU B 1 7 ? 5.262 -41.75 -20.156 1 68.75 7 GLU B O 1
ATOM 2012 N N . GLU B 1 8 ? 3.244 -41.656 -21.094 1 70.62 8 GLU B N 1
ATOM 2013 C CA . GLU B 1 8 ? 3.605 -40.531 -21.969 1 70.62 8 GLU B CA 1
ATOM 2014 C C . GLU B 1 8 ? 3.904 -39.281 -21.172 1 70.62 8 GLU B C 1
ATOM 2016 O O . GLU B 1 8 ? 4.859 -38.562 -21.469 1 70.62 8 GLU B O 1
ATOM 2021 N N . LEU B 1 9 ? 3.139 -39.125 -20.25 1 77.81 9 LEU B N 1
ATOM 2022 C CA . LEU B 1 9 ? 3.348 -37.969 -19.406 1 77.81 9 LEU B CA 1
ATOM 2023 C C . LEU B 1 9 ? 4.672 -38.062 -18.656 1 77.81 9 LEU B C 1
ATOM 2025 O O . LEU B 1 9 ? 5.387 -37.062 -18.516 1 77.81 9 LEU B O 1
ATOM 2029 N N . LEU B 1 10 ? 4.934 -39.281 -18.266 1 74.69 10 LEU B N 1
ATOM 2030 C CA . LEU B 1 10 ? 6.121 -39.5 -17.453 1 74.69 10 LEU B CA 1
ATOM 2031 C C . LEU B 1 10 ? 7.391 -39.25 -18.266 1 74.69 10 LEU B C 1
ATOM 2033 O O . LEU B 1 10 ? 8.391 -38.75 -17.719 1 74.69 10 LEU B O 1
ATOM 2037 N N . THR B 1 11 ? 7.316 -39.5 -19.484 1 72.25 11 THR B N 1
ATOM 2038 C CA . THR B 1 11 ? 8.539 -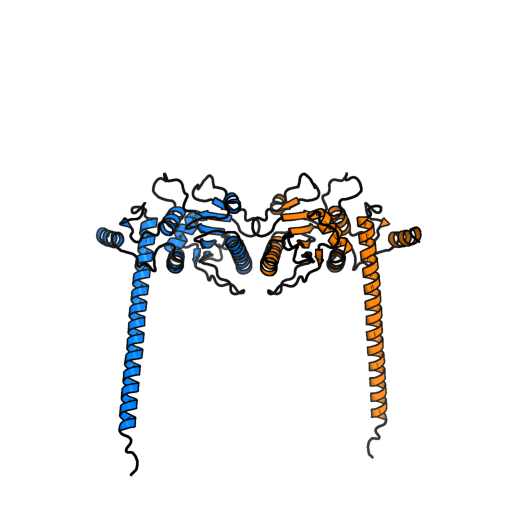39.438 -20.281 1 72.25 11 THR B CA 1
ATOM 2039 C C . THR B 1 11 ? 8.609 -38.156 -21.078 1 72.25 11 THR B C 1
ATOM 2041 O O . THR B 1 11 ? 9.641 -37.844 -21.688 1 72.25 11 THR B O 1
ATOM 2044 N N . PHE B 1 12 ? 7.59 -37.469 -20.953 1 74.81 12 PHE B N 1
ATOM 2045 C CA . PHE B 1 12 ? 7.559 -36.219 -21.734 1 74.81 12 PHE B CA 1
ATOM 2046 C C . PHE B 1 12 ? 8.539 -35.188 -21.172 1 74.81 12 PHE B C 1
ATOM 2048 O O . PHE B 1 12 ? 8.625 -35.031 -19.953 1 74.81 12 PHE B O 1
ATOM 2055 N N . GLN B 1 13 ? 9.336 -34.625 -22.156 1 74.94 13 GLN B N 1
ATOM 2056 C CA . GLN B 1 13 ? 10.258 -33.562 -21.766 1 74.94 13 GLN B CA 1
ATOM 2057 C C . GLN B 1 13 ? 9.734 -32.219 -22.219 1 74.94 13 GLN B C 1
ATOM 2059 O O . GLN B 1 13 ? 9.492 -31.984 -23.406 1 74.94 13 GLN B O 1
ATOM 2064 N N . LEU B 1 14 ? 9.555 -31.375 -21.25 1 73.25 14 LEU B N 1
ATOM 2065 C CA . LEU B 1 14 ? 9.07 -30.031 -21.547 1 73.25 14 LEU B CA 1
ATOM 2066 C C . LEU B 1 14 ? 10.102 -29.25 -22.359 1 73.25 14 LEU B C 1
ATOM 2068 O O . LEU B 1 14 ? 11.305 -29.359 -22.125 1 73.25 14 LEU B O 1
ATOM 2072 N N . HIS B 1 15 ? 9.594 -28.516 -23.344 1 68.31 15 HIS B N 1
ATOM 2073 C CA . HIS B 1 15 ? 10.461 -27.594 -24.062 1 68.31 15 HIS B CA 1
ATOM 2074 C C . HIS B 1 15 ? 11 -26.516 -23.141 1 68.31 15 HIS B C 1
ATOM 2076 O O . HIS B 1 15 ? 10.297 -26.062 -22.234 1 68.31 15 HIS B O 1
ATOM 2082 N N . PRO B 1 16 ? 12.242 -26.172 -23.375 1 65.19 16 PRO B N 1
ATOM 2083 C CA . PRO B 1 16 ? 12.906 -25.219 -22.469 1 65.19 16 PRO B CA 1
ATOM 2084 C C . PRO B 1 16 ? 12.094 -23.938 -22.266 1 65.19 16 PRO B C 1
ATOM 2086 O O . PRO B 1 16 ? 12.148 -23.344 -21.188 1 65.19 16 PRO B O 1
ATOM 2089 N N . ASN B 1 17 ? 11.336 -23.531 -23.297 1 64.06 17 ASN B N 1
ATOM 2090 C CA . ASN B 1 17 ? 10.539 -22.312 -23.203 1 64.06 17 ASN B CA 1
ATOM 2091 C C . ASN B 1 17 ? 9.367 -22.5 -22.234 1 64.06 17 ASN B C 1
ATOM 2093 O O . ASN B 1 17 ? 8.734 -21.516 -21.828 1 64.06 17 ASN B O 1
ATOM 2097 N N . TYR B 1 18 ? 9.219 -23.734 -21.906 1 62.12 18 TYR B N 1
ATOM 2098 C CA . TYR B 1 18 ? 8.055 -24.016 -21.094 1 62.12 18 TYR B CA 1
ATOM 2099 C C . TYR B 1 18 ? 8.461 -24.516 -19.703 1 62.12 18 TYR B C 1
ATOM 2101 O O . TYR B 1 18 ? 7.656 -25.125 -19 1 62.12 18 TYR B O 1
ATOM 2109 N N . PHE B 1 19 ? 9.719 -24.328 -19.516 1 60.5 19 PHE B N 1
ATOM 2110 C CA . PHE B 1 19 ? 10.133 -24.719 -18.172 1 60.5 19 PHE B CA 1
ATOM 2111 C C . PHE B 1 19 ? 9.359 -23.953 -17.109 1 60.5 19 PHE B C 1
ATOM 2113 O O . PHE B 1 19 ? 9.094 -22.766 -17.266 1 60.5 19 PHE B O 1
ATOM 2120 N N . ALA B 1 20 ? 8.984 -24.812 -16.125 1 59.12 20 ALA B N 1
ATOM 2121 C CA . ALA B 1 20 ? 8.258 -24.25 -14.992 1 59.12 20 ALA B CA 1
ATOM 2122 C C . ALA B 1 20 ? 9.039 -23.094 -14.367 1 59.12 20 ALA B C 1
ATOM 2124 O O . ALA B 1 20 ? 10.273 -23.109 -14.328 1 59.12 20 ALA B O 1
ATOM 2125 N N . GLY B 1 21 ? 8.32 -22.078 -14.078 1 58.62 21 GLY B N 1
ATOM 2126 C CA . GLY B 1 21 ? 8.961 -20.922 -13.445 1 58.62 21 GLY B CA 1
ATOM 2127 C C . GLY B 1 21 ? 9.234 -19.797 -14.406 1 58.62 21 GLY B C 1
ATOM 2128 O O . GLY B 1 21 ? 9.516 -18.672 -13.992 1 58.62 21 GLY B O 1
ATOM 2129 N N . GLN B 1 22 ? 9.258 -20.219 -15.633 1 61.22 22 GLN B N 1
ATOM 2130 C CA . GLN B 1 22 ? 9.383 -19.141 -16.609 1 61.22 22 GLN B CA 1
ATOM 2131 C 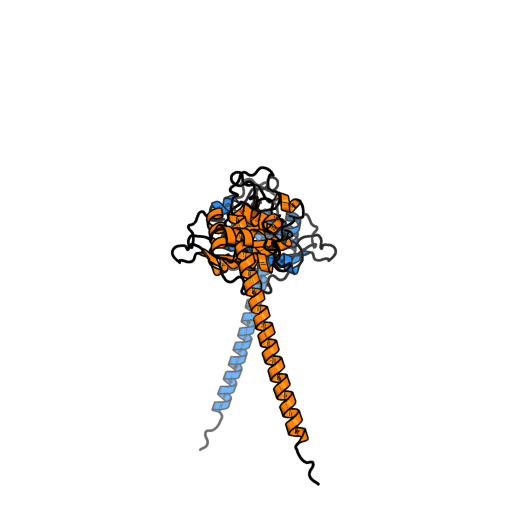C . GLN B 1 22 ? 8.062 -18.406 -16.797 1 61.22 22 GLN B C 1
ATOM 2133 O O . GLN B 1 22 ? 6.988 -18.984 -16.594 1 61.22 22 GLN B O 1
ATOM 2138 N N . ASP B 1 23 ? 8.227 -17.188 -17.219 1 65.06 23 ASP B N 1
ATOM 2139 C CA . ASP B 1 23 ? 7.133 -16.219 -17.172 1 65.06 23 ASP B CA 1
ATOM 2140 C C . ASP B 1 23 ? 5.945 -16.688 -18 1 65.06 23 ASP B C 1
ATOM 2142 O O . ASP B 1 23 ? 4.832 -16.812 -17.5 1 65.06 23 ASP B O 1
ATOM 2146 N N . LEU B 1 24 ? 6.125 -17.203 -19.234 1 70.5 24 LEU B N 1
ATOM 2147 C CA . LEU B 1 24 ? 4.996 -17.484 -20.109 1 70.5 24 LEU B CA 1
ATOM 2148 C C . LEU B 1 24 ? 4.297 -18.781 -19.703 1 70.5 24 LEU B C 1
ATOM 2150 O O . LEU B 1 24 ? 3.068 -18.812 -19.578 1 70.5 24 LEU B O 1
ATOM 2154 N N . SER B 1 25 ? 5.051 -19.781 -19.422 1 76.56 25 SER B N 1
ATOM 2155 C CA . SER B 1 25 ? 4.477 -21.094 -19.078 1 76.56 25 SER B CA 1
ATOM 2156 C C . SER B 1 25 ? 3.744 -21.031 -17.734 1 76.56 25 SER B C 1
ATOM 2158 O O . SER B 1 25 ? 2.65 -21.578 -17.609 1 76.56 25 SER B O 1
ATOM 2160 N N . SER B 1 26 ? 4.328 -20.312 -16.828 1 84.88 26 SER B N 1
ATOM 2161 C CA . SER B 1 26 ? 3.717 -20.219 -15.5 1 84.88 26 SER B CA 1
ATOM 2162 C C . SER B 1 26 ? 2.359 -19.531 -15.562 1 84.88 26 SER B C 1
ATOM 2164 O O . SER B 1 26 ? 1.401 -19.969 -14.922 1 84.88 26 SER B O 1
ATOM 2166 N N . LYS B 1 27 ? 2.309 -18.531 -16.359 1 86.56 27 LYS B N 1
ATOM 2167 C CA . LYS B 1 27 ? 1.061 -17.781 -16.5 1 86.56 27 LYS B CA 1
ATOM 2168 C C . LYS B 1 27 ? -0.018 -18.625 -17.156 1 86.56 27 LYS B C 1
ATOM 2170 O O . LYS B 1 27 ? -1.175 -18.625 -16.734 1 86.56 27 LYS B O 1
ATOM 2175 N N . GLN B 1 28 ? 0.401 -19.359 -18.156 1 84.06 28 GLN B N 1
ATOM 2176 C CA . GLN B 1 28 ? -0.545 -20.219 -18.859 1 84.06 28 GLN B CA 1
ATOM 2177 C C . GLN B 1 28 ? -1.106 -21.297 -17.938 1 84.06 28 GLN B C 1
ATOM 2179 O O . GLN B 1 28 ? -2.309 -21.562 -17.953 1 84.06 28 GLN B O 1
ATOM 2184 N N . ILE B 1 29 ? -0.272 -21.828 -17.219 1 89.88 29 ILE B N 1
ATOM 2185 C CA . ILE B 1 29 ? -0.667 -22.891 -16.297 1 89.88 29 ILE B CA 1
ATOM 2186 C C . ILE B 1 29 ? -1.644 -22.328 -15.266 1 89.88 29 ILE B C 1
ATOM 2188 O O . ILE B 1 29 ? -2.666 -22.953 -14.969 1 89.88 29 ILE B O 1
ATOM 2192 N N . LEU B 1 30 ? -1.344 -21.188 -14.766 1 94.69 30 LEU B N 1
ATOM 2193 C CA . LEU B 1 30 ? -2.146 -20.594 -13.703 1 94.69 30 LEU B CA 1
ATOM 2194 C C . LEU B 1 30 ? -3.479 -20.094 -14.25 1 94.69 30 LEU B C 1
ATOM 2196 O O . LEU B 1 30 ? -4.41 -19.844 -13.484 1 94.69 30 LEU B O 1
ATOM 2200 N N . LYS B 1 31 ? -3.578 -19.984 -15.539 1 93.5 31 LYS B N 1
ATOM 2201 C CA . LYS B 1 31 ? -4.816 -19.5 -16.141 1 93.5 31 LYS B CA 1
ATOM 2202 C C . LYS B 1 31 ? -5.723 -20.672 -16.547 1 93.5 31 LYS B C 1
ATOM 2204 O O . LYS B 1 31 ? -6.871 -20.453 -16.938 1 93.5 31 LYS B O 1
ATOM 2209 N N . ASN B 1 32 ? -5.176 -21.844 -16.422 1 93.88 32 ASN B N 1
ATOM 2210 C CA . ASN B 1 32 ? -5.988 -23.031 -16.688 1 93.88 32 ASN B CA 1
ATOM 2211 C C . ASN B 1 32 ? -7.066 -23.219 -15.625 1 93.88 32 ASN B C 1
ATOM 2213 O O . ASN B 1 32 ? -6.797 -23.062 -14.43 1 93.88 32 ASN B O 1
ATOM 2217 N N . GLN B 1 33 ? -8.227 -23.625 -16.078 1 96.06 33 GLN B N 1
ATOM 2218 C CA . GLN B 1 33 ? -9.359 -23.703 -15.164 1 96.06 33 GLN B CA 1
ATOM 2219 C C . GLN B 1 33 ? -9.094 -24.703 -14.031 1 96.06 33 GLN B C 1
ATOM 2221 O O . GLN B 1 33 ? -9.492 -24.469 -12.891 1 96.06 33 GLN B O 1
ATOM 2226 N N . SER B 1 34 ? -8.547 -25.812 -14.32 1 96.06 34 SER B N 1
ATOM 2227 C CA . SER B 1 34 ? -8.25 -26.797 -13.281 1 96.06 34 SER B CA 1
ATOM 2228 C C . SER B 1 34 ? -7.336 -26.219 -12.211 1 96.06 34 SER B C 1
ATOM 2230 O O . SER B 1 34 ? -7.531 -26.469 -11.023 1 96.06 34 SER B O 1
ATOM 2232 N N . THR B 1 35 ? -6.344 -25.469 -12.664 1 96.62 35 THR B N 1
ATOM 2233 C CA . THR B 1 35 ? -5.422 -24.844 -11.719 1 96.62 35 THR B CA 1
ATOM 2234 C C . THR B 1 35 ? -6.129 -23.75 -10.922 1 96.62 35 THR B C 1
ATOM 2236 O O . THR B 1 35 ? -5.914 -23.625 -9.711 1 96.62 35 THR B O 1
ATOM 2239 N N . ILE B 1 36 ? -6.973 -22.984 -11.594 1 97.31 36 ILE B N 1
ATOM 2240 C CA . ILE B 1 36 ? -7.762 -21.953 -10.922 1 97.31 36 ILE B CA 1
ATOM 2241 C C . ILE B 1 36 ? -8.562 -22.578 -9.781 1 97.31 36 ILE B C 1
ATOM 2243 O O . ILE B 1 36 ? -8.562 -22.062 -8.656 1 97.31 36 ILE B O 1
ATOM 2247 N N . ASP B 1 37 ? -9.133 -23.703 -10.055 1 96.81 37 ASP B N 1
ATOM 2248 C CA . ASP B 1 37 ? -9.961 -24.391 -9.07 1 96.81 37 ASP B CA 1
ATOM 2249 C C . ASP B 1 37 ? -9.125 -24.875 -7.891 1 96.81 37 ASP B C 1
ATOM 2251 O O . ASP B 1 37 ? -9.555 -24.781 -6.738 1 96.81 37 ASP B O 1
ATOM 2255 N N . LEU B 1 38 ? -7.984 -25.375 -8.188 1 96.5 38 LEU B N 1
ATOM 2256 C CA . LEU B 1 38 ? -7.102 -25.859 -7.133 1 96.5 38 LEU B CA 1
ATOM 2257 C C . LEU B 1 38 ? -6.676 -24.734 -6.211 1 96.5 38 LEU B C 1
ATOM 2259 O O . LEU B 1 38 ? -6.711 -24.875 -4.984 1 96.5 38 LEU B O 1
ATOM 2263 N N . VAL B 1 39 ? -6.305 -23.609 -6.809 1 96.62 39 VAL B N 1
ATOM 2264 C CA . VAL B 1 39 ? -5.855 -22.453 -6.039 1 96.62 39 VAL B CA 1
ATOM 2265 C C . VAL B 1 39 ? -7.008 -21.906 -5.203 1 96.62 39 VAL B C 1
ATOM 2267 O O . VAL B 1 39 ? -6.859 -21.672 -4 1 96.62 39 VAL B O 1
ATOM 2270 N N . ALA B 1 40 ? -8.164 -21.734 -5.797 1 95.75 40 ALA B N 1
ATOM 2271 C CA . ALA B 1 40 ? -9.336 -21.188 -5.113 1 95.75 40 ALA B CA 1
ATOM 2272 C C . ALA B 1 40 ? -9.773 -22.094 -3.967 1 95.75 40 ALA B C 1
ATOM 2274 O O . ALA B 1 40 ? -10.125 -21.609 -2.887 1 95.75 40 ALA B O 1
ATOM 2275 N N . LYS B 1 41 ? -9.734 -23.312 -4.203 1 94.56 41 LYS B N 1
ATOM 2276 C CA . LYS B 1 41 ? -10.094 -24.281 -3.162 1 94.56 41 LYS B CA 1
ATOM 2277 C C . LYS B 1 41 ? -9.125 -24.203 -1.99 1 94.56 41 LYS B C 1
ATOM 2279 O O . LYS B 1 41 ? -9.539 -24.188 -0.83 1 94.56 41 LYS B O 1
ATOM 2284 N N . SER B 1 42 ? -7.902 -24.203 -2.285 1 93.06 42 SER B N 1
ATOM 2285 C CA . SER B 1 42 ? -6.871 -24.203 -1.252 1 93.06 42 SER B CA 1
ATOM 2286 C C . SER B 1 42 ? -6.887 -22.906 -0.45 1 93.06 42 SER B C 1
ATOM 2288 O O . SER B 1 42 ? -6.707 -22.922 0.77 1 93.06 42 SER B O 1
ATOM 2290 N N . LEU B 1 43 ? -7.117 -21.781 -1.107 1 93.19 43 LEU B N 1
ATOM 2291 C CA . LEU B 1 43 ? -7.012 -20.469 -0.464 1 93.19 43 LEU B CA 1
ATOM 2292 C C . LEU B 1 43 ? -8.32 -20.094 0.227 1 93.19 43 LEU B C 1
ATOM 2294 O O . LEU B 1 43 ? -8.305 -19.5 1.309 1 93.19 43 LEU B O 1
ATOM 2298 N N . LEU B 1 44 ? -9.43 -20.438 -0.464 1 93.06 44 LEU B N 1
ATOM 2299 C CA . LEU B 1 44 ? -10.703 -19.875 -0.017 1 93.06 44 LEU B CA 1
ATOM 2300 C C . LEU B 1 44 ? -11.727 -20.969 0.244 1 93.06 44 LEU B C 1
ATOM 2302 O O . LEU B 1 44 ? -12.852 -20.703 0.651 1 93.06 44 LEU B O 1
ATOM 2306 N N . ASP B 1 45 ? -11.367 -22.172 -0.033 1 92.69 45 ASP B N 1
ATOM 2307 C CA . ASP B 1 45 ? -12.242 -23.328 0.164 1 92.69 45 ASP B CA 1
ATOM 2308 C C . ASP B 1 45 ? -13.547 -23.172 -0.619 1 92.69 45 ASP B C 1
ATOM 2310 O O . ASP B 1 45 ? -14.633 -23.312 -0.06 1 92.69 45 ASP B O 1
ATOM 2314 N N . THR B 1 46 ? -13.398 -22.797 -1.845 1 92.94 46 THR B N 1
ATOM 2315 C CA . THR B 1 46 ? -14.555 -22.609 -2.711 1 92.94 46 THR B CA 1
ATOM 2316 C C . THR B 1 46 ? -14.703 -23.781 -3.676 1 92.94 46 THR B C 1
ATOM 2318 O O . THR B 1 46 ? -13.719 -24.438 -4.027 1 92.94 46 THR B O 1
ATOM 2321 N N . PRO B 1 47 ? -15.898 -24.047 -4.086 1 92.69 47 PRO B N 1
ATOM 2322 C CA . PRO B 1 47 ? -16.109 -25.125 -5.059 1 92.69 47 PRO B CA 1
ATOM 2323 C C . PRO B 1 47 ? -15.477 -24.828 -6.414 1 92.69 47 PRO B C 1
ATOM 2325 O O . PRO B 1 47 ? -15.25 -23.672 -6.754 1 92.69 47 PRO B O 1
ATOM 2328 N N . ASN B 1 48 ? -15.289 -25.938 -7.141 1 94 48 ASN B N 1
ATOM 2329 C CA . ASN B 1 48 ? -14.781 -25.797 -8.5 1 94 48 ASN B CA 1
ATOM 2330 C C . ASN B 1 48 ? -15.695 -24.953 -9.367 1 94 48 ASN B C 1
ATOM 2332 O O . ASN B 1 48 ? -16.922 -25.062 -9.273 1 94 48 ASN B O 1
ATOM 2336 N N . GLY B 1 49 ? -15.086 -24.156 -10.188 1 93.06 49 GLY B N 1
ATOM 2337 C CA . GLY B 1 49 ? -15.859 -23.359 -11.117 1 93.06 49 GLY B CA 1
ATOM 2338 C C . GLY B 1 49 ? -16.25 -22 -10.562 1 93.06 49 GLY B C 1
ATOM 2339 O O . GLY B 1 49 ? -16.797 -21.156 -11.281 1 93.06 49 GLY B O 1
ATOM 2340 N N . THR B 1 50 ? -15.953 -21.719 -9.328 1 94.94 50 THR B N 1
ATOM 2341 C CA . THR B 1 50 ? -16.328 -20.469 -8.688 1 94.94 50 THR B CA 1
ATOM 2342 C C . THR B 1 50 ? -15.555 -19.297 -9.297 1 94.94 50 THR B C 1
ATOM 2344 O O . THR B 1 50 ? -16.078 -18.188 -9.422 1 94.94 50 THR B O 1
ATOM 2347 N N . TYR B 1 51 ? -14.344 -19.547 -9.648 1 96.19 51 TYR B N 1
ATOM 2348 C CA . TYR B 1 51 ? -13.492 -18.484 -10.156 1 96.19 51 TYR B CA 1
ATOM 2349 C C . TYR B 1 51 ? -13.133 -18.719 -11.617 1 96.19 51 TYR B C 1
ATOM 2351 O O . TYR B 1 51 ? -13.188 -19.859 -12.102 1 96.19 51 TYR B O 1
ATOM 2359 N N . THR B 1 52 ? -12.797 -17.609 -12.289 1 95.06 52 THR B N 1
ATOM 2360 C CA . THR B 1 52 ? -12.281 -17.625 -13.648 1 95.06 52 THR B CA 1
ATOM 2361 C C . THR B 1 52 ? -11.141 -16.625 -13.805 1 95.06 52 THR B C 1
ATOM 2363 O O . THR B 1 52 ? -10.93 -15.773 -12.938 1 95.06 52 THR B O 1
ATOM 2366 N N . ASP B 1 53 ? -10.445 -16.812 -14.914 1 95 53 ASP B N 1
ATOM 2367 C CA . ASP B 1 53 ? -9.367 -15.891 -15.227 1 95 53 ASP B CA 1
ATOM 2368 C C . ASP B 1 53 ? -9.922 -14.547 -15.703 1 95 53 ASP B C 1
ATOM 2370 O O . ASP B 1 53 ? -11.016 -14.484 -16.266 1 95 53 ASP B O 1
ATOM 2374 N N . ALA B 1 54 ? -9.219 -13.398 -15.398 1 94.19 54 ALA B N 1
ATOM 2375 C CA . ALA B 1 54 ? -9.633 -12.055 -15.797 1 94.19 54 ALA B CA 1
ATOM 2376 C C . ALA B 1 54 ? -8.484 -11.305 -16.453 1 94.19 54 ALA B C 1
ATOM 2378 O O . ALA B 1 54 ? -7.332 -11.75 -16.406 1 94.19 54 ALA B O 1
ATOM 2379 N N . ALA B 1 55 ? -8.836 -10.203 -17.109 1 91.69 55 ALA B N 1
ATOM 2380 C CA . ALA B 1 55 ? -7.832 -9.352 -17.734 1 91.69 55 ALA B CA 1
ATOM 2381 C C . ALA B 1 55 ? -6.844 -8.797 -16.719 1 91.69 55 ALA B C 1
ATOM 2383 O O . ALA B 1 55 ? -7.234 -8.438 -15.602 1 91.69 55 ALA B O 1
ATOM 2384 N N . THR B 1 56 ? -5.609 -8.68 -17.125 1 93.19 56 THR B N 1
ATOM 2385 C CA . THR B 1 56 ? -4.551 -8.305 -16.188 1 93.19 56 THR B CA 1
ATOM 2386 C C . THR B 1 56 ? -3.986 -6.93 -16.531 1 93.19 56 THR B C 1
ATOM 2388 O O . THR B 1 56 ? -3.051 -6.461 -15.883 1 93.19 56 THR B O 1
ATOM 2391 N N . GLU B 1 57 ? -4.496 -6.355 -17.578 1 92.5 57 GLU B N 1
ATOM 2392 C CA . GLU B 1 57 ? -4.043 -5.023 -17.969 1 92.5 57 GLU B CA 1
ATOM 2393 C C . GLU B 1 57 ? -4.871 -3.936 -17.281 1 92.5 57 GLU B C 1
ATOM 2395 O O . GLU B 1 57 ? -6.098 -4.035 -17.219 1 92.5 57 GLU B O 1
ATOM 2400 N N . TRP B 1 58 ? -4.145 -2.934 -16.797 1 89.94 58 TRP B N 1
ATOM 2401 C CA . TRP B 1 58 ? -4.816 -1.862 -16.078 1 89.94 58 TRP B CA 1
ATOM 2402 C C . TRP B 1 58 ? -4.84 -0.578 -16.906 1 89.94 58 TRP B C 1
ATOM 2404 O O . TRP B 1 58 ? -4.086 -0.442 -17.875 1 89.94 58 TRP B O 1
ATOM 2414 N N . LYS B 1 59 ? -5.605 0.342 -16.547 1 81.88 59 LYS B N 1
ATOM 2415 C CA . LYS B 1 59 ? -5.781 1.614 -17.234 1 81.88 59 LYS B CA 1
ATOM 2416 C C . LYS B 1 59 ? -4.488 2.424 -17.234 1 81.88 59 LYS B C 1
ATOM 2418 O O . LYS B 1 59 ? -4.23 3.193 -18.172 1 81.88 59 LYS B O 1
ATOM 2423 N N . ASN B 1 60 ? -3.715 2.246 -16.297 1 77.38 60 ASN B N 1
ATOM 2424 C CA . ASN B 1 60 ? -2.482 3.02 -16.188 1 77.38 60 ASN B CA 1
ATOM 2425 C C . ASN B 1 60 ? -1.353 2.395 -17 1 77.38 60 ASN B C 1
ATOM 2427 O O . ASN B 1 60 ? -0.2 2.818 -16.891 1 77.38 60 ASN B O 1
ATOM 2431 N N . GLY B 1 61 ? -1.637 1.298 -17.719 1 81.38 61 GLY B N 1
ATOM 2432 C CA . GLY B 1 61 ? -0.655 0.681 -18.594 1 81.38 61 GLY B CA 1
ATOM 2433 C C . GLY B 1 61 ? 0.134 -0.427 -17.922 1 81.38 61 GLY B C 1
ATOM 2434 O O . GLY B 1 61 ? 0.971 -1.073 -18.562 1 81.38 61 GLY B O 1
ATOM 2435 N N . THR B 1 62 ? -0.089 -0.619 -16.672 1 87.06 62 THR B N 1
ATOM 243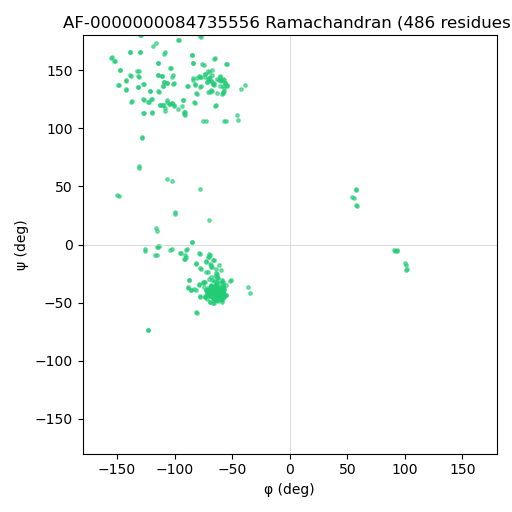6 C CA . THR B 1 62 ? 0.606 -1.696 -15.969 1 87.06 62 THR B CA 1
ATOM 2437 C C . THR B 1 62 ? -0.139 -3.018 -16.141 1 87.06 62 THR B C 1
ATOM 2439 O O . THR B 1 62 ? -1.289 -3.035 -16.578 1 87.06 62 THR B O 1
ATOM 2442 N N . ARG B 1 63 ? 0.602 -4.094 -15.844 1 92.81 63 ARG B N 1
ATOM 2443 C CA . ARG B 1 63 ? 0.035 -5.426 -16.016 1 92.81 63 ARG B CA 1
ATOM 2444 C C . ARG B 1 63 ? 0.483 -6.367 -14.898 1 92.81 63 ARG B C 1
ATOM 2446 O O . ARG B 1 63 ? 1.651 -6.359 -14.508 1 92.81 63 ARG B O 1
ATOM 2453 N N . CYS B 1 64 ? -0.478 -7.066 -14.391 1 95.69 64 CYS B N 1
ATOM 2454 C CA . CYS B 1 64 ? -0.123 -8.109 -13.438 1 95.69 64 CYS B CA 1
ATOM 2455 C C . CYS B 1 64 ? -0.039 -9.469 -14.125 1 95.69 64 CYS B C 1
ATOM 2457 O O . CYS B 1 64 ? -0.323 -9.586 -15.312 1 95.69 64 CYS B O 1
ATOM 2459 N N . ASP B 1 65 ? 0.328 -10.484 -13.453 1 94.62 65 ASP B N 1
ATOM 2460 C CA . ASP B 1 65 ? 0.544 -11.789 -14.078 1 94.62 65 ASP B CA 1
ATOM 2461 C C . ASP B 1 65 ? -0.776 -12.531 -14.281 1 94.62 65 ASP B C 1
ATOM 2463 O O . ASP B 1 65 ? -1.108 -12.922 -15.398 1 94.62 65 ASP B O 1
ATOM 2467 N N . VAL B 1 66 ? -1.484 -12.742 -13.156 1 96.75 66 VAL B N 1
ATOM 2468 C CA . VAL B 1 66 ? -2.715 -13.523 -13.195 1 96.75 66 VAL B CA 1
ATOM 2469 C C . VAL B 1 66 ? -3.746 -12.922 -12.25 1 96.75 66 VAL B C 1
ATOM 2471 O O . VAL B 1 66 ? -3.398 -12.453 -11.164 1 96.75 66 VAL B O 1
ATOM 2474 N N . LEU B 1 67 ? -4.969 -12.914 -12.656 1 97.75 67 LEU B N 1
ATOM 2475 C CA . LEU B 1 67 ? -6.074 -12.438 -11.836 1 97.75 67 LEU B CA 1
ATOM 2476 C C . LEU B 1 67 ? -7.281 -13.367 -11.953 1 97.75 67 LEU B C 1
ATOM 2478 O O . LEU B 1 67 ? -7.715 -13.688 -13.062 1 97.75 67 LEU B O 1
ATOM 2482 N N . TYR B 1 68 ? -7.703 -13.859 -10.781 1 97.19 68 TYR B N 1
ATOM 2483 C CA . TYR B 1 68 ? -8.945 -14.625 -10.734 1 97.19 68 TYR B CA 1
ATOM 2484 C C . TYR B 1 68 ? -10.094 -13.766 -10.203 1 97.19 68 TYR B C 1
ATOM 2486 O O . TYR B 1 68 ? -9.922 -13.016 -9.25 1 97.19 68 TYR B O 1
ATOM 2494 N N . VAL B 1 69 ? -11.266 -13.898 -10.828 1 96.06 69 VAL B N 1
ATOM 2495 C CA . VAL B 1 69 ? -12.453 -13.219 -10.328 1 96.06 69 VAL B CA 1
ATOM 2496 C C . VAL B 1 69 ? -13.617 -14.203 -10.242 1 96.06 69 VAL B C 1
ATOM 2498 O O . VAL B 1 69 ? -13.688 -15.156 -11.023 1 96.06 69 VAL B O 1
ATOM 2501 N N . PRO B 1 70 ? -14.438 -14.023 -9.234 1 94.5 70 PRO B N 1
ATOM 2502 C CA . PRO B 1 70 ? -15.625 -14.883 -9.188 1 94.5 70 PRO B CA 1
ATOM 2503 C C . PRO B 1 70 ? -16.484 -14.766 -10.438 1 94.5 70 PRO B C 1
ATOM 2505 O O . PRO B 1 70 ? -16.656 -13.672 -10.984 1 94.5 70 PRO B O 1
ATOM 2508 N N . ARG B 1 71 ? -17.031 -15.852 -10.875 1 87.94 71 ARG B N 1
ATOM 2509 C CA . ARG B 1 71 ? -17.812 -15.906 -12.102 1 87.94 71 ARG B CA 1
ATOM 2510 C C . ARG B 1 71 ? -19.172 -15.242 -11.914 1 87.94 71 ARG B C 1
ATOM 2512 O O . ARG B 1 71 ? -19.641 -14.508 -12.789 1 87.94 71 ARG B O 1
ATOM 2519 N N . LEU B 1 72 ? -19.812 -15.555 -10.797 1 75.12 72 LEU B N 1
ATOM 2520 C CA . LEU B 1 72 ? -21.203 -15.148 -10.648 1 75.12 72 LEU B CA 1
ATOM 2521 C C . LEU B 1 72 ? -21.328 -13.922 -9.75 1 75.12 72 LEU B C 1
ATOM 2523 O O . LEU B 1 72 ? -20.531 -13.758 -8.812 1 75.12 72 LEU B O 1
ATOM 2527 N N . ALA B 1 73 ? -22.266 -13.094 -10.117 1 64.62 73 ALA B N 1
ATOM 2528 C CA . ALA B 1 73 ? -22.547 -11.859 -9.383 1 64.62 73 ALA B CA 1
ATOM 2529 C C . ALA B 1 73 ? -22.828 -12.141 -7.914 1 64.62 73 ALA B C 1
ATOM 2531 O O . ALA B 1 73 ? -22.469 -11.344 -7.043 1 64.62 73 ALA B O 1
ATOM 2532 N N . ILE B 1 74 ? -23.469 -13.297 -7.754 1 60.72 74 ILE B N 1
ATOM 2533 C CA . ILE B 1 74 ? -23.875 -13.625 -6.391 1 60.72 74 ILE B CA 1
ATOM 2534 C C . ILE B 1 74 ? -22.641 -13.859 -5.523 1 60.72 74 ILE B C 1
ATOM 2536 O O . ILE B 1 74 ? -22.719 -13.773 -4.297 1 60.72 74 ILE B O 1
ATOM 2540 N N . GLN B 1 75 ? -21.578 -13.992 -6.18 1 66.88 75 GLN B N 1
ATOM 2541 C CA . GLN B 1 75 ? -20.359 -14.289 -5.434 1 66.88 75 GLN B CA 1
ATOM 2542 C C . GLN B 1 75 ? -19.516 -13.031 -5.23 1 66.88 75 GLN B C 1
ATOM 2544 O O . GLN B 1 75 ? -18.281 -13.117 -5.125 1 66.88 75 GLN B O 1
ATOM 2549 N N . LYS B 1 76 ? -20.188 -11.93 -5.203 1 66.19 76 LYS B N 1
ATOM 2550 C CA . LYS B 1 76 ? -19.469 -10.664 -5.121 1 66.19 76 LYS B CA 1
ATOM 2551 C C . LYS B 1 76 ? -18.812 -10.492 -3.754 1 66.19 76 LYS B C 1
ATOM 2553 O O . LYS B 1 76 ? -17.938 -9.648 -3.58 1 66.19 76 LYS B O 1
ATOM 2558 N N . PHE B 1 77 ? -19.234 -11.492 -2.873 1 83.06 77 PHE B N 1
ATOM 2559 C CA . PHE B 1 77 ? -18.625 -11.406 -1.546 1 83.06 77 PHE B CA 1
ATOM 2560 C C . PHE B 1 77 ? -17.234 -12.023 -1.541 1 83.06 77 PHE B C 1
ATOM 2562 O O . PHE B 1 77 ? -16.453 -11.773 -0.631 1 83.06 77 PHE B O 1
ATOM 2569 N N . LEU B 1 78 ? -17 -12.82 -2.633 1 92.31 78 LEU B N 1
ATOM 2570 C CA . LEU B 1 78 ? -15.672 -13.43 -2.717 1 92.31 78 LEU B CA 1
ATOM 2571 C C . LEU B 1 78 ? -14.664 -12.453 -3.311 1 92.31 78 LEU B C 1
ATOM 2573 O O . LEU B 1 78 ? -14.969 -11.758 -4.289 1 92.31 78 LEU B O 1
ATOM 2577 N N . PRO B 1 79 ? -13.547 -12.414 -2.754 1 95.38 79 PRO B N 1
ATOM 2578 C CA . PRO B 1 79 ? -12.547 -11.469 -3.25 1 95.38 79 PRO B CA 1
ATOM 2579 C C . PRO B 1 79 ? -11.875 -11.938 -4.543 1 95.38 79 PRO B C 1
ATOM 2581 O O . PRO B 1 79 ? -11.703 -13.148 -4.75 1 95.38 79 PRO B O 1
ATOM 2584 N N . PRO B 1 80 ? -11.562 -10.977 -5.457 1 96.62 80 PRO B N 1
ATOM 2585 C CA . PRO B 1 80 ? -10.625 -11.359 -6.52 1 96.62 80 PRO B CA 1
ATOM 2586 C C . PRO B 1 80 ? -9.312 -11.922 -5.977 1 96.62 80 PRO B C 1
ATOM 2588 O O . PRO B 1 80 ? -8.945 -11.641 -4.832 1 96.62 80 PRO B O 1
ATOM 2591 N N . THR B 1 81 ? -8.641 -12.711 -6.734 1 97.69 81 THR B N 1
ATOM 2592 C CA . THR B 1 81 ? -7.355 -13.258 -6.332 1 97.69 81 THR B CA 1
ATOM 2593 C C . THR B 1 81 ? -6.254 -12.828 -7.293 1 97.69 81 THR B C 1
ATOM 2595 O O . THR B 1 81 ? -6.27 -13.203 -8.469 1 97.69 81 THR B O 1
ATOM 2598 N N . LEU B 1 82 ? -5.34 -12.016 -6.77 1 98.5 82 LEU B N 1
ATOM 2599 C CA . LEU B 1 82 ? -4.184 -11.539 -7.527 1 98.5 82 LEU B CA 1
ATOM 2600 C C . LEU B 1 82 ? -2.986 -12.461 -7.316 1 98.5 82 LEU B C 1
ATOM 2602 O O . LEU B 1 82 ? -2.57 -12.703 -6.184 1 98.5 82 LEU B O 1
ATOM 2606 N N . ILE B 1 83 ? -2.426 -12.984 -8.414 1 97.94 83 ILE B N 1
ATOM 2607 C CA . ILE B 1 83 ? -1.322 -13.93 -8.312 1 97.94 83 ILE B CA 1
ATOM 2608 C C . ILE B 1 83 ? -0.107 -13.391 -9.062 1 97.94 83 ILE B C 1
ATOM 2610 O O . ILE B 1 83 ? -0.224 -12.945 -10.203 1 97.94 83 ILE B O 1
ATOM 2614 N N . GLU B 1 84 ? 1.019 -13.422 -8.438 1 97 84 GLU B N 1
ATOM 2615 C CA . GLU B 1 84 ? 2.285 -13.016 -9.039 1 97 84 GLU B CA 1
ATOM 2616 C C . GLU B 1 84 ? 3.34 -14.109 -8.898 1 97 84 GLU B C 1
ATOM 2618 O O . GLU B 1 84 ? 3.422 -14.766 -7.855 1 97 84 GLU B O 1
ATOM 2623 N N . ILE B 1 85 ? 4.062 -14.336 -9.891 1 93.62 85 ILE B N 1
ATOM 2624 C CA . ILE B 1 85 ? 5.211 -15.234 -9.875 1 93.62 85 ILE B CA 1
ATOM 2625 C C . ILE B 1 85 ? 6.5 -14.422 -9.992 1 93.62 85 ILE B C 1
ATOM 2627 O O . ILE B 1 85 ? 6.703 -13.703 -10.969 1 93.62 85 ILE B O 1
ATOM 2631 N N . GLN B 1 86 ? 7.352 -14.547 -8.984 1 91.94 86 GLN B N 1
ATOM 2632 C CA . GLN B 1 86 ? 8.578 -13.75 -8.961 1 91.94 86 GLN B CA 1
ATOM 2633 C C . GLN B 1 86 ? 9.789 -14.625 -8.648 1 91.94 86 GLN B C 1
ATOM 2635 O O . GLN B 1 86 ? 9.727 -15.508 -7.801 1 91.94 86 GLN B O 1
ATOM 2640 N N . ARG B 1 87 ? 10.812 -14.367 -9.422 1 90.69 87 ARG B N 1
ATOM 2641 C CA . ARG B 1 87 ? 12.062 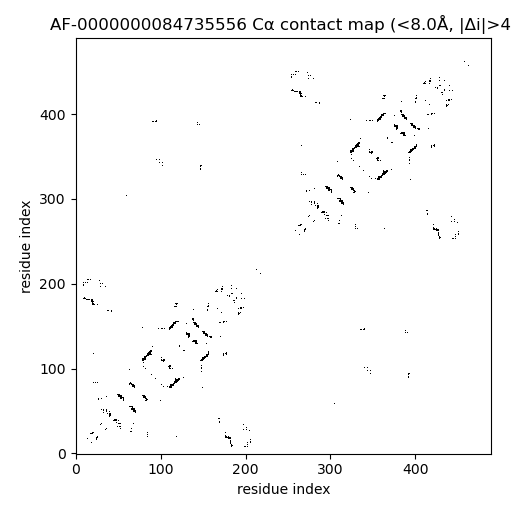-15.008 -9.047 1 90.69 87 ARG B CA 1
ATOM 2642 C C . ARG B 1 87 ? 12.578 -14.461 -7.719 1 90.69 87 ARG B C 1
ATOM 2644 O O . ARG B 1 87 ? 12.891 -15.234 -6.805 1 90.69 87 ARG B O 1
ATOM 2651 N N . THR B 1 88 ? 12.602 -13.164 -7.734 1 93.44 88 THR B N 1
ATOM 2652 C CA . THR B 1 88 ? 13.047 -12.461 -6.531 1 93.44 88 THR B CA 1
ATOM 2653 C C . THR B 1 88 ? 11.961 -11.516 -6.027 1 93.44 88 THR B C 1
ATOM 2655 O O . THR B 1 88 ? 11.453 -10.688 -6.785 1 93.44 88 THR B O 1
ATOM 2658 N N . VAL B 1 89 ? 11.602 -11.758 -4.805 1 95.75 89 VAL B N 1
ATOM 2659 C CA . VAL B 1 89 ? 10.68 -10.828 -4.152 1 95.75 89 VAL B CA 1
ATOM 2660 C C . VAL B 1 89 ? 11.477 -9.75 -3.416 1 95.75 89 VAL B C 1
ATOM 2662 O O . VAL B 1 89 ? 12.227 -10.055 -2.482 1 95.75 89 VAL B O 1
ATOM 2665 N N . ASN B 1 90 ? 11.383 -8.57 -3.912 1 96.75 90 ASN B N 1
ATOM 2666 C CA . ASN B 1 90 ? 12.062 -7.434 -3.309 1 96.75 90 ASN B CA 1
ATOM 2667 C C . ASN B 1 90 ? 11.109 -6.266 -3.08 1 96.75 90 ASN B C 1
ATOM 2669 O O . ASN B 1 90 ? 9.914 -6.371 -3.363 1 96.75 90 ASN B O 1
ATOM 2673 N N . GLU B 1 91 ? 11.586 -5.164 -2.537 1 95.81 91 GLU B N 1
ATOM 2674 C CA . GLU B 1 91 ? 10.734 -4.035 -2.162 1 95.81 91 GLU B CA 1
ATOM 2675 C C . GLU B 1 91 ? 10.102 -3.393 -3.391 1 95.81 91 GLU B C 1
ATOM 2677 O O . GLU B 1 91 ? 8.906 -3.076 -3.385 1 95.81 91 GLU B O 1
ATOM 2682 N N . PRO B 1 92 ? 10.867 -3.191 -4.484 1 95.06 92 PRO B N 1
ATOM 2683 C CA . PRO B 1 92 ? 10.234 -2.633 -5.68 1 95.06 92 PRO B CA 1
ATOM 2684 C C . PRO B 1 92 ? 9.078 -3.49 -6.191 1 95.06 92 PRO B C 1
ATOM 2686 O O . PRO B 1 92 ? 8.039 -2.959 -6.578 1 95.06 92 PRO B O 1
ATOM 2689 N N . PHE B 1 93 ? 9.273 -4.793 -6.172 1 96.75 93 PHE B N 1
ATOM 2690 C CA . PHE B 1 93 ? 8.188 -5.68 -6.578 1 96.75 93 PHE B CA 1
ATOM 2691 C C . PHE B 1 93 ? 6.988 -5.523 -5.656 1 96.75 93 PHE B C 1
ATOM 2693 O O . PHE B 1 93 ? 5.848 -5.465 -6.121 1 96.75 93 PHE B O 1
ATOM 2700 N N . MET B 1 94 ? 7.23 -5.469 -4.367 1 97.75 94 MET B N 1
ATOM 2701 C CA . MET B 1 94 ? 6.133 -5.352 -3.414 1 97.75 94 MET B CA 1
ATOM 2702 C C . MET B 1 94 ? 5.348 -4.066 -3.643 1 97.75 94 MET B C 1
ATOM 2704 O O . MET B 1 94 ? 4.121 -4.051 -3.52 1 97.75 94 MET B O 1
ATOM 2708 N N . ARG B 1 95 ? 6.055 -3.008 -3.918 1 96.56 95 ARG B N 1
ATOM 2709 C CA . ARG B 1 95 ? 5.379 -1.746 -4.207 1 96.56 95 ARG B CA 1
ATOM 2710 C C . ARG B 1 95 ? 4.5 -1.865 -5.445 1 96.56 95 ARG B C 1
ATOM 2712 O O . ARG B 1 95 ? 3.379 -1.354 -5.473 1 96.56 95 ARG B O 1
ATOM 2719 N N . ARG B 1 96 ? 5.004 -2.531 -6.473 1 96.38 96 ARG B N 1
ATOM 2720 C CA . ARG B 1 96 ? 4.195 -2.771 -7.668 1 96.38 96 ARG B CA 1
ATOM 2721 C C . ARG B 1 96 ? 2.973 -3.621 -7.34 1 96.38 96 ARG B C 1
ATOM 2723 O O . ARG B 1 96 ? 1.883 -3.375 -7.863 1 96.38 96 ARG B O 1
ATOM 2730 N N . LEU B 1 97 ? 3.223 -4.574 -6.535 1 97.94 97 LEU B N 1
ATOM 2731 C CA . LEU B 1 97 ? 2.146 -5.469 -6.129 1 97.94 97 LEU B CA 1
ATOM 2732 C C . LEU B 1 97 ? 1.031 -4.695 -5.43 1 97.94 97 LEU B C 1
ATOM 2734 O O . LEU B 1 97 ? -0.151 -4.945 -5.68 1 97.94 97 LEU B O 1
ATOM 2738 N N . ILE B 1 98 ? 1.412 -3.826 -4.562 1 97.56 98 ILE B N 1
ATOM 2739 C CA . ILE B 1 98 ? 0.432 -2.992 -3.875 1 97.56 98 ILE B CA 1
ATOM 2740 C C . ILE B 1 98 ? -0.349 -2.168 -4.895 1 97.56 98 ILE B C 1
ATOM 2742 O O . ILE B 1 98 ? -1.573 -2.047 -4.801 1 97.56 98 ILE B O 1
ATOM 2746 N N . GLN B 1 99 ? 0.344 -1.62 -5.844 1 95.62 99 GLN B N 1
ATOM 2747 C CA . GLN B 1 99 ? -0.319 -0.867 -6.902 1 95.62 99 GLN B CA 1
ATOM 2748 C C . GLN B 1 99 ? -1.332 -1.735 -7.645 1 95.62 99 GLN B C 1
ATOM 2750 O O . GLN B 1 99 ? -2.439 -1.286 -7.945 1 95.62 99 GLN B O 1
ATOM 2755 N N . TYR B 1 100 ? -0.96 -2.971 -7.938 1 97.56 100 TYR B N 1
ATOM 2756 C CA . TYR B 1 100 ? -1.882 -3.895 -8.586 1 97.56 100 TYR B CA 1
ATOM 2757 C C . TYR B 1 100 ? -3.113 -4.137 -7.727 1 97.56 100 TYR B C 1
ATOM 2759 O O . TYR B 1 100 ? -4.238 -4.168 -8.227 1 97.56 100 TYR B O 1
ATOM 2767 N N . SER B 1 101 ? -2.857 -4.297 -6.477 1 97.81 101 SER B N 1
ATOM 2768 C CA . SER B 1 101 ? -3.953 -4.535 -5.547 1 97.81 101 SER B CA 1
ATOM 2769 C C . SER B 1 101 ? -4.93 -3.361 -5.527 1 97.81 101 SER B C 1
ATOM 2771 O O . SER B 1 101 ? -6.145 -3.559 -5.516 1 97.81 101 SER B O 1
ATOM 2773 N N . LEU B 1 102 ? -4.371 -2.227 -5.477 1 96.38 102 LEU B N 1
ATOM 2774 C CA . LEU B 1 102 ? -5.215 -1.036 -5.496 1 96.38 102 LEU B CA 1
ATOM 2775 C C . LEU B 1 102 ? -6 -0.948 -6.801 1 96.38 102 LEU B C 1
ATOM 2777 O O . LEU B 1 102 ? -7.164 -0.542 -6.805 1 96.38 102 LEU B O 1
ATOM 2781 N N . ASN B 1 103 ? -5.387 -1.26 -7.918 1 95.38 103 ASN B N 1
ATOM 2782 C CA . ASN B 1 103 ? -6.082 -1.308 -9.203 1 95.38 103 ASN B CA 1
ATOM 2783 C C . ASN B 1 103 ? -7.254 -2.285 -9.164 1 95.38 103 ASN B C 1
ATOM 2785 O O . ASN B 1 103 ? -8.336 -1.979 -9.672 1 95.38 103 ASN B O 1
ATOM 2789 N N . VAL B 1 104 ? -7.004 -3.467 -8.594 1 96.38 104 VAL B N 1
ATOM 2790 C CA . VAL B 1 104 ? -8.055 -4.469 -8.469 1 96.38 104 VAL B CA 1
ATOM 2791 C C . VAL B 1 104 ? -9.211 -3.91 -7.645 1 96.38 104 VAL B C 1
ATOM 2793 O O . VAL B 1 104 ? -10.375 -4.039 -8.031 1 96.38 104 VAL B O 1
ATOM 2796 N N . THR B 1 105 ? -8.891 -3.311 -6.535 1 95.44 105 THR B N 1
ATOM 2797 C CA . THR B 1 105 ? -9.898 -2.742 -5.652 1 95.44 105 THR B CA 1
ATOM 2798 C C . THR B 1 105 ? -10.719 -1.681 -6.379 1 95.44 105 THR B C 1
ATOM 2800 O O . THR B 1 105 ? -11.945 -1.626 -6.234 1 95.44 105 THR B O 1
ATOM 2803 N N . SER B 1 106 ? -10.016 -0.862 -7.105 1 92.31 106 SER B N 1
ATOM 2804 C CA . SER B 1 106 ? -10.695 0.186 -7.863 1 92.31 106 SER B CA 1
ATOM 2805 C C . SER B 1 106 ? -11.609 -0.407 -8.922 1 92.31 106 SER B C 1
ATOM 2807 O O . SER B 1 106 ? -12.688 0.131 -9.188 1 92.31 106 SER B O 1
ATOM 2809 N N . THR B 1 107 ? -11.242 -1.49 -9.523 1 91.75 107 THR B N 1
ATOM 2810 C CA . THR B 1 107 ? -11.977 -2.094 -10.633 1 91.75 107 THR B CA 1
ATOM 2811 C C . THR B 1 107 ? -13.141 -2.934 -10.117 1 91.75 107 THR B C 1
ATOM 2813 O O . THR B 1 107 ? -14.227 -2.916 -10.695 1 91.75 107 THR B O 1
ATOM 2816 N N . TYR B 1 108 ? -12.922 -3.639 -9.023 1 91.94 108 TYR B N 1
ATOM 2817 C CA . TYR B 1 108 ? -13.906 -4.637 -8.617 1 91.94 108 TYR B CA 1
ATOM 2818 C C . TYR B 1 108 ? -14.555 -4.246 -7.293 1 91.94 108 TYR B C 1
ATOM 2820 O O . TYR B 1 108 ? -15.422 -4.961 -6.785 1 91.94 108 TYR B O 1
ATOM 2828 N N . ASP B 1 109 ? -14.109 -3.115 -6.715 1 91.62 109 ASP B N 1
ATOM 2829 C CA . ASP B 1 109 ? -14.648 -2.59 -5.465 1 91.62 109 ASP B CA 1
ATOM 2830 C C . ASP B 1 109 ? -14.531 -3.619 -4.34 1 91.62 109 ASP B C 1
ATOM 2832 O O . ASP B 1 109 ? -15.477 -3.816 -3.572 1 91.62 109 ASP B O 1
ATOM 2836 N N . SER B 1 110 ? -13.477 -4.398 -4.391 1 93.56 110 SER B N 1
ATOM 2837 C CA . SER B 1 110 ? -13.18 -5.434 -3.406 1 93.56 110 SER B CA 1
ATOM 2838 C C . SER B 1 110 ? -11.68 -5.633 -3.25 1 93.56 110 SER B C 1
ATOM 2840 O O . SER B 1 110 ? -10.945 -5.648 -4.238 1 93.56 110 SER B O 1
ATOM 2842 N N . LEU B 1 111 ? -11.289 -5.758 -1.979 1 96.12 111 LEU B N 1
ATOM 2843 C CA . LEU B 1 111 ? -9.883 -6.055 -1.747 1 96.12 111 LEU B CA 1
ATOM 2844 C C . LEU B 1 111 ? -9.531 -7.445 -2.26 1 96.12 111 LEU B C 1
ATOM 2846 O O . LEU B 1 111 ? -10.289 -8.391 -2.066 1 96.12 111 LEU B O 1
ATOM 2850 N N . PRO B 1 112 ? -8.469 -7.543 -2.857 1 97.5 112 PRO B N 1
ATOM 2851 C CA . PRO B 1 112 ? -8.086 -8.859 -3.371 1 97.5 112 PRO B CA 1
ATOM 2852 C C . PRO B 1 112 ? -7.402 -9.734 -2.318 1 97.5 112 PRO B C 1
ATOM 2854 O O . PRO B 1 112 ? -6.879 -9.211 -1.33 1 97.5 112 PRO B O 1
ATOM 2857 N N . MET B 1 113 ? -7.48 -11.031 -2.545 1 97.56 113 MET B N 1
ATOM 2858 C CA . MET B 1 113 ? -6.516 -11.992 -2.01 1 97.56 113 MET B CA 1
ATOM 2859 C C . MET B 1 113 ? -5.254 -12.031 -2.865 1 97.56 113 MET B C 1
ATOM 2861 O O . MET B 1 113 ? -5.332 -12.109 -4.09 1 97.56 113 MET B O 1
ATOM 2865 N N . VAL B 1 114 ? -4.094 -11.93 -2.182 1 98.25 114 VAL B N 1
ATOM 2866 C CA . VAL B 1 114 ? -2.855 -11.867 -2.949 1 98.25 114 VAL B CA 1
ATOM 2867 C C . VAL B 1 114 ? -2.014 -13.109 -2.674 1 98.25 114 VAL B C 1
ATOM 2869 O O . VAL B 1 114 ? -1.854 -13.516 -1.52 1 98.25 114 VAL B O 1
ATOM 2872 N N . LEU B 1 115 ? -1.558 -13.688 -3.721 1 97.62 115 LEU B N 1
ATOM 2873 C CA . LEU B 1 115 ? -0.688 -14.852 -3.635 1 97.62 115 LEU B CA 1
ATOM 2874 C C . LEU B 1 115 ? 0.583 -14.648 -4.453 1 97.62 115 LEU B C 1
ATOM 2876 O O . LEU B 1 115 ? 0.516 -14.352 -5.648 1 97.62 115 LEU B O 1
ATOM 2880 N N . ILE B 1 116 ? 1.705 -14.797 -3.818 1 96.81 116 ILE B N 1
ATOM 2881 C CA . ILE B 1 116 ? 2.996 -14.656 -4.48 1 96.81 116 ILE B CA 1
ATOM 2882 C C . ILE B 1 116 ? 3.709 -16 -4.52 1 96.81 116 ILE B C 1
ATOM 2884 O O . ILE B 1 116 ? 3.938 -16.625 -3.475 1 96.81 116 ILE B O 1
ATOM 2888 N N . PHE B 1 117 ? 3.998 -16.469 -5.633 1 94.06 117 PHE B N 1
ATOM 2889 C CA . PHE B 1 117 ? 4.922 -17.594 -5.766 1 94.06 117 PHE B CA 1
ATOM 2890 C C . PHE B 1 117 ? 6.352 -17.094 -5.949 1 94.06 117 PHE B C 1
ATOM 2892 O O . PHE B 1 117 ? 6.676 -16.484 -6.969 1 94.06 117 PHE B O 1
ATOM 2899 N N . CYS B 1 118 ? 7.168 -17.344 -5.031 1 94.12 118 CYS B N 1
ATOM 2900 C CA . CYS B 1 118 ? 8.57 -16.938 -5.098 1 94.12 118 CYS B CA 1
ATOM 2901 C C . CYS B 1 118 ? 9.453 -18.109 -5.516 1 94.12 118 CYS B C 1
ATOM 2903 O O . CYS B 1 118 ? 9.586 -19.078 -4.773 1 94.12 118 CYS B O 1
ATOM 2905 N N . VAL B 1 119 ? 10.109 -17.969 -6.574 1 88.12 119 VAL B N 1
ATOM 2906 C CA . VAL B 1 119 ? 10.836 -19.078 -7.191 1 88.12 119 VAL B CA 1
ATOM 2907 C C . VAL B 1 119 ? 12.242 -19.172 -6.598 1 88.12 119 VAL B C 1
ATOM 2909 O O . VAL B 1 119 ? 12.805 -20.266 -6.48 1 88.12 119 VAL B O 1
ATOM 2912 N N . ASP B 1 120 ? 12.797 -18.031 -6.191 1 89.31 120 ASP B N 1
ATOM 2913 C CA . ASP B 1 120 ? 14.188 -18.062 -5.73 1 89.31 120 ASP B CA 1
ATOM 2914 C C . ASP B 1 120 ? 14.297 -17.531 -4.301 1 89.31 120 ASP B C 1
ATOM 2916 O O . ASP B 1 120 ? 14.328 -18.312 -3.346 1 89.31 120 ASP B O 1
ATOM 2920 N N . LYS B 1 121 ? 14.156 -16.172 -4.211 1 92.12 121 LYS B N 1
ATOM 2921 C CA . LYS B 1 121 ? 14.414 -15.703 -2.854 1 92.12 121 LYS B CA 1
ATOM 2922 C C . LYS B 1 121 ? 13.703 -14.383 -2.586 1 92.12 121 LYS B C 1
ATOM 2924 O O . LYS B 1 121 ? 13.32 -13.68 -3.523 1 92.12 121 LYS B O 1
ATOM 2929 N N . VAL B 1 122 ? 13.578 -14.148 -1.278 1 94.06 122 VAL B N 1
ATOM 2930 C CA . VAL B 1 122 ? 13.125 -12.852 -0.796 1 94.06 122 VAL B CA 1
ATOM 2931 C C . VAL B 1 122 ? 14.312 -12.039 -0.297 1 94.06 122 VAL B C 1
ATOM 2933 O O . VAL B 1 122 ? 15.117 -12.523 0.508 1 94.06 122 VAL B O 1
ATOM 2936 N N . THR B 1 123 ? 14.508 -10.906 -0.859 1 94.81 123 THR B N 1
ATOM 2937 C CA . THR B 1 123 ? 15.617 -10.055 -0.455 1 94.81 123 THR B CA 1
ATOM 2938 C C . THR B 1 123 ? 15.188 -8.594 -0.389 1 94.81 123 THR B C 1
ATOM 2940 O O . THR B 1 123 ? 14.383 -8.141 -1.204 1 94.81 123 THR B O 1
ATOM 2943 N N . PRO B 1 124 ? 15.695 -7.777 0.512 1 95 124 PRO B N 1
ATOM 2944 C CA . PRO B 1 124 ? 16.688 -8.078 1.547 1 95 124 PRO B CA 1
ATOM 2945 C C . PRO B 1 124 ? 16.094 -8.836 2.732 1 95 124 PRO B C 1
ATOM 2947 O O . PRO B 1 124 ? 14.891 -9.102 2.756 1 95 124 PRO B O 1
ATOM 2950 N N . GLN B 1 125 ? 16.922 -9.164 3.697 1 94.94 125 GLN B N 1
ATOM 2951 C CA . GLN B 1 125 ? 16.5 -9.906 4.879 1 94.94 125 GLN B CA 1
ATOM 2952 C C . GLN B 1 125 ? 15.414 -9.164 5.645 1 94.94 125 GLN B C 1
ATOM 2954 O O . GLN B 1 125 ? 14.484 -9.781 6.168 1 94.94 125 GLN B O 1
ATOM 2959 N N . ALA B 1 126 ? 15.508 -7.91 5.715 1 93.5 126 ALA B N 1
ATOM 2960 C CA . ALA B 1 126 ? 14.523 -7.098 6.426 1 93.5 126 ALA B CA 1
ATOM 2961 C C . ALA B 1 126 ? 13.117 -7.312 5.863 1 93.5 126 ALA B C 1
ATOM 2963 O O . ALA B 1 126 ? 12.141 -7.309 6.609 1 93.5 126 ALA B O 1
ATOM 2964 N N . LEU B 1 127 ? 13.062 -7.43 4.539 1 95 127 LEU B N 1
ATOM 2965 C CA . LEU B 1 127 ? 11.781 -7.719 3.898 1 95 127 LEU B CA 1
ATOM 2966 C C . LEU B 1 127 ? 11.32 -9.141 4.215 1 95 127 LEU B C 1
ATOM 2968 O O . LEU B 1 127 ? 10.148 -9.367 4.5 1 95 127 LEU B O 1
ATOM 2972 N N . GLN B 1 128 ? 12.211 -10.031 4.188 1 93.94 128 GLN B N 1
ATOM 2973 C CA . GLN B 1 128 ? 11.906 -11.422 4.492 1 93.94 128 GLN B CA 1
ATOM 2974 C C . GLN B 1 128 ? 11.312 -11.562 5.891 1 93.94 128 GLN B C 1
ATOM 2976 O O . GLN B 1 128 ? 10.391 -12.352 6.102 1 93.94 128 GLN B O 1
ATOM 2981 N N . ASP B 1 129 ? 11.773 -10.812 6.777 1 94 129 ASP B N 1
ATOM 2982 C CA . ASP B 1 129 ? 11.352 -10.867 8.172 1 94 129 ASP B CA 1
ATOM 2983 C C . ASP B 1 129 ? 9.898 -10.414 8.336 1 94 129 ASP B C 1
ATOM 2985 O O . ASP B 1 129 ? 9.273 -10.664 9.367 1 94 129 ASP B O 1
ATOM 2989 N N . GLN B 1 130 ? 9.43 -9.719 7.355 1 94.06 130 GLN B N 1
ATOM 2990 C CA . GLN B 1 130 ? 8.055 -9.227 7.426 1 94.06 130 GLN B CA 1
ATOM 2991 C C . GLN B 1 130 ? 7.059 -10.336 7.117 1 94.06 130 GLN B C 1
ATOM 2993 O O . GLN B 1 130 ? 5.863 -10.203 7.391 1 94.06 130 GLN B O 1
ATOM 2998 N N . PHE B 1 131 ? 7.516 -11.328 6.484 1 94.31 131 PHE B N 1
ATOM 2999 C CA . PHE B 1 131 ? 6.668 -12.477 6.195 1 94.31 131 PHE B CA 1
ATOM 3000 C C . PHE B 1 131 ? 6.621 -13.43 7.387 1 94.31 131 PHE B C 1
ATOM 3002 O O . PHE B 1 131 ? 7.656 -13.953 7.809 1 94.31 131 PHE B O 1
ATOM 3009 N N . LYS B 1 132 ? 5.426 -13.648 7.84 1 92.56 132 LYS B N 1
ATOM 3010 C CA . LYS B 1 132 ? 5.254 -14.508 9.008 1 92.56 132 LYS B CA 1
ATOM 3011 C C . LYS B 1 132 ? 4.602 -15.828 8.625 1 92.56 132 LYS B C 1
ATOM 3013 O O . LYS B 1 132 ? 3.605 -15.852 7.898 1 92.56 132 LYS B O 1
ATOM 3018 N N . SER B 1 133 ? 5.125 -16.812 9.156 1 87.69 133 SER B N 1
ATOM 3019 C CA . SER B 1 133 ? 4.621 -18.156 8.844 1 87.69 133 SER B CA 1
ATOM 3020 C C . SER B 1 133 ? 3.258 -18.391 9.484 1 87.69 133 SER B C 1
ATOM 3022 O O . SER B 1 133 ? 2.982 -17.891 10.578 1 87.69 133 SER B O 1
ATOM 3024 N N . SER B 1 134 ? 2.498 -19.031 8.68 1 77.75 134 SER B N 1
ATOM 3025 C CA . SER B 1 134 ? 1.206 -19.469 9.203 1 77.75 134 SER B CA 1
ATOM 3026 C C . SER B 1 134 ? 1.327 -20.781 9.953 1 77.75 134 SER B C 1
ATOM 3028 O O . SER B 1 134 ? 2.088 -21.672 9.547 1 77.75 134 SER B O 1
ATOM 3030 N N . ALA B 1 135 ? 0.574 -20.828 11.016 1 72.25 135 ALA B N 1
ATOM 3031 C CA . ALA B 1 135 ? 0.614 -22.062 11.812 1 72.25 135 ALA B CA 1
ATOM 3032 C C . ALA B 1 135 ? -0.073 -23.203 11.078 1 72.25 135 ALA B C 1
ATOM 3034 O O . ALA B 1 135 ? 0.397 -24.344 11.117 1 72.25 135 ALA B O 1
ATOM 3035 N N . ASP B 1 136 ? -1.161 -23.016 10.398 1 75.56 136 ASP B N 1
ATOM 3036 C CA . ASP B 1 136 ? -1.976 -24.047 9.789 1 75.56 136 ASP B CA 1
ATOM 3037 C C . ASP B 1 136 ? -1.358 -24.531 8.477 1 75.56 136 ASP B C 1
ATOM 3039 O O . ASP B 1 136 ? -1.472 -25.703 8.117 1 75.56 136 ASP B O 1
ATOM 3043 N N . LYS B 1 137 ? -0.712 -23.625 7.723 1 82.31 137 LYS B N 1
ATOM 3044 C CA . LYS B 1 137 ? -0.044 -23.938 6.461 1 82.31 137 LYS B CA 1
ATOM 3045 C C . LYS B 1 137 ? 1.394 -23.422 6.461 1 82.31 137 LYS B C 1
ATOM 3047 O O . LYS B 1 137 ? 1.664 -22.312 5.984 1 82.31 137 LYS B O 1
ATOM 3052 N N . PRO B 1 138 ? 2.301 -24.234 6.867 1 80.88 138 PRO B N 1
ATOM 3053 C CA . PRO B 1 138 ? 3.676 -23.797 7.105 1 80.88 138 PRO B CA 1
ATOM 3054 C C . PRO B 1 138 ? 4.363 -23.297 5.836 1 80.88 138 PRO B C 1
ATOM 3056 O O . PRO B 1 138 ? 5.352 -22.547 5.914 1 80.88 138 PRO B O 1
ATOM 3059 N N . TYR B 1 139 ? 3.891 -23.781 4.688 1 84.88 139 TYR B N 1
ATOM 3060 C CA . TYR B 1 139 ? 4.504 -23.344 3.438 1 84.88 139 TYR B CA 1
ATOM 3061 C C . TYR B 1 139 ? 4.027 -21.953 3.047 1 84.88 139 TYR B C 1
ATOM 3063 O O . TYR B 1 139 ? 4.57 -21.328 2.127 1 84.88 139 TYR B O 1
ATOM 3071 N N . LEU B 1 140 ? 3.053 -21.5 3.797 1 90.06 140 LEU B N 1
ATOM 3072 C CA . LEU B 1 140 ? 2.447 -20.203 3.51 1 90.06 140 LEU B CA 1
ATOM 3073 C C . LEU B 1 140 ? 2.883 -19.156 4.531 1 90.06 140 LEU B C 1
ATOM 3075 O O . LEU B 1 140 ? 2.805 -19.391 5.738 1 90.06 140 LEU B O 1
ATOM 3079 N N . SER B 1 141 ? 3.459 -18.094 4.043 1 93.5 141 SER B N 1
ATOM 3080 C CA . SER B 1 141 ? 3.783 -16.953 4.906 1 93.5 141 SER B CA 1
ATOM 3081 C C . SER B 1 141 ? 2.908 -15.75 4.59 1 93.5 141 SER B C 1
ATOM 3083 O O . SER B 1 141 ? 2.549 -15.531 3.432 1 93.5 141 SER B O 1
ATOM 3085 N N . SER B 1 142 ? 2.604 -15.062 5.559 1 94.94 142 SER B N 1
ATOM 3086 C CA . SER B 1 142 ? 1.709 -13.922 5.383 1 94.94 142 SER B CA 1
ATOM 3087 C C . SER B 1 142 ? 2.457 -12.609 5.543 1 94.94 142 SER B C 1
ATOM 3089 O O . SER B 1 142 ? 3.342 -12.484 6.391 1 94.94 142 SER B O 1
ATOM 3091 N N . PHE B 1 143 ? 2.135 -11.641 4.695 1 95.62 143 PHE B N 1
ATOM 3092 C CA . PHE B 1 143 ? 2.648 -10.273 4.746 1 95.62 143 PHE B CA 1
ATOM 3093 C C . PHE B 1 143 ? 1.575 -9.312 5.238 1 95.62 143 PHE B C 1
ATOM 3095 O O . PHE B 1 143 ? 0.409 -9.43 4.859 1 95.62 143 PHE B O 1
ATOM 3102 N N . PRO B 1 144 ? 1.917 -8.344 6.105 1 92.38 144 PRO B N 1
ATOM 3103 C CA . PRO B 1 144 ? 0.913 -7.359 6.523 1 92.38 144 PRO B CA 1
ATOM 3104 C C . PRO B 1 144 ? 0.312 -6.594 5.348 1 92.38 144 PRO B C 1
ATOM 3106 O O . PRO B 1 144 ? 1.048 -6.062 4.508 1 92.38 144 PRO B O 1
ATOM 3109 N N . CYS B 1 145 ? -0.988 -6.5 5.289 1 93.62 145 CYS B N 1
ATOM 3110 C CA . CYS B 1 145 ? -1.601 -5.898 4.109 1 93.62 145 CYS B CA 1
ATOM 3111 C C . CYS B 1 145 ? -2.91 -5.207 4.469 1 93.62 145 CYS B C 1
ATOM 3113 O O . CYS B 1 145 ? -3.816 -5.117 3.639 1 93.62 145 CYS B O 1
ATOM 3115 N N . VAL B 1 146 ? -2.795 -4.566 5.539 1 87.31 146 VAL B N 1
ATOM 3116 C CA . VAL B 1 146 ? -4.02 -3.934 6.02 1 87.31 146 VAL B CA 1
ATOM 3117 C C . VAL B 1 146 ? -4.457 -2.852 5.031 1 87.31 146 VAL B C 1
ATOM 3119 O O . VAL B 1 146 ? -3.658 -2 4.637 1 87.31 146 VAL B O 1
ATOM 3122 N N . VAL B 1 147 ? -5.531 -2.844 4.422 1 91.88 147 VAL B N 1
ATOM 3123 C CA . VAL B 1 147 ? -6.273 -1.828 3.682 1 91.88 147 VAL B CA 1
ATOM 3124 C C . VAL B 1 147 ? -6.07 -2.031 2.182 1 91.88 147 VAL B C 1
ATOM 3126 O O . VAL B 1 147 ? -6.777 -1.438 1.367 1 91.88 147 VAL B O 1
ATOM 3129 N N . TRP B 1 148 ? -4.961 -2.848 1.814 1 96.12 148 TRP B N 1
ATOM 3130 C CA . TRP B 1 148 ? -4.781 -2.91 0.368 1 96.12 148 TRP B CA 1
ATOM 3131 C C . TRP B 1 148 ? -5.012 -4.328 -0.149 1 96.12 148 TRP B C 1
ATOM 3133 O O . TRP B 1 148 ? -5.059 -4.551 -1.36 1 96.12 148 TRP B O 1
ATOM 3143 N N . ALA B 1 149 ? -5.148 -5.293 0.758 1 97.25 149 ALA B N 1
ATOM 3144 C CA . ALA B 1 149 ? -5.531 -6.66 0.414 1 97.25 149 ALA B CA 1
ATOM 3145 C C . ALA B 1 149 ? -6.246 -7.34 1.578 1 97.25 149 ALA B C 1
ATOM 3147 O O . ALA B 1 149 ? -6.125 -6.91 2.727 1 97.25 149 ALA B O 1
ATOM 3148 N N . THR B 1 150 ? -7.012 -8.359 1.287 1 95.62 150 THR B N 1
ATOM 3149 C CA . THR B 1 150 ? -7.59 -9.164 2.357 1 95.62 150 THR B CA 1
ATOM 3150 C C . THR B 1 150 ? -6.508 -9.969 3.076 1 95.62 150 THR B C 1
ATOM 3152 O O . THR B 1 150 ? -6.465 -10 4.309 1 95.62 150 THR B O 1
ATOM 3155 N N . LYS B 1 151 ? -5.719 -10.625 2.324 1 95.75 151 LYS B N 1
ATOM 3156 C CA . LYS B 1 151 ? -4.523 -11.344 2.754 1 95.75 151 LYS B CA 1
ATOM 3157 C C . LYS B 1 151 ? -3.449 -11.312 1.672 1 95.75 151 LYS B C 1
ATOM 3159 O O . LYS B 1 151 ? -3.758 -11.195 0.484 1 95.75 151 LYS B O 1
ATOM 3164 N N . CYS B 1 152 ? -2.232 -11.344 2.104 1 96.75 152 CYS B N 1
ATOM 3165 C CA . CYS B 1 152 ? -1.099 -11.453 1.193 1 96.75 152 CYS B CA 1
ATOM 3166 C C . CYS B 1 152 ? -0.192 -12.617 1.594 1 96.75 152 CYS B C 1
ATOM 3168 O O . CYS B 1 152 ? 0.45 -12.57 2.645 1 96.75 152 CYS B O 1
ATOM 3170 N N . TYR B 1 153 ? -0.174 -13.586 0.728 1 96.12 153 TYR B N 1
ATOM 3171 C CA . TYR B 1 153 ? 0.559 -14.805 1.051 1 96.12 153 TYR B CA 1
ATOM 3172 C C . TYR B 1 153 ? 1.752 -14.984 0.12 1 96.12 153 TYR B C 1
ATOM 3174 O O . TYR B 1 153 ? 1.693 -14.609 -1.055 1 96.12 153 TYR B O 1
ATOM 3182 N N . LEU B 1 154 ? 2.756 -15.523 0.698 1 95.81 154 LEU B N 1
ATOM 3183 C CA . LEU B 1 154 ? 3.947 -15.93 -0.039 1 95.81 154 LEU B CA 1
ATOM 3184 C C . LEU B 1 154 ? 4.188 -17.438 0.099 1 95.81 154 LEU B C 1
ATOM 3186 O O . LEU B 1 154 ? 4.137 -17.969 1.205 1 95.81 154 LEU B O 1
ATOM 3190 N N . VAL B 1 155 ? 4.277 -18.031 -0.974 1 92.31 155 VAL B N 1
ATOM 3191 C CA . VAL B 1 155 ? 4.73 -19.422 -0.999 1 92.31 155 VAL B CA 1
ATOM 3192 C C . VAL B 1 155 ? 6.141 -19.484 -1.579 1 92.31 155 VAL B C 1
ATOM 3194 O O . VAL B 1 155 ? 6.395 -18.984 -2.678 1 92.31 155 VAL B O 1
ATOM 3197 N N . SER B 1 156 ? 7.086 -19.922 -0.791 1 80.69 156 SER B N 1
ATOM 3198 C CA . SER B 1 156 ? 8.469 -20.031 -1.244 1 80.69 156 SER B CA 1
ATOM 3199 C C . SER B 1 156 ? 8.961 -21.469 -1.181 1 80.69 156 SER B C 1
ATOM 3201 O O . SER B 1 156 ? 8.258 -22.359 -0.693 1 80.69 156 SER B O 1
ATOM 3203 N N . LYS B 1 157 ? 10.156 -21.656 -1.764 1 71.5 157 LYS B N 1
ATOM 3204 C CA . LYS B 1 157 ? 10.766 -22.984 -1.888 1 71.5 157 LYS B CA 1
ATOM 3205 C C . LYS B 1 157 ? 11.023 -23.594 -0.517 1 71.5 157 LYS B C 1
ATOM 3207 O O . LYS B 1 157 ? 11.125 -24.828 -0.391 1 71.5 157 LYS B O 1
ATOM 3212 N N . GLN B 1 158 ? 11.008 -22.734 0.512 1 60.5 158 GLN B N 1
ATOM 3213 C CA . GLN B 1 158 ? 11.602 -23.219 1.756 1 60.5 158 GLN B CA 1
ATOM 3214 C C . GLN B 1 158 ? 10.648 -24.156 2.484 1 60.5 158 GLN B C 1
ATOM 3216 O O . GLN B 1 158 ? 9.961 -23.75 3.424 1 60.5 158 GLN B O 1
ATOM 3221 N N . MET B 1 159 ? 10.078 -25.078 1.829 1 57.16 159 MET B N 1
ATOM 3222 C CA . MET B 1 159 ? 9.25 -26 2.604 1 57.16 159 MET B CA 1
ATOM 3223 C C . MET B 1 159 ? 10.109 -26.844 3.531 1 57.16 159 MET B C 1
ATOM 3225 O O . MET B 1 159 ? 11.266 -27.141 3.215 1 57.16 159 MET B O 1
ATOM 3229 N N . PRO B 1 160 ? 9.391 -27.109 4.734 1 55.69 160 PRO B N 1
ATOM 3230 C CA . PRO B 1 160 ? 10.023 -28.188 5.508 1 55.69 160 PRO B CA 1
ATOM 3231 C C . PRO B 1 160 ? 10.031 -29.516 4.77 1 55.69 160 PRO B C 1
ATOM 3233 O O . PRO B 1 160 ? 9.148 -29.781 3.941 1 55.69 160 PRO B O 1
ATOM 3236 N N . PHE B 1 161 ? 11.078 -30.25 4.625 1 53.59 161 PHE B N 1
ATOM 3237 C CA . PHE B 1 161 ? 11.484 -31.531 4.066 1 53.59 161 PHE B CA 1
ATOM 3238 C C . PHE B 1 161 ? 10.398 -32.562 4.258 1 53.59 161 PHE B C 1
ATOM 3240 O O . PHE B 1 161 ? 10.203 -33.438 3.398 1 53.59 161 PHE B O 1
ATOM 3247 N N . ASP B 1 162 ? 9.688 -32.562 5.32 1 54.72 162 ASP B N 1
ATOM 3248 C CA . ASP B 1 162 ? 8.953 -33.781 5.625 1 54.72 162 ASP B CA 1
ATOM 3249 C C . ASP B 1 162 ? 7.457 -33.625 5.379 1 54.72 162 ASP B C 1
ATOM 3251 O O . ASP B 1 162 ? 6.664 -33.594 6.324 1 54.72 162 ASP B O 1
ATOM 3255 N N . VAL B 1 163 ? 7.168 -33.25 4.168 1 61.56 163 VAL B N 1
ATOM 3256 C CA . VAL B 1 163 ? 5.727 -33.031 4.059 1 61.56 163 VAL B CA 1
ATOM 3257 C C . VAL B 1 163 ? 5.07 -34.281 3.459 1 61.56 163 VAL B C 1
ATOM 3259 O O . VAL B 1 163 ? 5.543 -34.812 2.453 1 61.56 163 VAL B O 1
ATOM 3262 N N . ASP B 1 164 ? 4.219 -34.938 4.195 1 64.19 164 ASP B N 1
ATOM 3263 C CA . ASP B 1 164 ? 3.432 -36.094 3.791 1 64.19 164 ASP B CA 1
ATOM 3264 C C . ASP B 1 164 ? 2.578 -35.781 2.564 1 64.19 164 ASP B C 1
ATOM 3266 O O . ASP B 1 164 ? 2.154 -34.625 2.373 1 64.19 164 ASP B O 1
ATOM 3270 N N . THR B 1 165 ? 2.572 -36.75 1.521 1 70.38 165 THR B N 1
ATOM 3271 C CA . THR B 1 165 ? 1.631 -36.719 0.407 1 70.38 165 THR B CA 1
ATOM 3272 C C . THR B 1 165 ? 0.239 -37.156 0.874 1 70.38 165 THR B C 1
ATOM 3274 O O . THR B 1 165 ? 0.104 -37.969 1.782 1 70.38 165 THR B O 1
ATOM 3277 N N . PRO B 1 166 ? -0.935 -36.5 0.282 1 84.88 166 PRO B N 1
ATOM 3278 C CA . PRO B 1 166 ? -0.912 -35.594 -0.85 1 84.88 166 PRO B CA 1
ATOM 3279 C C . PRO B 1 166 ? -0.497 -34.156 -0.446 1 84.88 166 PRO B C 1
ATOM 3281 O O . PRO B 1 166 ? -0.799 -33.719 0.666 1 84.88 166 PRO B O 1
ATOM 3284 N N . LEU B 1 167 ? 0.226 -33.594 -1.36 1 87.94 167 LEU B N 1
ATOM 3285 C CA . LEU B 1 167 ? 0.627 -32.188 -1.137 1 87.94 167 LEU B CA 1
ATOM 3286 C C . LEU B 1 167 ? -0.573 -31.266 -1.233 1 87.94 167 LEU B C 1
ATOM 3288 O O . LEU B 1 167 ? -1.516 -31.531 -1.982 1 87.94 167 LEU B O 1
ATOM 3292 N N . ASP B 1 168 ? -0.549 -30.234 -0.378 1 89.25 168 ASP B N 1
ATOM 3293 C CA . ASP B 1 168 ? -1.488 -29.156 -0.65 1 89.25 168 ASP B CA 1
ATOM 3294 C C . ASP B 1 168 ? -1.296 -28.609 -2.062 1 89.25 168 ASP B C 1
ATOM 3296 O O . ASP B 1 168 ? -0.164 -28.422 -2.512 1 89.25 168 ASP B O 1
ATOM 3300 N N . PRO B 1 169 ? -2.322 -28.344 -2.686 1 90.31 169 PRO B N 1
ATOM 3301 C CA . PRO B 1 169 ? -2.211 -27.906 -4.082 1 90.31 169 PRO B CA 1
ATOM 3302 C C . PRO B 1 169 ? -1.329 -26.672 -4.246 1 90.31 169 PRO B C 1
ATOM 3304 O O . PRO B 1 169 ? -0.562 -26.578 -5.207 1 90.31 169 PRO B O 1
ATOM 3307 N N . LEU B 1 170 ? -1.401 -25.75 -3.357 1 91.75 170 LEU B N 1
ATOM 3308 C CA . LEU B 1 170 ? -0.586 -24.547 -3.465 1 91.75 170 LEU B CA 1
ATOM 3309 C C . LEU B 1 170 ? 0.896 -24.875 -3.328 1 91.75 170 LEU B C 1
ATOM 3311 O O . LEU B 1 170 ? 1.73 -24.312 -4.043 1 91.75 170 LEU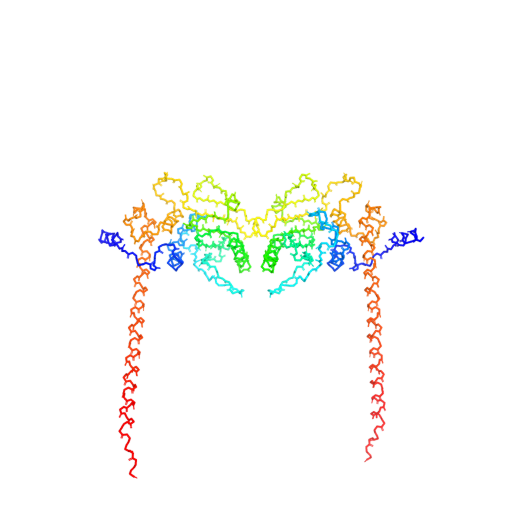 B O 1
ATOM 3315 N N . TYR B 1 171 ? 1.098 -25.766 -2.48 1 90.62 171 TYR B N 1
ATOM 3316 C CA . TYR B 1 171 ? 2.48 -26.188 -2.301 1 90.62 171 TYR B CA 1
ATOM 3317 C C . TYR B 1 171 ? 2.98 -26.953 -3.525 1 90.62 171 TYR B C 1
ATOM 3319 O O . TYR B 1 171 ? 4.109 -26.734 -3.975 1 90.62 171 TYR B O 1
ATOM 3327 N N . ALA B 1 172 ? 2.162 -27.812 -3.996 1 91.06 172 ALA B N 1
ATOM 3328 C CA . ALA B 1 172 ? 2.52 -28.562 -5.195 1 91.06 172 ALA B CA 1
ATOM 3329 C C . ALA B 1 172 ? 2.838 -27.625 -6.359 1 91.06 172 ALA B C 1
ATOM 3331 O O . ALA B 1 172 ? 3.824 -27.828 -7.07 1 91.06 172 ALA B O 1
ATOM 3332 N N . ILE B 1 173 ? 2.051 -26.609 -6.531 1 91.81 173 ILE B N 1
ATOM 3333 C CA . ILE B 1 173 ? 2.273 -25.641 -7.594 1 91.81 173 ILE B CA 1
ATOM 3334 C C . ILE B 1 173 ? 3.611 -24.938 -7.379 1 91.81 173 ILE B C 1
ATOM 3336 O O . ILE B 1 173 ? 4.387 -24.766 -8.32 1 91.81 173 ILE B O 1
ATOM 3340 N N . SER B 1 174 ? 3.85 -24.594 -6.176 1 91.19 174 SER B N 1
ATOM 3341 C CA . SER B 1 174 ? 5.109 -23.922 -5.852 1 91.19 174 SER B CA 1
ATOM 3342 C C . SER B 1 174 ? 6.305 -24.812 -6.195 1 91.19 174 SER B C 1
ATOM 3344 O O . SER B 1 174 ? 7.285 -24.344 -6.773 1 91.19 174 SER B O 1
ATOM 3346 N N . LEU B 1 175 ? 6.211 -26.062 -5.848 1 88.94 175 LEU B N 1
ATOM 3347 C CA . LEU B 1 175 ? 7.289 -27 -6.145 1 88.94 175 LEU B CA 1
ATOM 3348 C C . LEU B 1 175 ? 7.5 -27.125 -7.652 1 88.94 175 LEU B C 1
ATOM 3350 O O . LEU B 1 175 ? 8.641 -27.172 -8.125 1 88.94 175 LEU B O 1
ATOM 3354 N N . PHE B 1 176 ? 6.398 -27.219 -8.289 1 90.19 176 PHE B N 1
ATOM 3355 C CA . PHE B 1 176 ? 6.457 -27.312 -9.742 1 90.19 176 PHE B CA 1
ATOM 3356 C C . PHE B 1 176 ? 7.184 -26.109 -10.336 1 90.19 176 PHE B C 1
ATOM 3358 O O . PHE B 1 176 ? 8.07 -26.25 -11.18 1 90.19 176 PHE B O 1
ATOM 3365 N N . LEU B 1 177 ? 6.887 -24.922 -9.859 1 88.12 177 LEU B N 1
ATOM 3366 C CA . LEU B 1 177 ? 7.438 -23.688 -10.383 1 88.12 177 LEU B CA 1
ATOM 3367 C C . LEU B 1 177 ? 8.898 -23.516 -9.969 1 88.12 177 LEU B C 1
ATOM 3369 O O . LEU B 1 177 ? 9.695 -22.938 -10.711 1 88.12 177 LEU B O 1
ATOM 3373 N N . THR B 1 178 ? 9.25 -24 -8.805 1 86.12 178 THR B N 1
ATOM 3374 C CA . THR B 1 178 ? 10.57 -23.719 -8.25 1 86.12 178 THR B CA 1
ATOM 3375 C C . THR B 1 178 ? 11.586 -24.766 -8.719 1 86.12 178 THR B C 1
ATOM 3377 O O . THR B 1 178 ? 12.758 -24.438 -8.93 1 86.12 178 THR B O 1
ATOM 3380 N N . GLN B 1 179 ? 11.164 -25.969 -8.828 1 84.19 179 GLN B N 1
ATOM 3381 C CA . GLN B 1 179 ? 12.102 -27.031 -9.195 1 84.19 179 GLN B CA 1
ATOM 3382 C C . GLN B 1 179 ? 12.438 -26.969 -10.68 1 84.19 179 GLN B C 1
ATOM 3384 O O . GLN B 1 179 ? 13.531 -27.375 -11.094 1 84.19 179 GLN B O 1
ATOM 3389 N N . GLN B 1 180 ? 11.477 -26.547 -11.453 1 81.69 180 GLN B N 1
ATOM 3390 C CA . GLN B 1 180 ? 11.688 -26.312 -12.883 1 81.69 180 GLN B CA 1
ATOM 3391 C C . GLN B 1 180 ? 12.258 -27.562 -13.555 1 81.69 180 GLN B C 1
ATOM 3393 O O . GLN B 1 180 ? 13.195 -27.469 -14.352 1 81.69 180 GLN B O 1
ATOM 3398 N N . GLN B 1 181 ? 11.734 -28.672 -13.148 1 83 181 GLN B N 1
ATOM 3399 C CA . GLN B 1 181 ? 12.172 -29.922 -13.758 1 83 181 GLN B CA 1
ATOM 3400 C C . GLN B 1 181 ? 11.539 -30.125 -15.133 1 83 181 GLN B C 1
ATOM 3402 O O . GLN B 1 181 ? 10.328 -29.938 -15.289 1 83 181 GLN B O 1
ATOM 3407 N N . PRO B 1 182 ? 12.32 -30.531 -16.031 1 82.25 182 PRO B N 1
ATOM 3408 C CA . PRO B 1 182 ? 11.797 -30.656 -17.391 1 82.25 182 PRO B CA 1
ATOM 3409 C C . PRO B 1 182 ? 10.852 -31.844 -17.547 1 82.25 182 PRO B C 1
ATOM 3411 O O . PRO B 1 182 ? 10.094 -31.906 -18.516 1 82.25 182 PRO B O 1
ATOM 3414 N N . SER B 1 183 ? 11.016 -32.812 -16.672 1 84.62 183 SER B N 1
ATOM 3415 C CA . SER B 1 183 ? 10.156 -34 -16.766 1 84.62 183 SER B CA 1
ATOM 3416 C C . SER B 1 183 ? 9.555 -34.344 -15.406 1 84.62 183 SER B C 1
ATOM 3418 O O . SER B 1 183 ? 10.148 -34.094 -14.359 1 84.62 183 SER B O 1
ATOM 3420 N N . LEU B 1 184 ? 8.312 -34.938 -15.539 1 88.44 184 LEU B N 1
ATOM 3421 C CA . LEU B 1 184 ? 7.617 -35.375 -14.344 1 88.44 184 LEU B CA 1
ATOM 3422 C C . LEU B 1 184 ? 8.469 -36.375 -13.562 1 88.44 184 LEU B C 1
ATOM 3424 O O . LEU B 1 184 ? 8.508 -36.344 -12.328 1 88.44 184 LEU B O 1
ATOM 3428 N N . PHE B 1 185 ? 9.273 -37.219 -14.25 1 86.81 185 PHE B N 1
ATOM 3429 C CA . PHE B 1 185 ? 10.086 -38.25 -13.648 1 86.81 185 PHE B CA 1
ATOM 3430 C C . PHE B 1 185 ? 11.141 -37.656 -12.719 1 86.81 185 PHE B C 1
ATOM 3432 O O . PHE B 1 185 ? 11.484 -38.281 -11.703 1 86.81 185 PHE B O 1
ATOM 3439 N N . ARG B 1 186 ? 11.617 -36.562 -12.977 1 84.44 186 ARG B N 1
ATOM 3440 C CA . ARG B 1 186 ? 12.719 -35.938 -12.234 1 84.44 186 ARG B CA 1
ATOM 3441 C C . ARG B 1 186 ? 12.203 -35.094 -11.094 1 84.44 186 ARG B C 1
ATOM 3443 O O . ARG B 1 186 ? 12.984 -34.594 -10.273 1 84.44 186 ARG B O 1
ATOM 3450 N N . HIS B 1 187 ? 10.898 -34.875 -11.094 1 87.12 187 HIS B N 1
ATOM 3451 C CA . HIS B 1 187 ? 10.32 -34.062 -10.031 1 87.12 187 HIS B CA 1
ATOM 3452 C C . HIS B 1 187 ? 10.352 -34.812 -8.695 1 87.12 187 HIS B C 1
ATOM 3454 O O . HIS B 1 187 ? 10.273 -36.031 -8.656 1 87.12 187 HIS B O 1
ATOM 3460 N N . SER B 1 188 ? 10.477 -34.156 -7.609 1 86.12 188 SER B N 1
ATOM 3461 C CA . SER B 1 188 ? 10.602 -34.719 -6.277 1 86.12 188 SER B CA 1
ATOM 3462 C C . SER B 1 188 ? 9.344 -35.5 -5.895 1 86.12 188 SER B C 1
ATOM 3464 O O . SER B 1 188 ? 9.398 -36.438 -5.094 1 86.12 188 SER B O 1
ATOM 3466 N N . HIS B 1 189 ? 8.195 -35.125 -6.48 1 88.81 189 HIS B N 1
ATOM 3467 C CA . HIS B 1 189 ? 6.918 -35.75 -6.164 1 88.81 189 HIS B CA 1
ATOM 3468 C C . HIS B 1 189 ? 6.164 -36.156 -7.43 1 88.81 189 HIS B C 1
ATOM 3470 O O . HIS B 1 189 ? 5.039 -35.688 -7.656 1 88.81 189 HIS B O 1
ATOM 3476 N N . PRO B 1 190 ? 6.691 -37.062 -8.125 1 88.19 190 PRO B N 1
ATOM 3477 C CA . PRO B 1 190 ? 6.086 -37.406 -9.406 1 88.19 190 PRO B CA 1
ATOM 3478 C C . PRO B 1 190 ? 4.723 -38.094 -9.258 1 88.19 190 PRO B C 1
ATOM 3480 O O . PRO B 1 190 ? 3.926 -38.094 -10.195 1 88.19 190 PRO B O 1
ATOM 3483 N N . GLU B 1 191 ? 4.406 -38.594 -8.07 1 88.75 191 GLU B N 1
ATOM 3484 C CA . GLU B 1 191 ? 3.17 -39.344 -7.867 1 88.75 191 GLU B CA 1
ATOM 3485 C C . GLU B 1 191 ? 2.037 -38.406 -7.426 1 88.75 191 GLU B C 1
ATOM 3487 O O . GLU B 1 191 ? 0.878 -38.812 -7.367 1 88.75 191 GLU B O 1
ATOM 3492 N N . ASP B 1 192 ? 2.375 -37.188 -7.066 1 91.81 192 ASP B N 1
ATOM 3493 C CA . ASP B 1 192 ? 1.352 -36.25 -6.609 1 91.81 192 ASP B CA 1
ATOM 3494 C C . ASP B 1 192 ? 0.412 -35.875 -7.75 1 91.81 192 ASP B C 1
ATOM 3496 O O . ASP B 1 192 ? 0.863 -35.5 -8.836 1 91.81 192 ASP B O 1
ATOM 3500 N N . ALA B 1 193 ? -0.854 -35.938 -7.473 1 92.69 193 ALA B N 1
ATOM 3501 C CA . ALA B 1 193 ? -1.868 -35.75 -8.508 1 92.69 193 ALA B CA 1
ATOM 3502 C C . ALA B 1 193 ? -1.804 -34.312 -9.062 1 92.69 193 ALA B C 1
ATOM 3504 O O . ALA B 1 193 ? -2.025 -34.094 -10.258 1 92.69 193 ALA B O 1
ATOM 3505 N N . THR B 1 194 ? -1.564 -33.375 -8.219 1 93.19 194 THR B N 1
ATOM 3506 C CA . THR B 1 194 ? -1.479 -31.984 -8.672 1 93.19 194 THR B CA 1
ATOM 3507 C C . THR B 1 194 ? -0.263 -31.781 -9.57 1 93.19 194 THR B C 1
ATOM 3509 O O . THR B 1 194 ? -0.36 -31.141 -10.625 1 93.19 194 THR B O 1
ATOM 3512 N N . ILE B 1 195 ? 0.814 -32.312 -9.188 1 91.44 195 ILE B N 1
ATOM 3513 C CA . ILE B 1 195 ? 2.031 -32.219 -9.984 1 91.44 195 ILE B CA 1
ATOM 3514 C C . ILE B 1 195 ? 1.801 -32.844 -11.359 1 91.44 195 ILE B C 1
ATOM 3516 O O . ILE B 1 195 ? 2.162 -32.25 -12.383 1 91.44 195 ILE B O 1
ATOM 3520 N N . GLN B 1 196 ? 1.227 -34 -11.352 1 92.31 196 GLN B N 1
ATOM 3521 C CA . GLN B 1 196 ? 0.919 -34.656 -12.609 1 92.31 196 GLN B CA 1
ATOM 3522 C C . GLN B 1 196 ? 0.021 -33.781 -13.484 1 92.31 196 GLN B C 1
ATOM 3524 O O . GLN B 1 196 ? 0.249 -33.688 -14.695 1 92.31 196 GLN B O 1
ATOM 3529 N N . LEU B 1 197 ? -0.952 -33.25 -12.883 1 92.75 197 LEU B N 1
ATOM 3530 C CA . LEU B 1 197 ? -1.868 -32.375 -13.609 1 92.75 197 LEU B CA 1
ATOM 3531 C C . LEU B 1 197 ? -1.121 -31.203 -14.234 1 92.75 197 LEU B C 1
ATOM 3533 O O . LEU B 1 197 ? -1.369 -30.844 -15.391 1 92.75 197 LEU B O 1
ATOM 3537 N N . LEU B 1 198 ? -0.207 -30.625 -13.547 1 91.94 198 LEU B N 1
ATOM 3538 C CA . LEU B 1 198 ? 0.533 -29.469 -14.023 1 91.94 198 LEU B CA 1
ATOM 3539 C C . LEU B 1 198 ? 1.405 -29.828 -15.219 1 91.94 198 LEU B C 1
ATOM 3541 O O . LEU B 1 198 ? 1.481 -29.078 -16.188 1 91.94 198 LEU B O 1
ATOM 3545 N N . TYR B 1 199 ? 2.018 -30.922 -15.094 1 89.88 199 TYR B N 1
ATOM 3546 C CA . TYR B 1 199 ? 2.803 -31.375 -16.234 1 89.88 199 TYR B CA 1
ATOM 3547 C C . TYR B 1 199 ? 1.905 -31.641 -17.438 1 89.88 199 TYR B C 1
ATOM 3549 O O . TYR B 1 199 ? 2.273 -31.344 -18.578 1 89.88 199 TYR B O 1
ATOM 3557 N N . LYS B 1 200 ? 0.773 -32.25 -17.234 1 89.69 200 LYS B N 1
ATOM 3558 C CA . LYS B 1 200 ? -0.169 -32.531 -18.312 1 89.69 200 LYS B CA 1
ATOM 3559 C C . LYS B 1 200 ? -0.614 -31.234 -18.984 1 89.69 200 LYS B C 1
ATOM 3561 O O . LYS B 1 200 ? -0.646 -31.141 -20.219 1 89.69 200 LYS B O 1
ATOM 3566 N N . ILE B 1 201 ? -0.951 -30.234 -18.219 1 88.69 201 ILE B N 1
ATOM 3567 C CA . ILE B 1 201 ? -1.368 -28.938 -18.734 1 88.69 201 ILE B CA 1
ATOM 3568 C C . ILE B 1 201 ? -0.247 -28.328 -19.578 1 88.69 201 ILE B C 1
ATOM 3570 O O . ILE B 1 201 ? -0.494 -27.812 -20.656 1 88.69 201 ILE B O 1
ATOM 3574 N N . THR B 1 202 ? 0.929 -28.406 -19.047 1 86.12 202 THR B N 1
ATOM 3575 C CA . THR B 1 202 ? 2.078 -27.828 -19.734 1 86.12 202 THR B CA 1
ATOM 3576 C C . THR B 1 202 ? 2.344 -28.562 -21.047 1 86.12 202 THR B C 1
ATOM 3578 O O . THR B 1 202 ? 2.672 -27.953 -22.062 1 86.12 202 THR B O 1
ATOM 3581 N N . MET B 1 203 ? 2.229 -29.844 -20.938 1 84.12 203 MET B N 1
ATOM 3582 C CA . MET B 1 203 ? 2.402 -30.672 -22.125 1 84.12 203 MET B CA 1
ATOM 3583 C C . MET B 1 203 ? 1.389 -30.281 -23.203 1 84.12 203 MET B C 1
ATOM 3585 O O . MET B 1 203 ? 1.754 -30.078 -24.359 1 84.12 203 MET B O 1
ATOM 3589 N N . ASP B 1 204 ? 0.192 -30.188 -22.859 1 82.88 204 ASP B N 1
ATOM 3590 C CA . ASP B 1 204 ? -0.875 -29.828 -23.781 1 82.88 204 ASP B CA 1
ATOM 3591 C C . ASP B 1 204 ? -0.639 -28.453 -24.391 1 82.88 204 ASP B C 1
ATOM 3593 O O . ASP B 1 204 ? -0.847 -28.234 -25.594 1 82.88 204 ASP B O 1
ATOM 3597 N N . ALA B 1 205 ? -0.221 -27.547 -23.547 1 77.38 205 ALA B N 1
ATOM 3598 C CA . ALA B 1 205 ? 0.05 -26.188 -24.016 1 77.38 205 ALA B CA 1
ATOM 3599 C C . ALA B 1 205 ? 1.213 -26.172 -25 1 77.38 205 ALA B C 1
ATOM 3601 O O . ALA B 1 205 ? 1.199 -25.406 -25.969 1 77.38 205 ALA B O 1
ATOM 3602 N N . SER B 1 206 ? 2.207 -26.938 -24.688 1 76 206 SER B N 1
ATOM 3603 C CA . SER B 1 206 ? 3.379 -27.016 -25.562 1 76 206 SER B CA 1
ATOM 3604 C C . SER B 1 206 ? 3.023 -27.578 -26.922 1 76 206 SER B C 1
ATOM 3606 O O . SER B 1 206 ? 3.525 -27.109 -27.953 1 76 206 SER B O 1
ATOM 3608 N N . ILE B 1 207 ? 2.225 -28.547 -26.859 1 74.38 207 ILE B N 1
ATOM 3609 C CA . ILE B 1 207 ? 1.809 -29.188 -28.094 1 74.38 207 ILE B CA 1
ATOM 3610 C C . ILE B 1 207 ? 0.962 -28.219 -28.922 1 74.38 207 ILE B C 1
ATOM 3612 O O . ILE B 1 207 ? 1.142 -28.109 -30.141 1 74.38 207 ILE B O 1
ATOM 3616 N N . GLU B 1 208 ? 0.147 -27.5 -28.297 1 71.19 208 GLU B N 1
ATOM 3617 C CA . GLU B 1 208 ? -0.697 -26.531 -28.984 1 71.19 208 GLU B CA 1
ATOM 3618 C C . GLU B 1 208 ? 0.138 -25.406 -29.594 1 71.19 208 GLU B C 1
ATOM 3620 O O . GLU B 1 208 ? -0.105 -24.984 -30.719 1 71.19 208 GLU B O 1
ATOM 3625 N N . ASP B 1 209 ? 1.095 -24.906 -28.859 1 66.56 209 ASP B N 1
ATOM 3626 C CA . ASP B 1 209 ? 1.969 -23.844 -29.344 1 66.56 209 ASP B CA 1
ATOM 3627 C C . ASP B 1 209 ? 2.803 -24.328 -30.531 1 66.56 209 ASP B C 1
ATOM 3629 O O . ASP B 1 209 ? 2.992 -23.578 -31.5 1 66.56 209 ASP B O 1
ATOM 3633 N N . ASN B 1 210 ? 3.346 -25.5 -30.375 1 64.31 210 ASN B N 1
ATOM 3634 C CA . ASN B 1 210 ? 4.121 -26.078 -31.484 1 64.31 210 ASN B CA 1
ATOM 3635 C C . ASN B 1 210 ? 3.264 -26.266 -32.719 1 64.31 210 ASN B C 1
ATOM 3637 O O . ASN B 1 210 ? 3.723 -26.031 -33.844 1 64.31 210 ASN B O 1
ATOM 3641 N N . ASN B 1 211 ? 2.113 -26.656 -32.406 1 61.88 211 ASN B N 1
ATOM 3642 C CA . ASN B 1 211 ? 1.2 -26.797 -33.562 1 61.88 211 ASN B CA 1
ATOM 3643 C C . ASN B 1 211 ? 0.87 -25.438 -34.156 1 61.88 211 ASN B C 1
ATOM 3645 O O . ASN B 1 211 ? 0.83 -25.312 -35.406 1 61.88 211 ASN B O 1
ATOM 3649 N N . TYR B 1 212 ? 0.674 -24.484 -33.281 1 52.84 212 TYR B N 1
ATOM 3650 C CA . TYR B 1 212 ? 0.383 -23.141 -33.781 1 52.84 212 TYR B CA 1
ATOM 3651 C C . TYR B 1 212 ? 1.57 -22.562 -34.531 1 52.84 212 TYR B C 1
ATOM 3653 O O . TYR B 1 212 ? 1.401 -21.984 -35.625 1 52.84 212 TYR B O 1
ATOM 3661 N N . LYS B 1 213 ? 2.793 -22.672 -34 1 59 213 LYS B N 1
ATOM 3662 C CA . LYS B 1 213 ? 3.992 -22.188 -34.688 1 59 213 LYS B CA 1
ATOM 3663 C C . LYS B 1 213 ? 4.215 -22.922 -36 1 59 213 LYS B C 1
ATOM 3665 O O . LYS B 1 213 ? 4.543 -22.297 -37.031 1 59 213 LYS B O 1
ATOM 3670 N N . SER B 1 214 ? 4.066 -24.219 -35.844 1 54.69 214 SER B N 1
ATOM 3671 C CA . SER B 1 214 ? 4.211 -25 -37.062 1 54.69 214 SER B CA 1
ATOM 3672 C C . SER B 1 214 ? 3.195 -24.547 -38.125 1 54.69 214 SER B C 1
ATOM 3674 O O . SER B 1 214 ? 3.543 -24.359 -39.281 1 54.69 214 SER B O 1
ATOM 3676 N N . ASN B 1 215 ? 1.997 -24.328 -37.594 1 50.34 215 ASN B N 1
ATOM 3677 C CA . ASN B 1 215 ? 0.963 -23.859 -38.5 1 50.34 215 ASN B CA 1
ATOM 3678 C C . ASN B 1 215 ? 1.245 -22.438 -39 1 50.34 215 ASN B C 1
ATOM 3680 O O . ASN B 1 215 ? 1.031 -22.141 -40.188 1 50.34 215 ASN B O 1
ATOM 3684 N N . PHE B 1 216 ? 1.673 -21.656 -38.094 1 52.62 216 PHE B N 1
ATOM 3685 C CA . PHE B 1 216 ? 2.041 -20.297 -38.469 1 52.62 216 PHE B CA 1
ATOM 3686 C C . PHE B 1 216 ? 3.201 -20.297 -39.438 1 52.62 216 PHE B C 1
ATOM 3688 O O . PHE B 1 216 ? 3.152 -19.609 -40.469 1 52.62 216 PHE B O 1
ATOM 3695 N N . ILE B 1 217 ? 4.266 -21.078 -39.125 1 53.88 217 ILE B N 1
ATOM 3696 C CA . ILE B 1 217 ? 5.406 -21.203 -40.031 1 53.88 217 ILE B CA 1
ATOM 3697 C C . ILE B 1 217 ? 4.945 -21.766 -41.375 1 53.88 217 ILE B C 1
ATOM 3699 O O . ILE B 1 217 ? 5.34 -21.266 -42.406 1 53.88 217 ILE B O 1
ATOM 3703 N N . ASP B 1 218 ? 4.109 -22.656 -41.25 1 54.81 218 ASP B N 1
ATOM 3704 C CA . ASP B 1 218 ? 3.566 -23.219 -42.469 1 54.81 218 ASP B CA 1
ATOM 3705 C C . ASP B 1 218 ? 2.754 -22.172 -43.25 1 54.81 218 ASP B C 1
ATOM 3707 O O . ASP B 1 218 ? 2.877 -22.047 -44.469 1 54.81 218 ASP B O 1
ATOM 3711 N N . THR B 1 219 ? 2.016 -21.391 -42.469 1 54.34 219 THR B N 1
ATOM 3712 C CA . THR B 1 219 ? 1.224 -20.328 -43.094 1 54.34 219 THR B CA 1
ATOM 3713 C C . THR B 1 219 ? 2.129 -19.25 -43.688 1 54.34 219 THR B C 1
ATOM 3715 O O . THR B 1 219 ? 1.911 -18.812 -44.812 1 54.34 219 THR B O 1
ATOM 3718 N N . ILE B 1 220 ? 3.08 -18.891 -42.906 1 56.66 220 ILE B N 1
ATOM 3719 C CA . ILE B 1 220 ? 4.035 -17.922 -43.406 1 56.66 220 ILE B CA 1
ATOM 3720 C C . ILE B 1 220 ? 4.762 -18.484 -44.625 1 56.66 220 ILE B C 1
ATOM 3722 O O . ILE B 1 220 ? 4.938 -17.781 -45.625 1 56.66 220 ILE B O 1
ATOM 3726 N N . ASN B 1 221 ? 5.148 -19.703 -44.531 1 56.16 221 ASN B N 1
ATOM 3727 C CA . ASN B 1 221 ? 5.805 -20.359 -45.656 1 56.16 221 ASN B CA 1
ATOM 3728 C C . ASN B 1 221 ? 4.895 -20.422 -46.875 1 56.16 221 ASN B C 1
ATOM 3730 O O . ASN B 1 221 ? 5.34 -20.188 -48 1 56.16 221 ASN B O 1
ATOM 3734 N N . VAL B 1 222 ? 3.672 -20.641 -46.625 1 55.72 222 VAL B N 1
ATOM 3735 C CA . VAL B 1 222 ? 2.701 -20.672 -47.688 1 55.72 222 VAL B CA 1
ATOM 3736 C C . VAL B 1 222 ? 2.525 -19.266 -48.281 1 55.72 222 VAL B C 1
ATOM 3738 O O . VAL B 1 222 ? 2.52 -19.078 -49.5 1 55.72 222 VAL B O 1
ATOM 3741 N N . ILE B 1 223 ? 2.461 -18.344 -47.344 1 54.59 223 ILE B N 1
ATOM 3742 C CA . ILE B 1 223 ? 2.311 -16.953 -47.781 1 54.59 223 ILE B CA 1
ATOM 3743 C C . ILE B 1 223 ? 3.564 -16.516 -48.531 1 54.59 223 ILE B C 1
ATOM 3745 O O . ILE B 1 223 ? 3.475 -15.914 -49.594 1 54.59 223 ILE B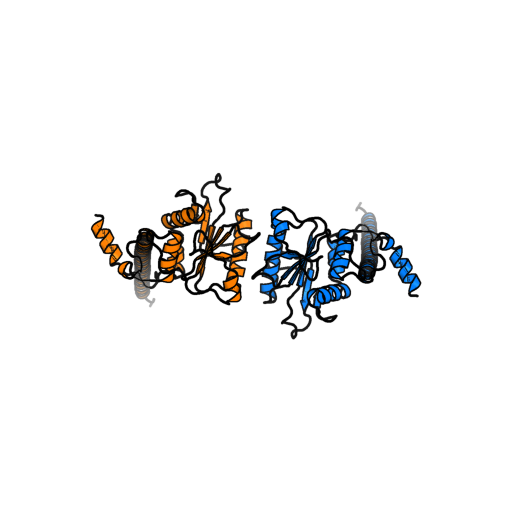 O 1
ATOM 3749 N N . CYS B 1 224 ? 4.664 -16.812 -47.969 1 57.16 224 CYS B N 1
ATOM 3750 C CA . CYS B 1 224 ? 5.926 -16.438 -48.594 1 57.16 224 CYS B CA 1
ATOM 3751 C C . CYS B 1 224 ? 6.117 -17.172 -49.938 1 57.16 224 CYS B C 1
ATOM 3753 O O . CYS B 1 224 ? 6.52 -16.562 -50.906 1 57.16 224 CYS B O 1
ATOM 3755 N N . SER B 1 225 ? 5.812 -18.422 -49.938 1 58.84 225 SER B N 1
ATOM 3756 C CA . SER B 1 225 ? 5.91 -19.188 -51.188 1 58.84 225 SER B CA 1
ATOM 3757 C C . SER B 1 225 ? 4.934 -18.688 -52.219 1 58.84 225 SER B C 1
ATOM 3759 O O . SER B 1 225 ? 5.277 -18.578 -53.406 1 58.84 225 SER B O 1
ATOM 3761 N N . THR B 1 226 ? 3.803 -18.281 -51.781 1 56.91 226 THR B N 1
ATOM 3762 C CA . THR B 1 226 ? 2.807 -17.734 -52.688 1 56.91 226 THR B CA 1
ATOM 3763 C C . THR B 1 226 ? 3.254 -16.375 -53.219 1 56.91 226 THR B C 1
ATOM 3765 O O . THR B 1 226 ? 3.117 -16.094 -54.406 1 56.91 226 THR B O 1
ATOM 3768 N N . ASN B 1 227 ? 3.756 -15.609 -52.312 1 55.25 227 ASN B N 1
ATOM 3769 C CA . ASN B 1 227 ? 4.25 -14.305 -52.75 1 55.25 227 ASN B CA 1
ATOM 3770 C C . ASN B 1 227 ? 5.453 -14.43 -53.656 1 55.25 227 ASN B C 1
ATOM 3772 O O . ASN B 1 227 ? 5.566 -13.688 -54.656 1 55.25 227 ASN B O 1
ATOM 3776 N N . GLU B 1 228 ? 6.289 -15.289 -53.375 1 58.69 228 GLU B N 1
ATOM 3777 C CA . GLU B 1 228 ? 7.418 -15.57 -54.25 1 58.69 228 GLU B CA 1
ATOM 3778 C C . GLU B 1 228 ? 6.945 -16.047 -55.625 1 58.69 228 GLU B C 1
ATOM 3780 O O . GLU B 1 228 ? 7.477 -15.633 -56.656 1 58.69 228 GLU B O 1
ATOM 3785 N N . ASN B 1 229 ? 5.996 -16.781 -55.625 1 59.28 229 ASN B N 1
ATOM 3786 C CA . ASN B 1 229 ? 5.426 -17.266 -56.906 1 59.28 229 ASN B CA 1
ATOM 3787 C C . ASN B 1 229 ? 4.773 -16.141 -57.688 1 59.28 229 ASN B C 1
ATOM 3789 O O . ASN B 1 229 ? 4.922 -16.062 -58.906 1 59.28 229 ASN B O 1
ATOM 3793 N N . ILE B 1 230 ? 4.152 -15.227 -56.969 1 56.66 230 ILE B N 1
ATOM 3794 C CA . ILE B 1 230 ? 3.521 -14.078 -57.625 1 56.66 230 ILE B CA 1
ATOM 3795 C C . ILE B 1 230 ? 4.594 -13.141 -58.156 1 56.66 230 ILE B C 1
ATOM 3797 O O . ILE B 1 230 ? 4.477 -12.656 -59.281 1 56.66 230 ILE B O 1
ATOM 3801 N N . LEU B 1 231 ? 5.555 -12.953 -57.375 1 55.66 231 LEU B N 1
ATOM 3802 C CA . LEU B 1 231 ? 6.66 -12.102 -57.781 1 55.66 231 LEU B CA 1
ATOM 3803 C C . LEU B 1 231 ? 7.371 -12.711 -59 1 55.66 231 LEU B C 1
ATOM 3805 O O . LEU B 1 231 ? 7.734 -12 -59.938 1 55.66 231 LEU B O 1
ATOM 3809 N N . GLU B 1 232 ? 7.547 -13.953 -58.969 1 59.12 232 GLU B N 1
ATOM 3810 C CA . GLU B 1 232 ? 8.156 -14.656 -60.094 1 59.12 232 GLU B CA 1
ATOM 3811 C C . GLU B 1 232 ? 7.281 -14.57 -61.344 1 59.12 232 GLU B C 1
ATOM 3813 O O . GLU B 1 232 ? 7.781 -14.352 -62.438 1 59.12 232 GLU B O 1
ATOM 3818 N N . ARG B 1 233 ? 6.055 -14.625 -61.219 1 58.34 233 ARG B N 1
ATOM 3819 C CA . ARG B 1 233 ? 5.113 -14.477 -62.344 1 58.34 233 ARG B CA 1
ATOM 3820 C C . ARG B 1 233 ? 5.117 -13.055 -62.875 1 58.34 233 ARG B C 1
ATOM 3822 O O . ARG B 1 233 ? 5.086 -12.836 -64.062 1 58.34 233 ARG B O 1
ATOM 3829 N N . ALA B 1 234 ? 5.164 -12.102 -61.969 1 54.91 234 ALA B N 1
ATOM 3830 C CA . ALA B 1 234 ? 5.219 -10.688 -62.344 1 54.91 234 ALA B CA 1
ATOM 3831 C C . ALA B 1 234 ? 6.508 -10.375 -63.094 1 54.91 234 ALA B C 1
ATOM 3833 O O . ALA B 1 234 ? 6.484 -9.664 -64.125 1 54.91 234 ALA B O 1
ATOM 3834 N N . LYS B 1 235 ? 7.59 -10.828 -62.625 1 55.47 235 LYS B N 1
ATOM 3835 C CA . LYS B 1 235 ? 8.883 -10.68 -63.312 1 55.47 235 LYS B CA 1
ATOM 3836 C C . LYS B 1 235 ? 8.859 -11.305 -64.688 1 55.47 235 LYS B C 1
ATOM 3838 O O . LYS B 1 235 ? 9.344 -10.711 -65.688 1 55.47 235 LYS B O 1
ATOM 3843 N N . ASN B 1 236 ? 8.281 -12.43 -64.812 1 56.78 236 ASN B N 1
ATOM 3844 C CA . ASN B 1 236 ? 8.18 -13.133 -66.062 1 56.78 236 ASN B CA 1
ATOM 3845 C C . ASN B 1 236 ? 7.238 -12.414 -67 1 56.78 236 ASN B C 1
ATOM 3847 O O . ASN B 1 236 ? 7.465 -12.406 -68.25 1 56.78 236 ASN B O 1
ATOM 3851 N N . ALA B 1 237 ? 6.234 -11.711 -66.5 1 52.97 237 ALA B N 1
ATOM 3852 C CA . ALA B 1 237 ? 5.289 -10.938 -67.312 1 52.97 237 ALA B CA 1
ATOM 3853 C C . ALA B 1 237 ? 5.934 -9.664 -67.875 1 52.97 237 ALA B C 1
ATOM 3855 O O . ALA B 1 237 ? 5.613 -9.211 -68.938 1 52.97 237 ALA B O 1
ATOM 3856 N N . ILE B 1 238 ? 6.797 -8.977 -67.062 1 53.22 238 ILE B N 1
ATOM 3857 C CA . ILE B 1 238 ? 7.512 -7.773 -67.5 1 53.22 238 ILE B CA 1
ATOM 3858 C C . ILE B 1 238 ? 8.562 -8.125 -68.5 1 53.22 238 ILE B C 1
ATOM 3860 O O . ILE B 1 238 ? 8.789 -7.355 -69.438 1 53.22 238 ILE B O 1
ATOM 3864 N N . ILE B 1 239 ? 9.211 -9.188 -68.375 1 53.5 239 ILE B N 1
ATOM 3865 C CA . ILE B 1 239 ? 10.219 -9.602 -69.375 1 53.5 239 ILE B CA 1
ATOM 3866 C C . ILE B 1 239 ? 9.555 -9.859 -70.688 1 53.5 239 ILE B C 1
ATOM 3868 O O . ILE B 1 239 ? 10.164 -9.641 -71.75 1 53.5 239 ILE B O 1
ATOM 3872 N N . VAL B 1 240 ? 8.227 -10.125 -70.688 1 50.56 240 VAL B N 1
ATOM 3873 C CA . VAL B 1 240 ? 7.559 -10.43 -72 1 50.56 240 VAL B CA 1
ATOM 3874 C C . VAL B 1 240 ? 7.055 -9.141 -72.625 1 50.56 240 VAL B C 1
ATOM 3876 O O . VAL B 1 240 ? 6.426 -9.172 -73.688 1 50.56 240 VAL B O 1
ATOM 3879 N N . VAL B 1 241 ? 7.18 -7.949 -71.875 1 46.88 241 VAL B N 1
ATOM 3880 C CA . VAL B 1 241 ? 6.766 -6.73 -72.562 1 46.88 241 VAL B CA 1
ATOM 3881 C C . VAL B 1 241 ? 7.797 -6.359 -73.625 1 46.88 241 VAL B C 1
ATOM 3883 O O . VAL B 1 241 ? 8.977 -6.172 -73.312 1 46.88 241 VAL B O 1
ATOM 3886 N N . PRO B 1 242 ? 7.48 -6.555 -74.875 1 46.75 242 PRO B N 1
ATOM 3887 C CA . PRO B 1 242 ? 8.328 -6.207 -76 1 46.75 242 PRO B CA 1
ATOM 3888 C C . PRO B 1 242 ? 8.742 -4.738 -76 1 46.75 242 PRO B C 1
ATOM 3890 O O . PRO B 1 242 ? 7.949 -3.869 -75.625 1 46.75 242 PRO B O 1
ATOM 3893 N N . LEU B 1 243 ? 9.977 -4.355 -75.688 1 40.56 243 LEU B N 1
ATOM 3894 C CA . LEU B 1 243 ? 10.477 -3.008 -75.938 1 40.56 243 LEU B CA 1
ATOM 3895 C C . LEU B 1 243 ? 10.094 -2.535 -77.312 1 40.56 243 LEU B C 1
ATOM 3897 O O . LEU B 1 243 ? 10.164 -3.303 -78.25 1 40.56 243 LEU B O 1
ATOM 3901 N N . PRO B 1 244 ? 9.086 -1.543 -77.375 1 41.72 244 PRO B N 1
ATOM 3902 C CA . PRO B 1 244 ? 8.844 -1.042 -78.75 1 41.72 244 PRO B CA 1
ATOM 3903 C C . PRO B 1 244 ? 10.133 -0.886 -79.562 1 41.72 244 PRO B C 1
ATOM 3905 O O . PRO B 1 244 ? 11.188 -0.581 -79 1 41.72 244 PRO B O 1
ATOM 3908 N N . LYS B 1 245 ? 10.133 -1.292 -80.812 1 28.2 245 LYS B N 1
ATOM 3909 C CA . LYS B 1 245 ? 11.18 -0.928 -81.75 1 28.2 245 LYS B CA 1
ATOM 3910 C C . LYS B 1 245 ? 11.297 0.587 -81.938 1 28.2 245 LYS B C 1
ATOM 3912 O O . LYS B 1 245 ? 10.281 1.288 -81.938 1 28.2 245 LYS B O 1
#

Organism: Rhizopus delemar (strain RA 99-880 / ATCC MYA-4621 / FGSC 9543 / NRRL 43880) (NCBI:txid246409)

Nearest PDB structures (foldseek):
  4r28-assembly1_B  TM=4.135E-01  e=1.220E-01  Mycobacterium sp. JLS
  6tj0-assembly1_A  TM=5.494E-01  e=1.550E+00  Escherichia coli K-12
  4a26-assembly1_A  TM=4.048E-01  e=4.023E+00  Leishmania major
  1b0a-assembly1_A  TM=3.317E-01  e=9.795E+00  Escherichia coli K-12
  5k51-assembly2_C  TM=2.353E-01  e=4.023E+00  Trypanosoma brucei brucei

Solvent-accessible surface area (backbone atoms only — not comparable to full-atom values): 26539 Å² total; per-residue (Å²): 119,70,65,56,56,48,51,50,51,40,67,39,68,53,52,79,81,49,26,39,58,34,72,68,35,41,45,54,51,57,56,32,65,71,45,40,30,43,48,41,28,71,77,66,68,43,64,76,71,45,56,39,73,50,83,38,73,45,94,87,72,48,70,60,72,43,29,35,34,51,66,49,77,88,38,66,84,50,53,32,36,41,36,42,80,32,54,62,45,33,55,71,56,50,43,51,48,50,52,51,26,46,50,45,22,72,74,67,75,36,48,21,35,36,40,34,40,32,45,63,44,61,44,54,66,74,59,45,68,51,45,40,69,35,87,92,44,69,52,34,21,39,39,90,35,86,69,48,26,73,43,32,36,37,36,51,68,84,41,79,86,85,65,69,81,78,62,56,54,61,56,36,51,44,48,48,32,45,64,38,50,49,26,45,68,73,37,96,53,55,82,34,67,61,44,44,48,51,52,52,53,51,50,52,50,50,52,50,48,49,48,46,48,50,48,46,49,48,46,48,48,48,49,49,51,50,48,50,52,50,50,52,50,50,54,57,55,55,71,67,56,76,75,82,131,123,69,65,59,54,49,52,50,52,41,68,38,69,53,53,79,81,48,26,38,57,33,73,68,36,41,44,53,51,56,55,32,66,70,45,41,29,43,47,43,28,70,76,68,67,44,64,74,71,46,56,39,72,49,85,37,73,45,92,88,72,48,70,59,69,42,29,36,34,50,67,49,77,88,38,67,82,50,53,33,36,40,36,43,81,32,54,62,44,33,56,72,54,50,44,51,48,50,52,50,27,46,51,45,23,71,73,67,74,36,50,22,35,35,40,33,40,32,45,66,45,61,43,54,66,77,59,43,67,52,44,41,70,35,88,91,45,68,50,35,22,37,38,91,36,85,69,49,28,74,43,33,34,37,36,49,73,76,48,77,86,82,66,69,82,78,61,54,55,60,56,35,50,44,48,48,32,45,65,38,50,49,26,46,68,74,36,96,53,55,83,34,68,60,44,46,49,51,51,51,53,50,48,52,50,49,51,49,49,50,48,46,48,50,48,45,48,48,45,47,46,48,49,50,53,49,48,51,50,48,51,51,50,49,54,57,54,57,70,65,54,74,74,82,130

Radius of gyration: 33.24 Å; Cα contacts (8 Å, |Δi|>4): 749; chains: 2; bounding box: 58×106×112 Å

Foldseek 3Di:
DVVVVLVCQQPDFFDPCQFFQDQPNLLLLCQDQVNVQLVCCLPPVDHRPQKHWDAQAFPVGDGARTKIDGDDPVVLVAAIEGEHEEQEAEDVVVVVVLVSLQRSCVVSVGGYHYEYQHQHYYDDVVRVVQWDADPVHRQWTWHDDPPRHPTHIYGYPPDDPDDDPPDRLVNLSSQSRRVRGRHLNPRPCSPHPSVSVSSVSSVVVRVVVVVVVVVVVVVVVVVVVVVVVVVVVVVVVVVPPDDDD/DVVVVLVCQQPAFFDPCQFFQDQPNLLLLCQDQVNVQLVCCLPPVDHRPQKHWDAQAFPVGDGARTKIDGDDPVVLVAAIEGEHEEQEAEDVVVVVVLVSLQRSCVVSVGGYHYEYQHQHYYDDVVRVVQWDADPVHRQWTWHDDPPRHPTHIYGYPPDDPDDDPPDRLVNLSSQSRRVRGRGLNPRPCSPHPSVSVSSVSSVVVRVVVVVVVVVVVVVVVVVVVVVVVVVVVVVVVVVPPDDDD

pLDDT: mean 81.59, std 16.31, range [28.2, 98.5]

Sequence (490 aa):
MTSSEDEELLTFQLHPNYFAGQDLSSKQILKNQSTIDLVAKSLLDTPNGTYTDAATEWKNGTRCDVLYVPRLAIQKFLPPTLIEIQRTVNEPFMRRLIQYSLNVTSTYDSLPMVLIFCVDKVTPQALQDQFKSSADKPYLSSFPCVVWATKCYLVSKQMPFDVDTPLDPLYAISLFLTQQQPSLFRHSHPEDATIQLLYKITMDASIEDNNYKSNFIDTINVICSTNENILERAKNAIIVVPLPKMTSSEDEELLTFQLHPNYFAGQDLSSKQILKNQSTIDLVAKSLLDTPNGTYTDAATEWKNGTRCDVLYVPRLAIQKFLPPTLIEIQRTVNEPFMRRLIQYSLNVTSTYDSLPMVLIFCVDKVTPQALQDQFKSSADKPYLSSFPCVVWATKCYLVSKQMPFDVDTPLDPLYAISLFLTQQQPSLFRHSHPEDATIQLLYKITMDASIEDNNYKSNFIDTINVICSTNENILERAKNAIIVVPLPK